Protein AF-A0A6L3Y5H7-F1 (afdb_monomer)

Radius of gyration: 24.81 Å; Cα contacts (8 Å, |Δi|>4): 874; chains: 1; bounding box: 80×49×60 Å

pLDDT: mean 83.63, std 12.34, range [34.47, 98.62]

Structure (mmCIF, N/CA/C/O backbone):
data_AF-A0A6L3Y5H7-F1
#
_entry.id   AF-A0A6L3Y5H7-F1
#
loop_
_atom_site.group_PDB
_atom_site.id
_atom_site.type_symbol
_atom_site.label_atom_id
_atom_site.label_alt_id
_atom_site.label_comp_id
_atom_site.label_asym_id
_atom_site.label_entity_id
_atom_site.label_seq_id
_atom_site.pdbx_PDB_ins_code
_atom_site.Cartn_x
_atom_site.Cartn_y
_atom_site.Cartn_z
_atom_site.occupancy
_atom_site.B_iso_or_equiv
_atom_site.auth_seq_id
_atom_site.auth_comp_id
_atom_site.auth_asym_id
_atom_site.auth_atom_id
_atom_site.pdbx_PDB_model_num
ATOM 1 N N . MET A 1 1 ? -7.117 -4.229 23.472 1.00 52.97 1 MET A N 1
ATOM 2 C CA . MET A 1 1 ? -7.796 -4.451 24.764 1.00 52.97 1 MET A CA 1
ATOM 3 C C . MET A 1 1 ? -7.979 -3.109 25.461 1.00 52.97 1 MET A C 1
ATOM 5 O O . MET A 1 1 ? -7.461 -2.108 24.984 1.00 52.97 1 MET A O 1
ATOM 9 N N . LYS A 1 2 ? -8.780 -3.039 26.532 1.00 72.56 2 LYS A N 1
ATOM 10 C CA . LYS A 1 2 ? -8.893 -1.788 27.302 1.00 72.56 2 LYS A CA 1
ATOM 11 C C . LYS A 1 2 ? -7.529 -1.428 27.893 1.00 72.56 2 LYS A C 1
ATOM 13 O O . LYS A 1 2 ? -6.915 -2.286 28.522 1.00 72.56 2 LYS A O 1
ATOM 18 N N . GLY A 1 3 ? -7.096 -0.183 27.706 1.00 80.12 3 GLY A N 1
ATOM 19 C CA . GLY A 1 3 ? -5.795 0.306 28.177 1.00 80.12 3 GLY A CA 1
ATOM 20 C C . GLY A 1 3 ? -4.668 0.255 27.141 1.00 80.12 3 GLY A C 1
ATOM 21 O O . GLY A 1 3 ? -3.592 0.790 27.418 1.00 80.12 3 GLY A O 1
ATOM 22 N N . ASP A 1 4 ? -4.903 -0.305 25.949 1.00 82.50 4 ASP A N 1
ATOM 23 C CA . ASP A 1 4 ? -3.909 -0.308 24.866 1.00 82.50 4 ASP A CA 1
ATOM 24 C C . ASP A 1 4 ? -3.545 1.123 24.450 1.00 82.50 4 ASP A C 1
ATOM 26 O O . ASP A 1 4 ? -2.378 1.400 24.192 1.00 82.50 4 ASP A O 1
ATOM 30 N N . LEU A 1 5 ? -4.507 2.055 24.449 1.00 86.12 5 LEU A N 1
ATOM 31 C CA . LEU A 1 5 ? -4.246 3.464 24.143 1.00 86.12 5 LEU A CA 1
ATOM 32 C C . LEU A 1 5 ? -3.230 4.098 25.098 1.00 86.12 5 LEU A C 1
ATOM 34 O O . LEU A 1 5 ? -2.352 4.851 24.676 1.00 86.12 5 LEU A O 1
ATOM 38 N N . GLN A 1 6 ? -3.354 3.815 26.394 1.00 85.94 6 GLN A N 1
ATOM 39 C CA . GLN A 1 6 ? -2.448 4.375 27.391 1.00 85.94 6 GLN A CA 1
ATOM 40 C C . GLN A 1 6 ? -1.038 3.813 27.208 1.00 85.94 6 GLN A C 1
ATOM 42 O O . GLN A 1 6 ? -0.081 4.583 27.183 1.00 85.94 6 GLN A O 1
ATOM 47 N N . GLN A 1 7 ? -0.922 2.494 27.026 1.00 85.50 7 GLN A N 1
ATOM 48 C CA . GLN A 1 7 ? 0.362 1.843 26.760 1.00 85.50 7 GLN A CA 1
ATOM 49 C C . GLN A 1 7 ? 0.997 2.376 25.476 1.00 85.50 7 GLN A C 1
ATOM 51 O O . GLN A 1 7 ? 2.177 2.714 25.469 1.00 85.50 7 GLN A O 1
ATOM 56 N N . PHE A 1 8 ? 0.200 2.508 24.415 1.00 88.38 8 PHE A N 1
ATOM 57 C CA . PHE A 1 8 ? 0.643 3.077 23.153 1.00 88.38 8 PHE A CA 1
ATOM 58 C C . PHE A 1 8 ? 1.205 4.483 23.343 1.00 88.38 8 PHE A C 1
ATOM 60 O O . PHE A 1 8 ? 2.317 4.731 22.902 1.00 88.38 8 PHE A O 1
ATOM 67 N N . ASN A 1 9 ? 0.494 5.386 24.025 1.00 87.25 9 ASN A N 1
ATOM 68 C CA . ASN A 1 9 ? 0.980 6.751 24.234 1.00 87.25 9 ASN A CA 1
ATOM 69 C C . ASN A 1 9 ? 2.302 6.786 25.010 1.00 87.25 9 ASN A C 1
ATOM 71 O O . ASN A 1 9 ? 3.198 7.531 24.630 1.00 87.25 9 ASN A O 1
ATOM 75 N N . THR A 1 10 ? 2.445 5.950 26.043 1.00 85.56 10 THR A N 1
ATOM 76 C CA . THR A 1 10 ? 3.697 5.846 26.802 1.00 85.56 10 THR A CA 1
ATOM 77 C C . THR A 1 10 ? 4.855 5.359 25.930 1.00 85.56 10 THR A C 1
ATOM 79 O O . THR A 1 10 ? 5.905 5.987 25.920 1.00 85.56 10 THR A O 1
ATOM 82 N N . LEU A 1 11 ? 4.667 4.284 25.156 1.00 86.19 11 LEU A N 1
ATOM 83 C CA . LEU A 1 11 ? 5.725 3.750 24.290 1.00 86.19 11 LEU A CA 1
ATOM 84 C C . LEU A 1 11 ? 6.022 4.666 23.097 1.00 86.19 11 LEU A C 1
ATOM 86 O O . LEU A 1 11 ? 7.166 4.763 22.661 1.00 86.19 11 LEU A O 1
ATOM 90 N N . ALA A 1 12 ? 4.999 5.313 22.543 1.00 83.81 12 ALA A N 1
ATOM 91 C CA . ALA A 1 12 ? 5.123 6.152 21.360 1.00 83.81 12 ALA A CA 1
ATOM 92 C C . ALA A 1 12 ? 6.037 7.353 21.618 1.00 83.81 12 ALA A C 1
ATOM 94 O O . ALA A 1 12 ? 6.843 7.684 20.755 1.00 83.81 12 ALA A O 1
ATOM 95 N N . ASP A 1 13 ? 5.945 7.966 22.800 1.00 80.00 13 ASP A N 1
ATOM 96 C CA . ASP A 1 13 ? 6.797 9.096 23.183 1.00 80.00 13 ASP A CA 1
ATOM 97 C C . ASP A 1 13 ? 8.266 8.679 23.408 1.00 80.00 13 ASP A C 1
ATOM 99 O O . ASP A 1 13 ? 9.165 9.510 23.299 1.00 80.00 13 ASP A O 1
ATOM 103 N N . GLU A 1 14 ? 8.519 7.398 23.692 1.00 79.19 14 GLU A N 1
ATOM 104 C CA . GLU A 1 14 ? 9.858 6.857 23.958 1.00 79.19 14 GLU A CA 1
ATOM 105 C C . GLU A 1 14 ? 10.546 6.285 22.708 1.00 79.19 14 GLU A C 1
ATOM 107 O O . GLU A 1 14 ? 11.758 6.420 22.551 1.00 79.19 14 GLU A O 1
ATOM 112 N N . ILE A 1 15 ? 9.789 5.605 21.841 1.00 81.50 15 ILE A N 1
ATOM 113 C CA . ILE A 1 15 ? 10.335 4.739 20.782 1.00 81.50 15 ILE A CA 1
ATOM 114 C C . ILE A 1 15 ? 10.212 5.378 19.397 1.00 81.50 15 ILE A C 1
ATOM 116 O O . ILE A 1 15 ? 11.018 5.082 18.510 1.00 81.50 15 ILE A O 1
ATOM 120 N N . LEU A 1 16 ? 9.211 6.235 19.168 1.00 84.25 16 LEU A N 1
ATOM 121 C CA . LEU A 1 16 ? 9.042 6.828 17.847 1.00 84.25 16 LEU A CA 1
ATOM 122 C C . LEU A 1 16 ? 10.131 7.880 17.600 1.00 84.25 16 LEU A C 1
ATOM 124 O O . LEU A 1 16 ? 10.303 8.780 18.422 1.00 84.25 16 LEU A O 1
ATOM 128 N N . PRO A 1 17 ? 10.828 7.824 16.449 1.00 77.56 17 PRO A N 1
ATOM 129 C CA . PRO A 1 17 ? 11.882 8.782 16.113 1.00 77.56 17 PRO A CA 1
ATOM 130 C C . PRO A 1 17 ? 11.434 10.250 16.109 1.00 77.56 17 PRO A C 1
ATOM 132 O O . PRO A 1 17 ? 12.275 11.145 16.183 1.00 77.56 17 PRO A O 1
ATOM 135 N N . GLY A 1 18 ? 10.128 10.501 15.996 1.00 74.69 18 GLY A N 1
ATOM 136 C CA . GLY A 1 18 ? 9.564 11.837 15.886 1.00 74.69 18 GLY A CA 1
ATOM 137 C C . GLY A 1 18 ? 9.741 12.415 14.482 1.00 74.69 18 GLY A C 1
ATOM 138 O O . GLY A 1 18 ? 10.032 11.703 13.519 1.00 74.69 18 GLY A O 1
ATOM 139 N N . SER A 1 19 ? 9.521 13.722 14.356 1.00 72.69 19 SER A N 1
ATOM 140 C CA . SER A 1 19 ? 9.829 14.447 13.121 1.00 72.69 19 SER A CA 1
ATOM 141 C C . SER A 1 19 ? 11.331 14.714 13.042 1.00 72.69 19 SER A C 1
ATOM 143 O O . SER A 1 19 ? 11.913 15.218 14.002 1.00 72.69 19 SER A O 1
ATOM 145 N N . ASP A 1 20 ? 11.953 14.440 11.894 1.00 69.81 20 ASP A N 1
ATOM 146 C CA . ASP A 1 20 ? 13.352 14.809 11.635 1.00 69.81 20 ASP A CA 1
ATOM 147 C C . ASP A 1 20 ? 13.523 16.247 11.110 1.00 69.81 20 ASP A C 1
ATOM 149 O O . ASP A 1 20 ? 14.570 16.595 10.567 1.00 69.81 20 ASP A O 1
ATOM 153 N N . GLY A 1 21 ? 12.500 17.091 11.285 1.00 62.88 21 GLY A N 1
ATOM 154 C CA . GLY A 1 21 ? 12.435 18.463 10.772 1.00 62.88 21 GLY A CA 1
ATOM 155 C C . GLY A 1 21 ? 11.890 18.546 9.346 1.00 62.88 21 GLY A C 1
ATOM 156 O O . GLY A 1 21 ? 11.321 19.567 8.975 1.00 62.88 21 GLY A O 1
ATOM 157 N N . GLU A 1 22 ? 11.976 17.450 8.593 1.00 65.12 22 GLU A N 1
ATOM 158 C CA . GLU A 1 22 ? 11.446 17.337 7.236 1.00 65.12 22 GLU A CA 1
ATOM 159 C C . GLU A 1 22 ? 10.182 16.480 7.213 1.00 65.12 22 GLU A C 1
ATOM 161 O O . GLU A 1 22 ? 9.230 16.812 6.506 1.00 65.12 22 GLU A O 1
ATOM 166 N N . THR A 1 23 ? 10.160 15.377 7.975 1.00 72.81 23 THR A N 1
ATOM 167 C CA . THR A 1 23 ? 9.131 14.337 7.856 1.00 72.81 23 THR A CA 1
ATOM 168 C C . THR A 1 23 ? 8.979 13.437 9.093 1.00 72.81 23 THR A C 1
ATOM 170 O O . THR A 1 23 ? 9.908 13.250 9.874 1.00 72.81 23 THR A O 1
ATOM 173 N N . THR A 1 24 ? 7.827 12.776 9.217 1.00 79.12 24 THR A N 1
ATOM 174 C CA . THR A 1 24 ? 7.539 11.726 10.206 1.00 79.12 24 THR A CA 1
ATOM 175 C C . THR A 1 24 ? 7.597 10.315 9.615 1.00 79.12 24 THR A C 1
ATOM 177 O O . THR A 1 24 ? 7.224 9.364 10.293 1.00 79.12 24 THR A O 1
ATOM 180 N N . TRP A 1 25 ? 8.063 10.118 8.370 1.00 75.12 25 TRP A N 1
ATOM 181 C CA . TRP A 1 25 ? 7.971 8.810 7.684 1.00 75.12 25 TRP A CA 1
ATOM 182 C C . TRP A 1 25 ? 8.691 7.667 8.417 1.00 75.12 25 TRP A C 1
ATOM 184 O O . TRP A 1 25 ? 8.378 6.501 8.187 1.00 75.12 25 TRP A O 1
ATOM 194 N N . LYS A 1 26 ? 9.645 7.987 9.300 1.00 79.62 26 LYS A N 1
ATOM 195 C CA . LYS A 1 26 ? 10.353 7.012 10.143 1.00 79.62 26 LYS A CA 1
ATOM 196 C C . LYS A 1 26 ? 9.504 6.504 11.309 1.00 79.62 26 LYS A C 1
ATOM 198 O O . LYS A 1 26 ? 9.779 5.419 11.814 1.00 79.62 26 LYS A O 1
ATOM 203 N N . ASN A 1 27 ? 8.468 7.238 11.715 1.00 87.25 27 ASN A N 1
ATOM 204 C CA . ASN A 1 27 ? 7.503 6.765 12.699 1.00 87.25 27 ASN A CA 1
ATOM 205 C C . ASN A 1 27 ? 6.696 5.641 12.065 1.00 87.25 27 ASN A C 1
ATOM 207 O O . ASN A 1 27 ? 5.900 5.879 11.161 1.00 87.25 27 ASN A O 1
ATOM 211 N N . THR A 1 28 ? 6.925 4.415 12.519 1.00 89.69 28 THR A N 1
ATOM 212 C CA . THR A 1 28 ? 6.331 3.222 11.921 1.00 89.69 28 THR A CA 1
ATOM 213 C C . THR A 1 28 ? 5.784 2.306 13.001 1.00 89.69 28 THR A C 1
ATOM 215 O O . THR A 1 28 ? 6.452 2.057 14.002 1.00 89.69 28 THR A O 1
ATOM 218 N N . ILE A 1 29 ? 4.594 1.757 12.767 1.00 92.06 29 ILE A N 1
ATOM 219 C CA . ILE A 1 29 ? 4.000 0.694 13.576 1.00 92.06 29 ILE A CA 1
ATOM 220 C C . ILE A 1 29 ? 3.671 -0.515 12.700 1.00 92.06 29 ILE A C 1
ATOM 222 O O . ILE A 1 29 ? 3.086 -0.383 11.626 1.00 92.06 29 ILE A O 1
ATOM 226 N N . CYS A 1 30 ? 4.051 -1.705 13.166 1.00 94.56 30 CYS A N 1
ATOM 227 C CA . CYS A 1 30 ? 3.640 -2.965 12.550 1.00 94.56 30 CYS A CA 1
ATOM 228 C C . CYS A 1 30 ? 2.361 -3.464 13.229 1.00 94.56 30 CYS A C 1
ATOM 230 O O . CYS A 1 30 ? 2.289 -3.484 14.458 1.00 94.56 30 CYS A O 1
ATOM 232 N N . LEU A 1 31 ? 1.365 -3.850 12.439 1.00 94.75 31 LEU A N 1
ATOM 233 C CA . LEU A 1 31 ? 0.042 -4.245 12.902 1.00 94.75 31 LEU A CA 1
ATOM 234 C C . LEU A 1 31 ? -0.222 -5.711 12.557 1.00 94.75 31 LEU A C 1
ATOM 236 O O . LEU A 1 31 ? -0.220 -6.095 11.391 1.00 94.75 31 LEU A O 1
ATOM 240 N N . ASN A 1 32 ? -0.495 -6.504 13.589 1.00 96.75 32 ASN A N 1
ATOM 241 C CA . ASN A 1 32 ? -0.839 -7.915 13.479 1.00 96.75 32 ASN A CA 1
ATOM 242 C C . ASN A 1 32 ? -1.862 -8.254 14.569 1.00 96.75 32 ASN A C 1
ATOM 244 O O . ASN A 1 32 ? -1.506 -8.487 15.725 1.00 96.75 32 ASN A O 1
ATOM 248 N N . SER A 1 33 ? -3.149 -8.151 14.243 1.00 94.38 33 SER A N 1
ATOM 249 C CA . SER A 1 33 ? -4.233 -8.332 15.206 1.00 94.38 33 SER A CA 1
ATOM 250 C C . SER A 1 33 ? -5.557 -8.698 14.526 1.00 94.38 33 SER A C 1
ATOM 252 O O . SER A 1 33 ? -5.925 -8.087 13.518 1.00 94.38 33 SER A O 1
ATOM 254 N N . PRO A 1 34 ? -6.350 -9.613 15.118 1.00 92.50 34 PRO A N 1
ATOM 255 C CA . PRO A 1 34 ? -7.710 -9.894 14.664 1.00 92.50 34 PRO A CA 1
ATOM 256 C C . PRO A 1 34 ? -8.708 -8.762 14.980 1.00 92.50 34 PRO A C 1
ATOM 258 O O . PRO A 1 34 ? -9.883 -8.862 14.639 1.00 92.50 34 PRO A O 1
ATOM 261 N N . GLY A 1 35 ? -8.265 -7.693 15.650 1.00 90.19 35 GLY A N 1
ATOM 262 C CA . GLY A 1 35 ? -9.098 -6.577 16.084 1.00 90.19 35 GLY A CA 1
ATOM 263 C C . GLY A 1 35 ? -9.426 -6.640 17.572 1.00 90.19 35 GLY A C 1
ATOM 264 O O . GLY A 1 35 ? -8.574 -6.980 18.392 1.00 90.19 35 GLY A O 1
ATOM 265 N N . GLY A 1 36 ? -10.652 -6.261 17.943 1.00 88.50 36 GLY A N 1
ATOM 266 C CA . GLY A 1 36 ? -11.109 -6.288 19.331 1.00 88.50 36 GLY A CA 1
ATOM 267 C C . GLY A 1 36 ? -12.005 -5.107 19.684 1.00 88.50 36 GLY A C 1
ATOM 268 O O . GLY A 1 36 ? -12.970 -4.811 18.986 1.00 88.50 36 GLY A O 1
ATOM 269 N N . ASN A 1 37 ? -11.707 -4.442 20.803 1.00 88.31 37 ASN A N 1
ATOM 270 C CA . ASN A 1 37 ? -12.523 -3.332 21.283 1.00 88.31 37 ASN A CA 1
ATOM 271 C C . ASN A 1 37 ? -12.436 -2.139 20.325 1.00 88.31 37 ASN A C 1
ATOM 273 O O . ASN A 1 37 ? -11.374 -1.540 20.163 1.00 88.31 37 ASN A O 1
ATOM 277 N N . LEU A 1 38 ? -13.569 -1.788 19.725 1.00 86.94 38 LEU A N 1
ATOM 278 C CA . LEU A 1 38 ? -13.606 -0.745 18.715 1.00 86.94 38 LEU A CA 1
ATOM 279 C C . LEU A 1 38 ? -13.322 0.652 19.267 1.00 86.94 38 LEU A C 1
ATOM 281 O O . LEU A 1 38 ? -12.617 1.394 18.603 1.00 86.94 38 LEU A O 1
ATOM 285 N N . ALA A 1 39 ? -13.819 0.997 20.457 1.00 87.25 39 ALA A N 1
ATOM 286 C CA . ALA A 1 39 ? -13.585 2.317 21.048 1.00 87.25 39 ALA A CA 1
ATOM 287 C C . ALA A 1 39 ? -12.092 2.562 21.336 1.00 87.25 39 ALA A C 1
ATOM 289 O O . ALA A 1 39 ? -11.577 3.651 21.101 1.00 87.25 39 ALA A O 1
ATOM 290 N N . GLU A 1 40 ? -11.376 1.537 21.804 1.00 89.44 40 GLU A N 1
ATOM 291 C CA . GLU A 1 40 ? -9.915 1.593 21.951 1.00 89.44 40 GLU A CA 1
ATOM 292 C C . GLU A 1 40 ? -9.223 1.653 20.584 1.00 89.44 40 GLU A C 1
ATOM 294 O O . GLU A 1 40 ? -8.308 2.449 20.385 1.00 89.44 40 GLU A O 1
ATOM 299 N N . GLY A 1 41 ? -9.683 0.848 19.621 1.00 91.69 41 GLY A N 1
ATOM 300 C CA . GLY A 1 41 ? -9.126 0.813 18.271 1.00 91.69 41 GLY A CA 1
ATOM 301 C C . GLY A 1 41 ? -9.260 2.139 17.519 1.00 91.69 41 GLY A C 1
ATOM 302 O O . GLY A 1 41 ? -8.294 2.592 16.915 1.00 91.69 41 GLY A O 1
ATOM 303 N N . THR A 1 42 ? -10.417 2.803 17.583 1.00 92.69 42 THR A N 1
ATOM 304 C CA . THR A 1 42 ? -10.630 4.127 16.974 1.00 92.69 42 THR A CA 1
ATOM 305 C C . THR A 1 42 ? -9.832 5.210 17.691 1.00 92.69 42 THR A C 1
ATOM 307 O O . THR A 1 42 ? -9.297 6.102 17.033 1.00 92.69 42 THR A O 1
ATOM 310 N N . ALA A 1 43 ? -9.685 5.129 19.015 1.00 92.88 43 ALA A N 1
ATOM 311 C CA . ALA A 1 43 ? -8.842 6.061 19.756 1.00 92.88 43 ALA A CA 1
ATOM 312 C C . ALA A 1 43 ? -7.358 5.919 19.370 1.00 92.88 43 ALA A C 1
ATOM 314 O O . ALA A 1 43 ? -6.704 6.922 19.085 1.00 92.88 43 ALA A O 1
ATOM 315 N N . LEU A 1 44 ? -6.850 4.685 19.268 1.00 94.31 44 LEU A N 1
ATOM 316 C CA . LEU A 1 44 ? -5.504 4.396 18.761 1.00 94.31 44 LEU A CA 1
ATOM 317 C C . LEU A 1 44 ? -5.321 4.873 17.321 1.00 94.31 44 LEU A C 1
ATOM 319 O O . LEU A 1 44 ? -4.317 5.503 17.003 1.00 94.31 44 LEU A O 1
ATOM 323 N N . ALA A 1 45 ? -6.299 4.611 16.455 1.00 95.81 45 ALA A N 1
ATOM 324 C CA . ALA A 1 45 ? -6.289 5.062 15.069 1.00 95.81 45 ALA A CA 1
ATOM 325 C C . ALA A 1 45 ? -6.205 6.599 14.979 1.00 95.81 45 ALA A C 1
ATOM 327 O O . ALA A 1 45 ? -5.440 7.136 14.179 1.00 95.81 45 ALA A O 1
ATOM 328 N N . GLY A 1 46 ? -6.925 7.308 15.854 1.00 95.06 46 GLY A N 1
ATOM 329 C CA . GLY A 1 46 ? -6.830 8.760 15.983 1.00 95.06 46 GLY A CA 1
ATOM 330 C C . GLY A 1 46 ? -5.438 9.238 16.400 1.00 95.06 46 GLY A C 1
ATOM 331 O O . GLY A 1 46 ? -4.955 10.230 15.859 1.00 95.06 46 GLY A O 1
ATOM 332 N N . GLU A 1 47 ? -4.765 8.542 17.316 1.00 94.25 47 GLU A N 1
ATOM 333 C CA . GLU A 1 47 ? -3.392 8.884 17.707 1.00 94.25 47 GLU A CA 1
ATOM 334 C C . GLU A 1 47 ? -2.362 8.563 16.615 1.00 94.25 47 GLU A C 1
ATOM 336 O O . GLU A 1 47 ? -1.470 9.377 16.377 1.00 94.25 47 GLU A O 1
ATOM 341 N N . ILE A 1 48 ? -2.514 7.444 15.895 1.00 94.56 48 ILE A N 1
ATOM 342 C CA . ILE A 1 48 ? -1.702 7.106 14.711 1.00 94.56 48 ILE A CA 1
ATOM 343 C C . ILE A 1 48 ? -1.771 8.237 13.682 1.00 94.56 48 ILE A C 1
ATOM 345 O O . ILE A 1 48 ? -0.733 8.721 13.223 1.00 94.56 48 ILE A O 1
ATOM 349 N N . TYR A 1 49 ? -2.986 8.698 13.380 1.00 93.88 49 TYR A N 1
ATOM 350 C CA . TYR A 1 49 ? -3.215 9.799 12.453 1.00 93.88 49 TYR A CA 1
ATOM 351 C C . TYR A 1 49 ? -2.587 11.112 12.949 1.00 93.88 49 TYR A C 1
ATOM 353 O O . TYR A 1 49 ? -1.810 11.743 12.232 1.00 93.88 49 TYR A O 1
ATOM 361 N N . LYS A 1 50 ? -2.875 11.522 14.193 1.00 91.50 50 LYS A N 1
ATOM 362 C CA . LYS A 1 50 ? -2.374 12.790 14.758 1.00 91.50 50 LYS A CA 1
ATOM 363 C C . LYS A 1 50 ? -0.850 12.857 14.805 1.00 91.50 50 LYS A C 1
ATOM 365 O O . LYS A 1 50 ? -0.289 13.923 14.578 1.00 91.50 50 LYS A O 1
ATOM 370 N N . ARG A 1 51 ? -0.193 11.738 15.120 1.00 90.25 51 ARG A N 1
ATOM 371 C CA . ARG A 1 51 ? 1.266 11.648 15.294 1.00 90.25 51 ARG A CA 1
ATOM 372 C C . ARG A 1 51 ? 2.022 11.419 13.981 1.00 90.25 51 ARG A C 1
ATOM 374 O O . ARG A 1 51 ? 3.251 11.356 14.000 1.00 90.25 51 ARG A O 1
ATOM 381 N N . GLY A 1 52 ? 1.317 11.272 12.856 1.00 91.06 52 GLY A N 1
ATOM 382 C CA . GLY A 1 52 ? 1.947 11.040 11.560 1.00 91.06 52 GLY A CA 1
ATOM 383 C C . GLY A 1 52 ? 2.700 9.713 11.501 1.00 91.06 52 GLY A C 1
ATOM 384 O O . GLY A 1 52 ? 3.881 9.699 11.153 1.00 91.06 52 GLY A O 1
ATOM 385 N N . ILE A 1 53 ? 2.049 8.616 11.892 1.00 92.69 53 ILE A N 1
ATOM 386 C CA . ILE A 1 53 ? 2.669 7.289 11.949 1.00 92.69 53 ILE A CA 1
ATOM 387 C C . ILE A 1 53 ? 2.322 6.474 10.701 1.00 92.69 53 ILE A C 1
ATOM 389 O O . ILE A 1 53 ? 1.156 6.312 10.349 1.00 92.69 53 ILE A O 1
ATOM 393 N N . THR A 1 54 ? 3.341 5.882 10.083 1.00 93.62 54 THR A N 1
ATOM 394 C CA . THR A 1 54 ? 3.208 4.885 9.017 1.00 93.62 54 THR A CA 1
ATOM 395 C C . THR A 1 54 ? 2.748 3.546 9.586 1.00 93.62 54 THR A C 1
ATOM 397 O O . THR A 1 54 ? 3.326 3.042 10.549 1.00 93.62 54 THR A O 1
ATOM 400 N N . THR A 1 55 ? 1.752 2.922 8.967 1.00 96.69 55 THR A N 1
ATOM 401 C CA . THR A 1 55 ? 1.263 1.590 9.355 1.00 96.69 55 THR A CA 1
ATOM 402 C C . THR A 1 55 ? 1.777 0.522 8.395 1.00 96.69 55 THR A C 1
ATOM 404 O O . THR A 1 55 ? 1.825 0.731 7.182 1.00 96.69 55 THR A O 1
ATOM 407 N N . ILE A 1 56 ? 2.184 -0.633 8.928 1.00 96.38 56 ILE A N 1
ATOM 408 C CA . ILE A 1 56 ? 2.714 -1.754 8.140 1.00 96.38 56 ILE A CA 1
ATOM 409 C C . ILE A 1 56 ? 2.059 -3.069 8.567 1.00 96.38 56 ILE A C 1
ATOM 411 O O . ILE A 1 56 ? 1.945 -3.327 9.760 1.00 96.38 56 ILE A O 1
ATOM 415 N N . ILE A 1 57 ? 1.694 -3.925 7.611 1.00 96.25 57 ILE A N 1
ATOM 416 C CA . ILE A 1 57 ? 1.380 -5.344 7.858 1.00 96.25 57 ILE A CA 1
ATOM 417 C C . ILE A 1 57 ? 2.441 -6.183 7.144 1.00 96.25 57 ILE A C 1
ATOM 419 O O . ILE A 1 57 ? 2.630 -6.036 5.929 1.00 96.25 57 ILE A O 1
ATOM 423 N N . ARG A 1 58 ? 3.185 -7.008 7.891 1.00 92.12 58 ARG A N 1
ATOM 424 C CA . ARG A 1 58 ? 4.317 -7.768 7.341 1.00 92.12 58 ARG A CA 1
ATOM 425 C C . ARG A 1 58 ? 3.865 -9.056 6.666 1.00 92.12 58 ARG A C 1
ATOM 427 O O . ARG A 1 58 ? 2.682 -9.378 6.601 1.00 92.12 58 ARG A O 1
ATOM 434 N N . ASP A 1 59 ? 4.840 -9.779 6.126 1.00 90.31 59 ASP A N 1
ATOM 435 C CA . ASP A 1 59 ? 4.606 -11.065 5.487 1.00 90.31 59 ASP A CA 1
ATOM 436 C C . ASP A 1 59 ? 3.843 -12.023 6.408 1.00 90.31 59 ASP A C 1
ATOM 438 O O . ASP A 1 59 ? 4.207 -12.197 7.568 1.00 90.31 59 ASP A O 1
ATOM 442 N N . SER A 1 60 ? 2.779 -12.625 5.874 1.00 86.81 60 SER A N 1
ATOM 443 C CA . SER A 1 60 ? 1.902 -13.577 6.567 1.00 86.81 60 SER A CA 1
ATOM 444 C C . SER A 1 60 ? 1.233 -13.064 7.856 1.00 86.81 60 SER A C 1
ATOM 446 O O . SER A 1 60 ? 0.635 -13.852 8.587 1.00 86.81 60 SER A O 1
ATOM 448 N N . GLU A 1 61 ? 1.280 -11.758 8.135 1.00 92.94 61 GLU A N 1
ATOM 449 C CA . GLU A 1 61 ? 0.542 -11.140 9.238 1.00 92.94 61 GLU A CA 1
ATOM 450 C C . GLU A 1 61 ? -0.871 -10.732 8.807 1.00 92.94 61 GLU A C 1
ATOM 452 O O . GLU A 1 61 ? -1.162 -10.554 7.619 1.00 92.94 61 GLU A O 1
ATOM 457 N N . ALA A 1 62 ? -1.759 -10.569 9.789 1.00 95.19 62 ALA A N 1
ATOM 458 C CA . ALA A 1 62 ? -3.157 -10.255 9.542 1.00 95.19 62 ALA A CA 1
ATOM 459 C C . ALA A 1 62 ? -3.644 -9.078 10.389 1.00 95.19 62 ALA A C 1
ATOM 461 O O . ALA A 1 62 ? -3.322 -8.966 11.569 1.00 95.19 62 ALA A O 1
ATOM 462 N N . CYS A 1 63 ? -4.460 -8.214 9.796 1.00 98.00 63 CYS A N 1
ATOM 463 C CA . CYS A 1 63 ? -5.034 -7.054 10.457 1.00 98.00 63 CYS A CA 1
ATOM 464 C C . CYS A 1 63 ? -6.521 -6.944 10.113 1.00 98.00 63 CYS A C 1
ATOM 466 O O . CYS A 1 63 ? -6.901 -6.611 8.988 1.00 98.00 63 CYS A O 1
ATOM 468 N N . TYR A 1 64 ? -7.370 -7.250 11.092 1.00 96.62 64 TYR A N 1
ATOM 469 C CA . TYR A 1 64 ? -8.817 -7.333 10.918 1.00 96.62 64 TYR A CA 1
ATOM 470 C C . TYR A 1 64 ? -9.570 -6.333 11.793 1.00 96.62 64 TYR A C 1
ATOM 472 O O . TYR A 1 64 ? -9.103 -5.930 12.862 1.00 96.62 64 TYR A O 1
ATOM 480 N N . SER A 1 65 ? -10.777 -5.955 11.365 1.00 94.81 65 SER A N 1
ATOM 481 C CA . SER A 1 65 ? -11.717 -5.192 12.199 1.00 94.81 65 SER A CA 1
ATOM 482 C C . SER A 1 65 ? -11.129 -3.848 12.674 1.00 94.81 65 SER A C 1
ATOM 484 O O . SER A 1 65 ? -10.642 -3.059 11.866 1.00 94.81 65 SER A O 1
ATOM 486 N N . ALA A 1 66 ? -11.121 -3.582 13.986 1.00 94.38 66 ALA A N 1
ATOM 487 C CA . ALA A 1 66 ? -10.481 -2.417 14.598 1.00 94.38 66 ALA A CA 1
ATOM 488 C C . ALA A 1 66 ? -9.006 -2.231 14.181 1.00 94.38 66 ALA A C 1
ATOM 490 O O . ALA A 1 66 ? -8.575 -1.096 13.985 1.00 94.38 66 ALA A O 1
ATOM 491 N N . CYS A 1 67 ? -8.252 -3.321 13.975 1.00 96.94 67 CYS A N 1
ATOM 492 C CA . CYS A 1 67 ? -6.885 -3.242 13.456 1.00 96.94 67 CYS A CA 1
ATOM 493 C C . CYS A 1 67 ? -6.875 -2.639 12.046 1.00 96.94 67 CYS A C 1
ATOM 495 O O . CYS A 1 67 ? -6.078 -1.750 11.763 1.00 96.94 67 CYS A O 1
ATOM 497 N N . ALA A 1 68 ? -7.788 -3.070 11.170 1.00 97.81 68 ALA A N 1
ATOM 498 C CA . ALA A 1 68 ? -7.874 -2.567 9.801 1.00 97.81 68 ALA A CA 1
ATOM 499 C C . ALA A 1 68 ? -8.188 -1.058 9.769 1.00 97.81 68 ALA A C 1
ATOM 501 O O . ALA A 1 68 ? -7.645 -0.326 8.944 1.00 97.81 68 ALA A O 1
ATOM 502 N N . ILE A 1 69 ? -8.993 -0.562 10.716 1.00 96.62 69 ILE A N 1
ATOM 503 C CA . ILE A 1 69 ? -9.251 0.878 10.885 1.00 96.62 69 ILE A CA 1
ATOM 504 C C . ILE A 1 69 ? -7.973 1.614 11.317 1.00 96.62 69 ILE A C 1
ATOM 506 O O . ILE A 1 69 ? -7.637 2.640 10.728 1.00 96.62 69 ILE A O 1
ATOM 510 N N . MET A 1 70 ? -7.226 1.076 12.290 1.00 97.56 70 MET A N 1
ATOM 511 C CA . MET A 1 70 ? -5.920 1.622 12.690 1.00 97.56 70 MET A CA 1
ATOM 512 C C . MET A 1 70 ? -4.940 1.657 11.516 1.00 97.56 70 MET A C 1
ATOM 514 O O . MET A 1 70 ? -4.283 2.672 11.300 1.00 97.56 70 MET A O 1
ATOM 518 N N . PHE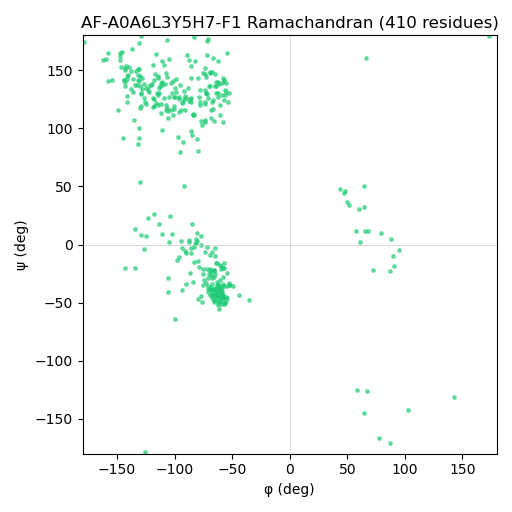 A 1 71 ? -4.882 0.581 10.727 1.00 98.44 71 PHE A N 1
ATOM 519 C CA . PHE A 1 71 ? -4.048 0.489 9.534 1.00 98.44 71 PHE A CA 1
ATOM 520 C C . PHE A 1 71 ? -4.374 1.597 8.532 1.00 98.44 71 PHE A C 1
ATOM 522 O O . PHE A 1 71 ? -3.464 2.271 8.047 1.00 98.44 71 PHE A O 1
ATOM 529 N N . MET A 1 72 ? -5.659 1.844 8.269 1.00 98.12 72 MET A N 1
ATOM 530 C CA . MET A 1 72 ? -6.070 2.884 7.327 1.00 98.12 72 MET A CA 1
ATOM 531 C C . MET A 1 72 ? -5.723 4.295 7.784 1.00 98.12 72 MET A C 1
ATOM 533 O O . MET A 1 72 ? -5.616 5.158 6.919 1.00 98.12 72 MET A O 1
ATOM 537 N N . MET A 1 73 ? -5.513 4.525 9.085 1.00 97.25 73 MET A N 1
ATOM 538 C CA . MET A 1 73 ? -5.094 5.820 9.631 1.00 97.25 73 MET A CA 1
ATOM 539 C C . MET A 1 73 ? -3.589 6.099 9.505 1.00 97.25 73 MET A C 1
ATOM 541 O O . MET A 1 73 ? -3.128 7.150 9.950 1.00 97.25 73 MET A O 1
ATOM 545 N N . GLY A 1 74 ? -2.828 5.201 8.871 1.00 96.19 74 GLY A N 1
ATOM 546 C CA . GLY A 1 74 ? -1.417 5.419 8.577 1.00 96.19 74 GLY A CA 1
ATOM 547 C C . GLY A 1 74 ? -1.191 6.632 7.674 1.00 96.19 74 GLY A C 1
ATOM 548 O O . GLY A 1 74 ? -1.681 6.682 6.542 1.00 96.19 74 GLY A O 1
ATOM 549 N N . VAL A 1 75 ? -0.436 7.611 8.162 1.00 92.44 75 VAL A N 1
ATOM 550 C CA . VAL A 1 75 ? -0.165 8.879 7.474 1.00 92.44 75 VAL A CA 1
ATOM 551 C C . VAL A 1 75 ? 1.265 9.310 7.765 1.00 92.44 75 VAL A C 1
ATOM 553 O O . VAL A 1 75 ? 1.751 9.140 8.876 1.00 92.44 75 VAL A O 1
ATOM 556 N N . ALA A 1 76 ? 1.953 9.864 6.774 1.00 87.44 76 ALA A N 1
ATOM 557 C CA . ALA A 1 76 ? 3.226 10.540 6.983 1.00 87.44 76 ALA A CA 1
ATOM 558 C C . ALA A 1 76 ? 3.012 12.040 6.798 1.00 87.44 76 ALA A C 1
ATOM 560 O O . ALA A 1 76 ? 2.296 12.470 5.892 1.00 87.44 76 ALA A O 1
ATOM 561 N N . GLN A 1 77 ? 3.624 12.828 7.673 1.00 83.25 77 GLN A N 1
ATOM 562 C CA . GLN A 1 77 ? 3.564 14.283 7.658 1.00 83.25 77 GLN A CA 1
ATOM 563 C C . GLN A 1 77 ? 4.974 14.823 7.444 1.00 83.25 77 GLN A C 1
ATOM 565 O O . GLN A 1 77 ? 5.934 14.277 7.970 1.00 83.25 77 GLN A O 1
ATOM 570 N N . GLY A 1 78 ? 5.112 15.887 6.672 1.00 74.50 78 GLY A N 1
ATOM 571 C CA . GLY A 1 78 ? 6.309 16.708 6.578 1.00 74.50 78 GLY A CA 1
ATOM 572 C C . GLY A 1 78 ? 5.984 18.166 6.845 1.00 74.50 78 GLY A C 1
ATOM 573 O O . GLY A 1 78 ? 4.828 18.485 7.117 1.00 74.50 78 GLY A O 1
ATOM 574 N N . GLY A 1 79 ? 6.992 19.042 6.767 1.00 66.38 79 GLY A N 1
ATOM 575 C CA . GLY A 1 79 ? 6.865 20.453 7.165 1.00 66.38 79 GLY A CA 1
ATOM 576 C C . GLY A 1 79 ? 5.580 21.137 6.671 1.00 66.38 79 GLY A C 1
ATOM 577 O O . GLY A 1 79 ? 4.896 21.786 7.457 1.00 66.38 79 GLY A O 1
ATOM 578 N N . GLU A 1 80 ? 5.202 20.913 5.406 1.00 67.62 80 GLU A N 1
ATOM 579 C CA . GLU A 1 80 ? 3.977 21.464 4.796 1.00 67.62 80 GLU A CA 1
ATOM 580 C C . GLU A 1 80 ? 3.161 20.432 3.989 1.00 67.62 80 GLU A C 1
ATOM 582 O O . GLU A 1 80 ? 2.268 20.789 3.224 1.00 67.62 80 GLU A O 1
ATOM 587 N N . MET A 1 81 ? 3.446 19.134 4.119 1.00 69.56 81 MET A N 1
ATOM 588 C CA . MET A 1 81 ? 2.793 18.094 3.311 1.00 69.56 81 MET A CA 1
ATOM 589 C C . MET A 1 81 ? 2.341 16.920 4.168 1.00 69.56 81 MET A C 1
ATOM 591 O O . MET A 1 81 ? 2.959 16.597 5.170 1.00 69.56 81 MET A O 1
ATOM 595 N N . GLY A 1 82 ? 1.266 16.256 3.760 1.00 76.88 82 GLY A N 1
ATOM 596 C CA . GLY A 1 82 ? 0.810 15.013 4.369 1.00 76.88 82 GLY A CA 1
ATOM 597 C C . GLY A 1 82 ? 0.295 14.078 3.289 1.00 76.88 82 GLY A C 1
ATOM 598 O O . GLY A 1 82 ? -0.295 14.536 2.307 1.00 76.88 82 GLY A O 1
ATOM 599 N N . TRP A 1 83 ? 0.555 12.785 3.445 1.00 86.69 83 TRP A N 1
ATOM 600 C CA . TRP A 1 83 ? 0.059 11.758 2.538 1.00 86.69 83 TRP A CA 1
ATOM 601 C C . TRP A 1 83 ? -0.226 10.461 3.291 1.00 86.69 83 TRP A C 1
ATOM 603 O O . TRP A 1 83 ? 0.396 10.164 4.315 1.00 86.69 83 TRP A O 1
ATOM 613 N N . ALA A 1 84 ? -1.164 9.669 2.768 1.00 91.62 84 ALA A N 1
ATOM 614 C CA . ALA A 1 84 ? -1.421 8.331 3.284 1.00 91.62 84 ALA A CA 1
ATOM 615 C C . ALA A 1 84 ? -0.122 7.509 3.254 1.00 91.62 84 ALA A C 1
ATOM 617 O O . ALA A 1 84 ? 0.553 7.437 2.227 1.00 91.62 84 ALA A O 1
ATOM 618 N N . SER A 1 85 ? 0.232 6.904 4.386 1.00 93.25 85 SER A N 1
ATOM 619 C CA . SER A 1 85 ? 1.447 6.106 4.552 1.00 93.25 85 SER A CA 1
ATOM 620 C C . SER A 1 85 ? 1.076 4.791 5.220 1.00 93.25 85 SER A C 1
ATOM 622 O O . SER A 1 85 ? 1.078 4.655 6.444 1.00 93.25 85 SER A O 1
ATOM 624 N N . ARG A 1 86 ? 0.685 3.831 4.384 1.00 95.56 86 ARG A N 1
ATOM 625 C CA . ARG A 1 86 ? 0.168 2.524 4.788 1.00 95.56 86 ARG A CA 1
ATOM 626 C C . ARG A 1 86 ? 0.693 1.456 3.840 1.00 95.56 86 ARG A C 1
ATOM 628 O O . ARG A 1 86 ? 0.519 1.564 2.624 1.00 95.56 86 ARG A O 1
ATOM 635 N N . LYS A 1 87 ? 1.376 0.453 4.391 1.00 96.31 87 LYS A N 1
ATOM 636 C CA . LYS A 1 87 ? 2.126 -0.544 3.618 1.00 96.31 87 LYS A CA 1
ATOM 637 C C . LYS A 1 87 ? 1.720 -1.960 3.985 1.00 96.31 87 LYS A C 1
ATOM 639 O O . LYS A 1 87 ? 1.596 -2.294 5.157 1.00 96.31 87 LYS A O 1
ATOM 644 N N . MET A 1 88 ? 1.573 -2.824 2.996 1.00 96.62 88 MET A N 1
ATOM 645 C CA . MET A 1 88 ? 1.153 -4.202 3.212 1.00 96.62 88 MET A CA 1
ATOM 646 C C . MET A 1 88 ? 1.994 -5.160 2.371 1.00 96.62 88 MET A C 1
ATOM 648 O O . MET A 1 88 ? 2.183 -4.950 1.172 1.00 96.62 88 MET A O 1
ATOM 652 N N . HIS A 1 89 ? 2.515 -6.221 2.990 1.00 96.00 89 HIS A N 1
ATOM 653 C CA . HIS A 1 89 ? 3.203 -7.268 2.241 1.00 96.00 89 HIS A CA 1
ATOM 654 C C . HIS A 1 89 ? 2.213 -7.977 1.312 1.00 96.00 89 HIS A C 1
ATOM 656 O O . HIS A 1 89 ? 1.054 -8.173 1.666 1.00 96.00 89 HIS A O 1
ATOM 662 N N . LYS A 1 90 ? 2.660 -8.435 0.142 1.00 94.38 90 LYS A N 1
ATOM 663 C CA . LYS A 1 90 ? 1.784 -9.097 -0.836 1.00 94.38 90 LYS A CA 1
ATOM 664 C C . LYS A 1 90 ? 1.058 -10.358 -0.319 1.00 94.38 90 LYS A C 1
ATOM 666 O O . LYS A 1 90 ? 0.054 -10.747 -0.906 1.00 94.38 90 LYS A O 1
ATOM 671 N N . ASN A 1 91 ? 1.557 -10.985 0.753 1.00 91.81 91 ASN A N 1
ATOM 672 C CA . ASN A 1 91 ? 0.937 -12.153 1.401 1.00 91.81 91 ASN A CA 1
ATOM 673 C C . ASN A 1 91 ? 0.233 -11.820 2.732 1.00 91.81 91 ASN A C 1
ATOM 675 O O . ASN A 1 91 ? -0.229 -12.728 3.419 1.00 91.81 91 ASN A O 1
ATOM 679 N N . ALA A 1 92 ? 0.214 -10.553 3.139 1.00 94.19 92 ALA A N 1
ATOM 680 C CA . ALA A 1 92 ? -0.495 -10.131 4.337 1.00 94.19 92 ALA A CA 1
ATOM 681 C C . ALA A 1 92 ? -2.014 -10.177 4.126 1.00 94.19 92 ALA A C 1
ATOM 683 O O . ALA A 1 92 ? -2.507 -10.192 2.995 1.00 94.19 92 ALA A O 1
ATOM 684 N N . GLN A 1 93 ? -2.760 -10.163 5.227 1.00 98.12 93 GLN A N 1
ATOM 685 C CA . GLN A 1 93 ? -4.219 -10.178 5.209 1.00 98.12 93 GLN A CA 1
ATOM 686 C C . GLN A 1 93 ? -4.780 -8.901 5.839 1.00 98.12 93 GLN A C 1
ATOM 688 O O . GLN A 1 93 ? -4.477 -8.573 6.984 1.00 98.12 93 GLN A O 1
ATOM 693 N N . LEU A 1 94 ? -5.635 -8.197 5.100 1.00 98.62 94 LEU A N 1
ATOM 694 C CA . LEU A 1 94 ? -6.333 -7.000 5.564 1.00 98.62 94 LEU A CA 1
ATOM 695 C C . LEU A 1 94 ? -7.825 -7.147 5.278 1.00 98.62 94 LEU A C 1
ATOM 697 O O . LEU A 1 94 ? -8.223 -7.284 4.118 1.00 98.62 94 LEU A O 1
ATOM 701 N N . GLY A 1 95 ? -8.638 -7.113 6.335 1.00 98.00 95 GLY A N 1
ATOM 702 C CA . GLY A 1 95 ? -10.075 -7.360 6.234 1.00 98.00 95 GLY A CA 1
ATOM 703 C C . GLY A 1 95 ? -10.916 -6.407 7.075 1.00 98.00 95 GLY A C 1
ATOM 704 O O . GLY A 1 95 ? -10.648 -6.173 8.256 1.00 98.00 95 GLY A O 1
ATOM 705 N N . PHE A 1 96 ? -11.974 -5.888 6.459 1.00 97.38 96 PHE A N 1
ATOM 706 C CA . PHE A 1 96 ? -12.894 -4.926 7.054 1.00 97.38 96 PHE A CA 1
ATOM 707 C C . PHE A 1 96 ? -14.273 -5.548 7.253 1.00 97.38 96 PHE A C 1
ATOM 709 O O . PHE A 1 96 ? -14.804 -6.190 6.353 1.00 97.38 96 PHE A O 1
ATOM 716 N N . HIS A 1 97 ? -14.886 -5.305 8.404 1.00 95.12 97 HIS A N 1
ATOM 717 C CA . HIS A 1 97 ? -16.291 -5.621 8.643 1.00 95.12 97 HIS A CA 1
ATOM 718 C C . HIS A 1 97 ? -16.889 -4.594 9.600 1.00 95.12 97 HIS A C 1
ATOM 720 O O . HIS A 1 97 ? -16.168 -3.848 10.272 1.00 95.12 97 HIS A O 1
ATOM 726 N N . ARG A 1 98 ? -18.216 -4.548 9.674 1.00 90.81 98 ARG A N 1
ATOM 727 C CA . ARG A 1 98 ? -18.923 -3.606 10.532 1.00 90.81 98 ARG A CA 1
ATOM 728 C C . ARG A 1 98 ? -18.737 -3.950 12.011 1.00 90.81 98 ARG A C 1
ATOM 730 O O . ARG A 1 98 ? -18.716 -5.136 12.360 1.00 90.81 98 ARG A O 1
ATOM 737 N N . PRO A 1 99 ? -18.719 -2.949 12.900 1.00 85.50 99 PRO A N 1
ATOM 738 C CA . PRO A 1 99 ? -18.837 -3.195 14.329 1.00 85.50 99 PRO A CA 1
ATOM 739 C C . PRO A 1 99 ? -20.116 -3.974 14.620 1.00 85.50 99 PRO A C 1
ATOM 741 O O . PRO A 1 99 ? -21.183 -3.623 14.115 1.00 85.50 99 PRO A O 1
ATOM 744 N N . TYR A 1 100 ? -20.030 -5.023 15.427 1.00 80.38 100 TYR A N 1
ATOM 745 C CA . TYR A 1 100 ? -21.209 -5.768 15.840 1.00 80.38 100 TYR A CA 1
ATOM 746 C C . TYR A 1 100 ? -21.073 -6.201 17.291 1.00 80.38 100 TYR A C 1
ATOM 748 O O . TYR A 1 100 ? -19.970 -6.346 17.820 1.00 80.38 100 TYR A O 1
ATOM 756 N N . LEU A 1 101 ? -22.221 -6.372 17.933 1.00 75.06 101 LEU A N 1
ATOM 757 C CA . LEU A 1 101 ? -22.296 -6.946 19.260 1.00 75.06 101 LEU A CA 1
ATOM 758 C C . LEU A 1 101 ? -22.470 -8.455 19.110 1.00 75.06 101 LEU A C 1
ATOM 760 O O . LEU A 1 101 ? -23.476 -8.908 18.563 1.00 75.06 101 LEU A O 1
ATOM 764 N N . ASP A 1 102 ? -21.483 -9.214 19.575 1.00 73.81 102 ASP A N 1
ATOM 765 C CA . ASP A 1 102 ? -21.545 -10.671 19.584 1.00 73.81 102 ASP A CA 1
ATOM 766 C C . ASP A 1 102 ? -22.262 -11.154 20.852 1.00 73.81 102 ASP A C 1
ATOM 768 O O . ASP A 1 102 ? -21.681 -11.187 21.939 1.00 73.81 102 ASP A O 1
ATOM 772 N N . ILE A 1 103 ? -23.558 -11.452 20.735 1.00 70.50 103 ILE A N 1
ATOM 773 C CA . ILE A 1 103 ? -24.378 -11.947 21.846 1.00 70.50 103 ILE A CA 1
ATOM 774 C C . ILE A 1 103 ? -24.442 -13.471 21.753 1.00 70.50 103 ILE A C 1
ATOM 776 O O . ILE A 1 103 ? -25.316 -14.032 21.099 1.00 70.50 103 ILE A O 1
ATOM 780 N N . ASN A 1 104 ? -23.527 -14.141 22.449 1.00 64.50 104 ASN A N 1
ATOM 781 C CA . ASN A 1 104 ? -23.483 -15.602 22.549 1.00 64.50 104 ASN A CA 1
ATOM 782 C C . ASN A 1 104 ? -24.265 -16.116 23.772 1.00 64.50 104 ASN A C 1
ATOM 784 O O . ASN A 1 104 ? -23.731 -16.869 24.585 1.00 64.50 104 ASN A O 1
ATOM 788 N N . SER A 1 105 ? -25.516 -15.676 23.947 1.00 66.44 105 SER A N 1
ATOM 789 C CA . SER A 1 105 ? -26.393 -16.186 25.009 1.00 66.44 105 SER A CA 1
ATOM 790 C C . SER A 1 105 ? -27.840 -16.300 24.549 1.00 66.44 105 SER A C 1
ATOM 792 O O . SER A 1 105 ? -28.387 -15.336 24.017 1.00 66.44 105 SER A O 1
ATOM 794 N N . ASP A 1 106 ? -28.487 -17.413 24.890 1.00 66.88 106 ASP A N 1
ATOM 795 C CA . ASP A 1 106 ? -29.937 -17.608 24.732 1.00 66.88 106 ASP A CA 1
ATOM 796 C C . ASP A 1 106 ? -30.763 -16.879 25.821 1.00 66.88 106 ASP A C 1
ATOM 798 O O . ASP A 1 106 ? -31.975 -17.070 25.940 1.00 66.88 106 ASP A O 1
ATOM 802 N N . GLU A 1 107 ? -30.120 -16.053 26.655 1.00 72.31 107 GLU A N 1
ATOM 803 C CA . GLU A 1 107 ? -30.784 -15.282 27.706 1.00 72.31 107 GLU A CA 1
ATOM 804 C C . GLU A 1 107 ? -31.593 -14.104 27.142 1.00 72.31 107 GLU A C 1
ATOM 806 O O . GLU A 1 107 ? -31.216 -13.448 26.169 1.00 72.31 107 GLU A O 1
ATOM 811 N N . GLN A 1 108 ? -32.713 -13.789 27.800 1.00 67.12 108 GLN A N 1
ATOM 812 C CA . GLN A 1 108 ? -33.503 -12.601 27.476 1.00 67.12 108 GLN A CA 1
ATOM 813 C C . GLN A 1 108 ? -32.694 -11.335 27.794 1.00 67.12 108 GLN A C 1
ATOM 815 O O . GLN A 1 108 ? -32.527 -10.955 28.953 1.00 67.12 108 GLN A O 1
ATOM 820 N N . VAL A 1 109 ? -32.213 -10.653 26.754 1.00 72.88 109 VAL A N 1
ATOM 821 C CA . VAL A 1 109 ? -31.505 -9.375 26.882 1.00 72.88 109 VAL A CA 1
ATOM 822 C C . VAL A 1 109 ? -32.497 -8.275 27.262 1.00 72.88 109 VAL A C 1
ATOM 824 O O . VAL A 1 109 ? -33.532 -8.096 26.619 1.00 72.88 109 VAL A O 1
ATOM 827 N N . SER A 1 110 ? -32.189 -7.499 28.306 1.00 82.94 110 SER A N 1
ATOM 828 C CA . SER A 1 110 ? -33.054 -6.383 28.704 1.00 82.94 110 SER A CA 1
ATOM 829 C C . SER A 1 110 ? -33.156 -5.330 27.590 1.00 82.94 110 SER A C 1
ATOM 831 O O . SER A 1 110 ? -32.149 -4.956 26.988 1.00 82.94 110 SER A O 1
ATOM 833 N N . ILE A 1 111 ? -34.355 -4.776 27.367 1.00 83.12 111 ILE A N 1
ATOM 834 C CA . ILE A 1 111 ? -34.589 -3.704 26.375 1.00 83.12 111 ILE A CA 1
ATOM 835 C C . ILE A 1 111 ? -33.653 -2.509 26.620 1.00 83.12 111 ILE A C 1
ATOM 837 O O . ILE A 1 111 ? -33.151 -1.901 25.679 1.00 83.12 111 ILE A O 1
ATOM 841 N N . LYS A 1 112 ? -33.362 -2.200 27.891 1.00 85.31 112 LYS A N 1
ATOM 842 C CA . LYS A 1 112 ? -32.425 -1.136 28.267 1.00 85.31 112 LYS A CA 1
ATOM 843 C C . LYS A 1 112 ? -30.993 -1.443 27.815 1.00 85.31 112 LYS A C 1
ATOM 845 O O . LYS A 1 112 ? -30.323 -0.550 27.313 1.00 85.31 112 LYS A O 1
ATOM 850 N N . ALA A 1 113 ? -30.530 -2.681 27.981 1.00 81.81 113 ALA A N 1
ATOM 851 C CA . ALA A 1 113 ? -29.209 -3.092 27.510 1.00 81.81 113 ALA A CA 1
ATOM 852 C C . ALA A 1 113 ? -29.122 -3.066 25.978 1.00 81.81 113 ALA A C 1
ATOM 854 O O . ALA A 1 113 ? -28.110 -2.625 25.443 1.00 81.81 113 ALA A O 1
ATOM 855 N N . LEU A 1 114 ? -30.193 -3.461 25.280 1.00 83.12 114 LEU A N 1
ATOM 856 C CA . LEU A 1 114 ? -30.261 -3.368 23.822 1.00 83.12 114 LEU A CA 1
ATOM 857 C C . LEU A 1 114 ? -30.195 -1.912 23.336 1.00 83.12 114 LEU A C 1
ATOM 859 O O . LEU A 1 114 ? -29.450 -1.626 22.405 1.00 83.12 114 LEU A O 1
ATOM 863 N N . ALA A 1 115 ? -30.921 -0.995 23.984 1.00 85.62 115 ALA A N 1
ATOM 864 C CA . ALA A 1 115 ? -30.868 0.432 23.661 1.00 85.62 115 ALA A CA 1
ATOM 865 C C . ALA A 1 115 ? -29.453 1.007 23.844 1.00 85.62 115 ALA A C 1
ATOM 867 O O . ALA A 1 115 ? -28.936 1.650 22.938 1.00 85.62 115 ALA A O 1
ATOM 868 N N . VAL A 1 116 ? -28.788 0.689 24.962 1.00 85.88 116 VAL A N 1
ATOM 869 C CA . VAL A 1 116 ? -27.392 1.098 25.198 1.00 85.88 116 VAL A CA 1
ATOM 870 C C . VAL A 1 116 ? -26.453 0.511 24.141 1.00 85.88 116 VAL A C 1
ATOM 872 O O . VAL A 1 116 ? -25.624 1.228 23.598 1.00 85.88 116 VAL A O 1
ATOM 875 N N . GLY A 1 117 ? -26.589 -0.776 23.808 1.00 83.12 117 GLY A N 1
ATOM 876 C CA . GLY A 1 117 ? -25.762 -1.410 22.778 1.00 83.12 117 GLY A CA 1
ATOM 877 C C . GLY A 1 117 ? -25.954 -0.792 21.390 1.00 83.12 117 GLY A C 1
ATOM 878 O O . GLY A 1 117 ? -24.987 -0.646 20.644 1.00 83.12 117 GLY A O 1
ATOM 879 N N . PHE A 1 118 ? -27.184 -0.393 21.056 1.00 84.94 118 PHE A N 1
ATOM 880 C CA . PHE A 1 118 ? -27.482 0.316 19.816 1.00 84.94 118 PHE A CA 1
ATOM 881 C C . PHE A 1 118 ? -26.835 1.706 19.790 1.00 84.94 118 PHE A C 1
ATOM 883 O O . PHE A 1 118 ? -26.150 2.030 18.821 1.00 84.94 118 PHE A O 1
ATOM 890 N N . ASP A 1 119 ? -26.981 2.494 20.858 1.00 87.56 119 ASP A N 1
ATOM 891 C CA . ASP A 1 119 ? -26.361 3.820 20.966 1.00 87.56 119 ASP A CA 1
ATOM 892 C C . ASP A 1 119 ? -24.827 3.740 20.869 1.00 87.56 119 ASP A C 1
ATOM 894 O O . ASP A 1 119 ? -24.203 4.527 20.156 1.00 87.56 119 ASP A O 1
ATOM 898 N N . GLU A 1 120 ? -24.207 2.742 21.506 1.00 84.62 120 GLU A N 1
ATOM 899 C CA . GLU A 1 120 ? -22.763 2.499 21.410 1.00 84.62 120 GLU A CA 1
ATOM 900 C C . GLU A 1 120 ? -22.324 2.112 19.991 1.00 84.62 120 GLU A C 1
ATOM 902 O O . GLU A 1 120 ? -21.315 2.617 19.497 1.00 84.62 120 GLU A O 1
ATOM 907 N N . ALA A 1 121 ? -23.090 1.268 19.293 1.00 83.75 121 ALA A N 1
ATOM 908 C CA . ALA A 1 121 ? -22.798 0.919 17.904 1.00 83.75 121 ALA A CA 1
ATOM 909 C C . ALA A 1 121 ? -22.876 2.149 16.981 1.00 83.75 121 ALA A C 1
ATOM 911 O O . ALA A 1 121 ? -21.994 2.352 16.143 1.00 83.75 121 ALA A O 1
ATOM 912 N N . GLN A 1 122 ? -23.887 3.003 17.171 1.00 88.56 122 GLN A N 1
ATOM 913 C CA . GLN A 1 122 ? -24.046 4.250 16.421 1.00 88.56 122 GLN A CA 1
ATOM 914 C C . GLN A 1 122 ? -22.896 5.225 16.703 1.00 88.56 122 GLN A C 1
ATOM 916 O O . GLN A 1 122 ? -22.315 5.777 15.768 1.00 88.56 122 GLN A O 1
ATOM 921 N N . ASN A 1 123 ? -22.507 5.388 17.970 1.00 88.94 123 ASN A N 1
ATOM 922 C CA . ASN A 1 123 ? -21.359 6.210 18.353 1.00 88.94 123 ASN A CA 1
ATOM 923 C C . ASN A 1 123 ? -20.058 5.694 17.732 1.00 88.94 123 ASN A C 1
ATOM 925 O O . ASN A 1 123 ? -19.245 6.484 17.252 1.00 88.94 123 ASN A O 1
ATOM 929 N N . ALA A 1 124 ? -19.869 4.376 17.687 1.00 86.19 124 ALA A N 1
ATOM 930 C CA . ALA A 1 124 ? -18.681 3.793 17.089 1.00 86.19 124 ALA A CA 1
ATOM 931 C C . ALA A 1 124 ? -18.639 3.985 15.565 1.00 86.19 124 ALA A C 1
ATOM 933 O O . ALA A 1 124 ? -17.590 4.324 15.018 1.00 86.19 124 ALA A O 1
ATOM 934 N N . LEU A 1 125 ? -19.779 3.861 14.878 1.00 89.69 125 LEU A N 1
ATOM 935 C CA . LEU A 1 125 ? -19.883 4.205 13.459 1.00 89.69 125 LEU A CA 1
ATOM 936 C C . LEU A 1 125 ? -19.560 5.684 13.216 1.00 89.69 125 LEU A C 1
ATOM 938 O O . LEU A 1 125 ? -18.781 5.988 12.316 1.00 89.69 125 LEU A O 1
ATOM 942 N N . LEU A 1 126 ? -20.087 6.601 14.036 1.00 92.69 126 LEU A N 1
ATOM 943 C CA . LEU A 1 126 ? -19.767 8.031 13.939 1.00 92.69 126 LEU A CA 1
ATOM 944 C C . LEU A 1 126 ? -18.268 8.302 14.119 1.00 92.69 126 LEU A C 1
ATOM 946 O O . LEU A 1 126 ? -17.696 9.096 13.374 1.00 92.69 126 LEU A O 1
ATOM 950 N N . GLN A 1 127 ? -17.606 7.623 15.059 1.00 91.69 127 GLN A N 1
ATOM 951 C CA . GLN A 1 127 ? -16.153 7.729 15.222 1.00 91.69 127 GLN A CA 1
ATOM 952 C C . GLN A 1 127 ? -15.398 7.244 13.982 1.00 91.69 127 GLN A C 1
ATOM 954 O O . GLN A 1 127 ? -14.459 7.912 13.549 1.00 91.69 127 GLN A O 1
ATOM 959 N N . ILE A 1 128 ? -15.825 6.131 13.378 1.00 93.00 128 ILE A N 1
ATOM 960 C CA . ILE A 1 128 ? -15.234 5.648 12.126 1.00 93.00 128 ILE A CA 1
ATOM 961 C C . ILE A 1 128 ? -15.441 6.668 11.007 1.00 93.00 128 ILE A C 1
ATOM 963 O O . ILE A 1 128 ? -14.490 6.958 10.294 1.00 93.00 128 ILE A O 1
ATOM 967 N N . PHE A 1 129 ? -16.631 7.259 10.869 1.00 95.31 129 PHE A N 1
ATOM 968 C CA . PHE A 1 129 ? -16.872 8.301 9.866 1.00 95.31 129 PHE A CA 1
ATOM 969 C C . PHE A 1 129 ? -15.991 9.537 10.079 1.00 95.31 129 PHE A C 1
ATOM 971 O O . PHE A 1 129 ? -15.485 10.092 9.107 1.00 95.31 129 PHE A O 1
ATOM 978 N N . ASN A 1 130 ? -15.768 9.959 11.324 1.00 95.31 130 ASN A N 1
ATOM 979 C CA . ASN A 1 130 ? -14.884 11.088 11.623 1.00 95.31 130 ASN A CA 1
ATOM 980 C C . ASN A 1 130 ? -13.426 10.790 11.233 1.00 95.31 130 ASN A C 1
ATOM 982 O O . ASN A 1 130 ? -12.763 11.626 10.619 1.00 95.31 130 ASN A O 1
ATOM 986 N N . LEU A 1 131 ? -12.937 9.586 11.545 1.00 95.31 131 LEU A N 1
ATOM 987 C CA . LEU A 1 131 ? -11.602 9.133 11.144 1.00 95.31 131 LEU A CA 1
ATOM 988 C C . LEU A 1 131 ? -11.489 8.993 9.623 1.00 95.31 131 LEU A C 1
ATOM 990 O O . LEU A 1 131 ? -10.565 9.525 9.017 1.00 95.31 131 LEU A O 1
ATOM 994 N N . ALA A 1 132 ? -12.466 8.341 8.995 1.00 96.25 132 ALA A N 1
ATOM 995 C CA . ALA A 1 132 ? -12.530 8.135 7.554 1.00 96.25 132 ALA A CA 1
ATOM 996 C C . ALA A 1 132 ? -12.444 9.456 6.784 1.00 96.25 132 ALA A C 1
ATOM 998 O O . ALA A 1 132 ? -11.669 9.550 5.839 1.00 96.25 132 ALA A O 1
ATOM 999 N N . ASN A 1 133 ? -13.189 10.476 7.221 1.00 95.62 133 ASN A N 1
ATOM 1000 C CA . ASN A 1 133 ? -13.238 11.794 6.585 1.00 95.62 133 ASN A CA 1
ATOM 1001 C C . ASN A 1 133 ? -12.086 12.729 6.981 1.00 95.62 133 ASN A C 1
ATOM 1003 O O . ASN A 1 133 ? -12.044 13.866 6.511 1.00 95.62 133 ASN A O 1
ATOM 1007 N N . SER A 1 134 ? -11.156 12.288 7.833 1.00 93.75 134 SER A N 1
ATOM 1008 C CA . SER A 1 134 ? -9.949 13.071 8.103 1.00 93.75 134 SER A CA 1
ATOM 1009 C C . SER A 1 134 ? -9.147 13.235 6.800 1.00 93.75 134 SER A C 1
ATOM 1011 O O . SER A 1 134 ? -9.068 12.281 6.022 1.00 93.75 134 SER A O 1
ATOM 1013 N N . PRO A 1 135 ? -8.593 14.422 6.503 1.00 91.00 135 PRO A N 1
ATOM 1014 C CA . PRO A 1 135 ? -7.845 14.636 5.270 1.00 91.00 135 PRO A CA 1
ATOM 1015 C C . PRO A 1 135 ? -6.481 13.940 5.333 1.00 91.00 135 PRO A C 1
ATOM 1017 O O . PRO A 1 135 ? -5.823 13.945 6.367 1.00 91.00 135 PRO A O 1
ATOM 1020 N N . THR A 1 136 ? -5.989 13.398 4.219 1.00 86.38 136 THR A N 1
ATOM 1021 C CA . THR A 1 136 ? -4.663 12.746 4.180 1.00 86.38 136 THR A CA 1
ATOM 1022 C C . THR A 1 136 ? -3.489 13.716 4.370 1.00 86.38 136 THR A C 1
ATOM 1024 O O . THR A 1 136 ? -2.346 13.280 4.459 1.00 86.38 136 THR A O 1
ATOM 1027 N N . GLY A 1 137 ? -3.743 15.026 4.414 1.00 84.12 137 GLY A N 1
ATOM 1028 C CA . GLY A 1 137 ? -2.750 16.083 4.586 1.00 84.12 137 GLY A CA 1
ATOM 1029 C C . GLY A 1 137 ? -3.385 17.482 4.613 1.00 84.12 137 GLY A C 1
ATOM 1030 O O . GLY A 1 137 ? -4.580 17.620 4.360 1.00 84.12 137 GLY A O 1
ATOM 1031 N N . PRO A 1 138 ? -2.604 18.541 4.889 1.00 77.94 138 PRO A N 1
ATOM 1032 C CA . PRO A 1 138 ? -3.131 19.893 5.114 1.00 77.94 138 PRO A CA 1
ATOM 1033 C C . PRO A 1 138 ? -3.738 20.560 3.867 1.00 77.94 138 PRO A C 1
ATOM 1035 O O . PRO A 1 138 ? -4.623 21.401 3.996 1.00 77.94 138 PRO A O 1
ATOM 1038 N N . PHE A 1 139 ? -3.293 20.180 2.665 1.00 79.56 139 PHE A N 1
ATOM 1039 C CA . PHE A 1 139 ? -3.702 20.797 1.392 1.00 79.56 139 PHE A CA 1
ATOM 1040 C C . PHE A 1 139 ? -4.425 19.823 0.454 1.00 79.56 139 PHE A C 1
ATOM 1042 O O . PHE A 1 139 ? -4.388 19.971 -0.765 1.00 79.56 139 PHE A O 1
ATOM 1049 N N . THR A 1 140 ? -5.063 18.796 1.010 1.00 80.94 140 THR A N 1
ATOM 1050 C CA . THR A 1 140 ? -5.776 17.767 0.248 1.00 80.94 140 THR A CA 1
ATOM 1051 C C . THR A 1 140 ? -7.158 17.533 0.839 1.00 80.94 140 THR A C 1
ATOM 1053 O O . THR A 1 140 ? -7.342 17.531 2.052 1.00 80.94 140 THR A O 1
ATOM 1056 N N . THR A 1 141 ? -8.138 17.316 -0.033 1.00 82.44 141 THR A N 1
ATOM 1057 C CA . THR A 1 141 ? -9.503 16.913 0.334 1.00 82.44 141 THR A CA 1
ATOM 1058 C C . THR A 1 141 ? -9.691 15.398 0.292 1.00 82.44 141 THR A C 1
ATOM 1060 O O . THR A 1 141 ? -10.797 14.910 0.516 1.00 82.44 141 THR A O 1
ATOM 1063 N N . ARG A 1 142 ? -8.627 14.636 -0.003 1.00 86.88 142 ARG A N 1
ATOM 1064 C CA . ARG A 1 142 ? -8.677 13.173 -0.039 1.00 86.88 142 ARG A CA 1
ATOM 1065 C C . ARG A 1 142 ? -8.898 12.637 1.384 1.00 86.88 142 ARG A C 1
ATOM 1067 O O . ARG A 1 142 ? -8.085 12.945 2.258 1.00 86.88 142 ARG A O 1
ATOM 1074 N N . PRO A 1 143 ? -9.967 11.859 1.628 1.00 93.75 143 PRO A N 1
ATOM 1075 C CA . PRO A 1 143 ? -10.240 11.280 2.939 1.00 93.75 143 PRO A CA 1
ATOM 1076 C C . PRO A 1 143 ? -9.280 10.121 3.243 1.00 93.75 143 PRO A C 1
ATOM 1078 O O . PRO A 1 143 ? -8.844 9.416 2.330 1.00 93.75 143 PRO A O 1
ATOM 1081 N N . MET A 1 144 ? -8.997 9.868 4.524 1.00 94.94 144 MET A N 1
ATOM 1082 C CA . MET A 1 144 ? -8.209 8.707 4.960 1.00 94.94 144 MET A CA 1
ATOM 1083 C C . MET A 1 144 ? -8.846 7.381 4.519 1.00 94.94 144 MET A C 1
ATOM 1085 O O . MET A 1 144 ? -8.132 6.448 4.145 1.00 94.94 144 MET A O 1
ATOM 1089 N N . MET A 1 145 ? -10.179 7.287 4.519 1.00 96.19 145 MET A N 1
ATOM 1090 C CA . MET A 1 145 ? -10.915 6.155 3.950 1.00 96.19 145 MET A CA 1
ATOM 1091 C C . MET A 1 145 ? -11.943 6.660 2.944 1.00 96.19 145 MET A C 1
ATOM 1093 O O . MET A 1 145 ? -12.833 7.439 3.277 1.00 96.19 145 MET A O 1
ATOM 1097 N N . LYS A 1 146 ? -11.841 6.180 1.706 1.00 95.00 146 LYS A N 1
ATOM 1098 C CA . LYS A 1 146 ? -12.781 6.545 0.645 1.00 95.00 146 LYS A CA 1
ATOM 1099 C C . LYS A 1 146 ? -14.178 5.938 0.926 1.00 95.00 146 LYS A C 1
ATOM 1101 O O . LYS A 1 146 ? -14.257 4.864 1.531 1.00 95.00 146 LYS A O 1
ATOM 1106 N N . PRO A 1 147 ? -15.285 6.595 0.520 1.00 93.44 147 PRO A N 1
ATOM 1107 C CA . PRO A 1 147 ? -16.641 6.219 0.950 1.00 93.44 147 PRO A CA 1
ATOM 1108 C C . PRO A 1 147 ? -17.060 4.781 0.621 1.00 93.44 147 PRO A C 1
ATOM 1110 O O . PRO A 1 147 ? -17.757 4.136 1.401 1.00 93.44 147 PRO A O 1
ATOM 1113 N N . ASP A 1 148 ? -16.599 4.256 -0.509 1.00 93.69 148 ASP A N 1
ATOM 1114 C CA . ASP A 1 148 ? -16.838 2.884 -0.952 1.00 93.69 148 ASP A CA 1
ATOM 1115 C C . ASP A 1 148 ? -16.142 1.834 -0.070 1.00 93.69 148 ASP A C 1
ATOM 1117 O O . ASP A 1 148 ? -16.695 0.752 0.114 1.00 93.69 148 ASP A O 1
ATOM 1121 N N . LEU A 1 149 ? -15.006 2.150 0.571 1.00 96.19 149 LEU A N 1
ATOM 1122 C CA . LEU A 1 149 ? -14.432 1.273 1.603 1.00 96.19 149 LEU A CA 1
ATOM 1123 C C . LEU A 1 149 ? -15.333 1.202 2.834 1.00 96.19 149 LEU A C 1
ATOM 1125 O O . LEU A 1 149 ? -15.563 0.126 3.380 1.00 96.19 149 LEU A O 1
ATOM 1129 N N . VAL A 1 150 ? -15.839 2.354 3.280 1.00 95.44 150 VAL A N 1
ATOM 1130 C CA . VAL A 1 150 ? -16.717 2.432 4.455 1.00 95.44 150 VAL A CA 1
ATOM 1131 C C . VAL A 1 150 ? -18.022 1.682 4.183 1.00 95.44 150 VAL A C 1
ATOM 1133 O O . VAL A 1 150 ? -18.470 0.902 5.021 1.00 95.44 150 VAL A O 1
ATOM 1136 N N . GLN A 1 151 ? -18.593 1.844 2.987 1.00 94.38 151 GLN A N 1
ATOM 1137 C CA . GLN A 1 151 ? -19.755 1.078 2.540 1.00 94.38 151 GLN A CA 1
ATOM 1138 C C . GLN A 1 151 ? -19.471 -0.430 2.518 1.00 94.38 151 GLN A C 1
ATOM 1140 O O . GLN A 1 151 ? -20.263 -1.210 3.055 1.00 94.38 151 GLN A O 1
ATOM 1145 N N . ALA A 1 152 ? -18.347 -0.844 1.924 1.00 94.19 152 ALA A N 1
ATOM 1146 C CA . ALA A 1 152 ? -17.961 -2.247 1.860 1.00 94.19 152 ALA A CA 1
ATOM 1147 C C . ALA A 1 152 ? -17.797 -2.834 3.268 1.00 94.19 152 ALA A C 1
ATOM 1149 O O . ALA A 1 152 ? -18.391 -3.864 3.570 1.00 94.19 152 ALA A O 1
ATOM 1150 N N . MET A 1 153 ? -17.106 -2.133 4.168 1.00 95.19 153 MET A N 1
ATOM 1151 C CA . MET A 1 153 ? -16.958 -2.521 5.570 1.00 95.19 153 MET A CA 1
ATOM 1152 C C . MET A 1 153 ? -18.316 -2.709 6.264 1.00 95.19 153 MET A C 1
ATOM 1154 O O . MET A 1 153 ? -18.543 -3.750 6.874 1.00 95.19 153 MET A O 1
ATOM 1158 N N . ILE A 1 154 ? -19.233 -1.737 6.164 1.00 93.38 154 ILE A N 1
ATOM 1159 C CA . ILE A 1 154 ? -20.539 -1.781 6.855 1.00 93.38 154 ILE A CA 1
ATOM 1160 C C . ILE A 1 154 ? -21.437 -2.918 6.327 1.00 93.38 154 ILE A C 1
ATOM 1162 O O . ILE A 1 154 ? -22.331 -3.390 7.035 1.00 93.38 154 ILE A O 1
ATOM 1166 N N . SER A 1 155 ? -21.183 -3.383 5.103 1.00 93.94 155 SER A N 1
ATOM 1167 C CA . SER A 1 155 ? -21.945 -4.460 4.464 1.00 93.94 155 SER A CA 1
ATOM 1168 C C . SER A 1 155 ? -21.545 -5.867 4.928 1.00 93.94 155 SER A C 1
ATOM 1170 O O . SER A 1 155 ? -22.311 -6.797 4.696 1.00 93.94 155 SER A O 1
ATOM 1172 N N . HIS A 1 156 ? -20.403 -6.028 5.607 1.00 93.88 156 HIS A N 1
ATOM 1173 C CA . HIS A 1 156 ? -19.902 -7.323 6.092 1.00 93.88 156 HIS A CA 1
ATOM 1174 C C . HIS A 1 156 ? -20.038 -7.425 7.622 1.00 93.88 156 HIS A C 1
ATOM 1176 O O . HIS A 1 156 ? -19.943 -6.417 8.328 1.00 93.88 156 HIS A O 1
ATOM 1182 N N . VAL A 1 157 ? -20.283 -8.626 8.161 1.00 88.81 157 VAL A N 1
ATOM 1183 C CA . VAL A 1 157 ? -20.557 -8.847 9.596 1.00 88.81 157 VAL A CA 1
ATOM 1184 C C . VAL A 1 157 ? -19.906 -10.121 10.129 1.00 88.81 157 VAL A C 1
ATOM 1186 O O . VAL A 1 157 ? -19.886 -11.151 9.462 1.00 88.81 157 VAL A O 1
ATOM 1189 N N . GLY A 1 158 ? -19.450 -10.093 11.383 1.00 84.38 158 GLY A N 1
ATOM 1190 C CA . GLY A 1 158 ? -18.887 -11.281 12.017 1.00 84.38 158 GLY A CA 1
ATOM 1191 C C . GLY A 1 158 ? -17.573 -11.692 11.366 1.00 84.38 158 GLY A C 1
ATOM 1192 O O . GLY A 1 158 ? -16.662 -10.880 11.245 1.00 84.38 158 GLY A O 1
ATOM 1193 N N . ASN A 1 159 ? -17.506 -12.955 10.943 1.00 85.88 159 ASN A N 1
ATOM 1194 C CA . ASN A 1 159 ? -16.353 -13.530 10.245 1.00 85.88 159 ASN A CA 1
ATOM 1195 C C . ASN A 1 159 ? -16.401 -13.327 8.722 1.00 85.88 159 ASN A C 1
ATOM 1197 O O . ASN A 1 159 ? -15.562 -13.873 8.006 1.00 85.88 159 ASN A O 1
ATOM 1201 N N . ASP A 1 160 ? -17.401 -12.604 8.220 1.00 93.38 160 ASP A N 1
ATOM 1202 C CA . ASP A 1 160 ? -17.434 -12.143 6.841 1.00 93.38 160 ASP A CA 1
ATOM 1203 C C . ASP A 1 160 ? -16.662 -10.822 6.750 1.00 93.38 160 ASP A C 1
ATOM 1205 O O . ASP A 1 160 ? -16.937 -9.890 7.509 1.00 93.38 160 ASP A O 1
ATOM 1209 N N . PHE A 1 161 ? -15.682 -10.751 5.849 1.00 95.88 161 PHE A N 1
ATOM 1210 C CA . PHE A 1 161 ? -14.785 -9.604 5.717 1.00 95.88 161 PHE A CA 1
ATOM 1211 C C . PHE A 1 161 ? -14.711 -9.141 4.268 1.00 95.88 161 PHE A C 1
ATOM 1213 O O . PHE A 1 161 ? -14.489 -9.931 3.349 1.00 95.88 161 PHE A O 1
ATOM 1220 N N . PHE A 1 162 ? -14.756 -7.827 4.078 1.00 97.31 162 PHE A N 1
ATOM 1221 C CA . PHE A 1 162 ? -14.276 -7.211 2.856 1.00 97.31 162 PHE A CA 1
ATOM 1222 C C . PHE A 1 162 ? -12.744 -7.241 2.850 1.00 97.31 162 PHE A C 1
ATOM 1224 O O . PHE A 1 162 ? -12.095 -6.485 3.579 1.00 97.31 162 PHE A O 1
ATOM 1231 N N . MET A 1 163 ? -12.175 -8.132 2.041 1.00 97.69 163 MET A N 1
ATOM 1232 C CA . MET A 1 163 ? -10.731 -8.338 1.944 1.00 97.69 163 MET A CA 1
ATOM 1233 C C . MET A 1 163 ? -10.092 -7.411 0.909 1.00 97.69 163 MET A C 1
ATOM 1235 O O . MET A 1 163 ? -10.569 -7.308 -0.222 1.00 97.69 163 MET A O 1
ATOM 1239 N N . VAL A 1 164 ? -8.964 -6.794 1.264 1.00 97.88 164 VAL A N 1
ATOM 1240 C CA . VAL A 1 164 ? -8.084 -6.108 0.305 1.00 97.88 164 VAL A CA 1
ATOM 1241 C C . VAL A 1 164 ? -7.020 -7.100 -0.158 1.00 97.88 164 VAL A C 1
ATOM 1243 O O . VAL A 1 164 ? -5.960 -7.215 0.447 1.00 97.88 164 VAL A O 1
ATOM 1246 N N . ASP A 1 165 ? -7.327 -7.858 -1.210 1.00 95.94 165 ASP A N 1
ATOM 1247 C CA . ASP A 1 165 ? -6.508 -8.997 -1.648 1.00 95.94 165 ASP A CA 1
ATOM 1248 C C . ASP A 1 165 ? -6.145 -8.986 -3.143 1.00 95.94 165 ASP A C 1
ATOM 1250 O O . ASP A 1 165 ? -5.556 -9.944 -3.654 1.00 95.94 165 ASP A O 1
ATOM 1254 N N . ASP A 1 166 ? -6.453 -7.895 -3.846 1.00 95.06 166 ASP A N 1
ATOM 1255 C CA . ASP A 1 166 ? -6.133 -7.689 -5.258 1.00 95.06 166 ASP A CA 1
ATOM 1256 C C . ASP A 1 166 ? -5.607 -6.276 -5.554 1.00 95.06 166 ASP A C 1
ATOM 1258 O O . ASP A 1 166 ? -5.647 -5.367 -4.718 1.00 95.06 166 ASP A O 1
ATOM 1262 N N . VAL A 1 167 ? -5.079 -6.122 -6.770 1.00 95.06 167 VAL A N 1
ATOM 1263 C CA . VAL A 1 167 ? -4.501 -4.877 -7.294 1.00 95.06 167 VAL A CA 1
ATOM 1264 C C . VAL A 1 167 ? -5.507 -3.724 -7.275 1.00 95.06 167 VAL A C 1
ATOM 1266 O O . VAL A 1 167 ? -5.151 -2.615 -6.874 1.00 95.06 167 VAL A O 1
ATOM 1269 N N . ASN A 1 168 ? -6.756 -3.976 -7.675 1.00 93.56 168 ASN A N 1
ATOM 1270 C CA . ASN A 1 168 ? -7.812 -2.968 -7.730 1.00 93.56 168 ASN A CA 1
ATOM 1271 C C . ASN A 1 168 ? -8.079 -2.363 -6.350 1.00 93.56 168 ASN A C 1
ATOM 1273 O O . ASN A 1 168 ? -8.058 -1.146 -6.192 1.00 93.56 168 ASN A O 1
ATOM 1277 N N . ARG A 1 169 ? -8.291 -3.209 -5.339 1.00 96.00 169 ARG A N 1
ATOM 1278 C CA . ARG A 1 169 ? -8.607 -2.782 -3.973 1.00 96.00 169 ARG A CA 1
ATOM 1279 C C . ARG A 1 169 ? -7.409 -2.117 -3.306 1.00 96.00 169 ARG A C 1
ATOM 1281 O O . ARG A 1 169 ? -7.578 -1.070 -2.688 1.00 96.00 169 ARG A O 1
ATOM 1288 N N . ALA A 1 170 ? -6.207 -2.674 -3.457 1.00 97.19 170 ALA A N 1
ATOM 1289 C CA . ALA A 1 170 ? -5.002 -2.084 -2.876 1.00 97.19 170 ALA A CA 1
ATOM 1290 C C . ALA A 1 170 ? -4.736 -0.676 -3.422 1.00 97.19 170 ALA A C 1
ATOM 1292 O O . ALA A 1 170 ? -4.546 0.262 -2.649 1.00 97.19 170 ALA A O 1
ATOM 1293 N N . GLY A 1 171 ? -4.783 -0.506 -4.746 1.00 95.75 171 GLY A N 1
ATOM 1294 C CA . GLY A 1 171 ? -4.569 0.799 -5.359 1.00 95.75 171 GLY A CA 1
ATOM 1295 C C . GLY A 1 171 ? -5.719 1.776 -5.111 1.00 95.75 171 GLY A C 1
ATOM 1296 O O . GLY A 1 171 ? -5.470 2.927 -4.757 1.00 95.75 171 GLY A O 1
ATOM 1297 N N . ARG A 1 172 ? -6.982 1.321 -5.177 1.00 94.94 172 ARG A N 1
ATOM 1298 C CA . ARG A 1 172 ? -8.155 2.165 -4.891 1.00 94.94 172 ARG A CA 1
ATOM 1299 C C . ARG A 1 172 ? -8.137 2.713 -3.469 1.00 94.94 172 ARG A C 1
ATOM 1301 O O . ARG A 1 172 ? -8.647 3.810 -3.255 1.00 94.94 172 ARG A O 1
ATOM 1308 N N . PHE A 1 173 ? -7.553 2.001 -2.511 1.00 96.00 173 PHE A N 1
ATOM 1309 C CA . PHE A 1 173 ? -7.436 2.457 -1.128 1.00 96.00 173 PHE A CA 1
ATOM 1310 C C . PHE A 1 173 ? -6.036 2.944 -0.770 1.00 96.00 173 PHE A C 1
ATOM 1312 O O . PHE A 1 173 ? -5.706 2.959 0.403 1.00 96.00 173 PHE A O 1
ATOM 1319 N N . ASP A 1 174 ? -5.226 3.380 -1.737 1.00 94.56 174 ASP A N 1
ATOM 1320 C CA . ASP A 1 174 ? -3.898 3.975 -1.530 1.00 94.56 174 ASP A CA 1
ATOM 1321 C C . ASP A 1 174 ? -3.016 3.151 -0.564 1.00 94.56 174 ASP A C 1
ATOM 1323 O O . ASP A 1 174 ? -2.445 3.682 0.390 1.00 94.56 174 ASP A O 1
ATOM 1327 N N . ILE A 1 175 ? -2.979 1.828 -0.756 1.00 97.12 175 ILE A N 1
ATOM 1328 C CA . ILE A 1 175 ? -2.151 0.902 0.024 1.00 97.12 175 ILE A CA 1
ATOM 1329 C C . ILE A 1 175 ? -0.907 0.551 -0.786 1.00 97.12 175 ILE A C 1
ATOM 1331 O O . ILE A 1 175 ? -0.987 -0.019 -1.876 1.00 97.12 175 ILE A O 1
ATOM 1335 N N . GLU A 1 176 ? 0.263 0.877 -0.239 1.00 95.56 176 GLU A N 1
ATOM 1336 C CA . GLU A 1 176 ? 1.541 0.495 -0.831 1.00 95.56 176 GLU A CA 1
ATOM 1337 C C . GLU A 1 176 ? 1.767 -1.001 -0.607 1.00 95.56 176 GLU A C 1
ATOM 1339 O O . GLU A 1 176 ? 1.782 -1.482 0.526 1.00 95.56 176 GLU A O 1
ATOM 1344 N N . ILE A 1 177 ? 1.953 -1.747 -1.692 1.00 96.12 177 ILE A N 1
ATOM 1345 C CA . ILE A 1 177 ? 2.264 -3.171 -1.615 1.00 96.12 177 ILE A CA 1
ATOM 1346 C C . ILE A 1 177 ? 3.772 -3.352 -1.690 1.00 96.12 177 ILE A C 1
ATOM 1348 O O . ILE A 1 177 ? 4.430 -2.717 -2.508 1.00 96.12 177 ILE A O 1
ATOM 1352 N N . PHE A 1 178 ? 4.318 -4.237 -0.863 1.00 93.38 178 PHE A N 1
ATOM 1353 C CA . PHE A 1 178 ? 5.724 -4.635 -0.922 1.00 93.38 178 PHE A CA 1
ATOM 1354 C C . PHE A 1 178 ? 5.872 -6.163 -0.909 1.00 93.38 178 PHE A C 1
ATOM 1356 O O . PHE A 1 178 ? 4.893 -6.899 -0.783 1.00 93.38 178 PHE A O 1
ATOM 1363 N N . GLY A 1 179 ? 7.100 -6.659 -1.090 1.00 86.19 179 GLY A N 1
ATOM 1364 C CA . GLY A 1 179 ? 7.378 -8.104 -1.137 1.00 86.19 179 GLY A CA 1
ATOM 1365 C C . GLY A 1 179 ? 7.248 -8.750 -2.518 1.00 86.19 179 GLY A C 1
ATOM 1366 O O . GLY A 1 179 ? 7.395 -9.965 -2.663 1.00 86.19 179 GLY A O 1
ATOM 1367 N N . PHE A 1 180 ? 6.999 -7.950 -3.554 1.00 90.62 180 PHE A N 1
ATOM 1368 C CA . PHE A 1 180 ? 6.952 -8.406 -4.939 1.00 90.62 180 PHE A CA 1
ATOM 1369 C C . PHE A 1 180 ? 8.135 -7.861 -5.751 1.00 90.62 180 PHE A C 1
ATOM 1371 O O . PHE A 1 180 ? 8.776 -6.876 -5.380 1.00 90.62 180 PHE A O 1
ATOM 1378 N N . GLN A 1 181 ? 8.455 -8.537 -6.850 1.00 87.62 181 GLN A N 1
ATOM 1379 C CA . GLN A 1 181 ? 9.451 -8.101 -7.812 1.00 87.62 181 GLN A CA 1
ATOM 1380 C C . GLN A 1 181 ? 8.844 -6.978 -8.646 1.00 87.62 181 GLN A C 1
ATOM 1382 O O . GLN A 1 181 ? 8.045 -7.220 -9.551 1.00 87.62 181 GLN A O 1
ATOM 1387 N N . GLU A 1 182 ? 9.234 -5.747 -8.338 1.00 89.88 182 GLU A N 1
ATOM 1388 C CA . GLU A 1 182 ? 8.823 -4.595 -9.126 1.00 89.88 182 GLU A CA 1
ATOM 1389 C C . GLU A 1 182 ? 9.373 -4.681 -10.558 1.00 89.88 182 GLU A C 1
ATOM 1391 O O . GLU A 1 182 ? 10.540 -5.062 -10.739 1.00 89.88 182 GLU A O 1
ATOM 1396 N N . PRO A 1 183 ? 8.582 -4.306 -11.582 1.00 87.75 183 PRO A N 1
ATOM 1397 C CA . PRO A 1 183 ? 9.063 -4.264 -12.950 1.00 87.75 183 PRO A CA 1
ATOM 1398 C C . PRO A 1 183 ? 10.057 -3.112 -13.099 1.00 87.75 183 PRO A C 1
ATOM 1400 O O . PRO A 1 183 ? 9.837 -2.004 -12.601 1.00 87.75 183 PRO A O 1
ATOM 1403 N N . THR A 1 184 ? 11.161 -3.379 -13.792 1.00 89.44 184 THR A N 1
ATOM 1404 C CA . THR A 1 184 ? 12.193 -2.381 -14.119 1.00 89.44 184 THR A CA 1
ATOM 1405 C C . THR A 1 184 ? 11.967 -1.734 -15.484 1.00 89.44 184 THR A C 1
ATOM 1407 O O . THR A 1 184 ? 12.743 -0.878 -15.898 1.00 89.44 184 THR A O 1
ATOM 1410 N N . ASP A 1 185 ? 10.941 -2.176 -16.208 1.00 90.12 185 ASP A N 1
ATOM 1411 C CA . ASP A 1 185 ? 10.615 -1.733 -17.556 1.00 90.12 185 ASP A CA 1
ATOM 1412 C C . ASP A 1 185 ? 9.093 -1.767 -17.771 1.00 90.12 185 ASP A C 1
ATOM 1414 O O . ASP A 1 185 ? 8.376 -2.432 -17.019 1.00 90.12 185 ASP A O 1
ATOM 1418 N N . ILE A 1 186 ? 8.619 -1.052 -18.793 1.00 92.56 186 ILE A N 1
ATOM 1419 C CA . ILE A 1 186 ? 7.220 -1.045 -19.233 1.00 92.56 186 ILE A CA 1
ATOM 1420 C C . ILE A 1 186 ? 7.111 -1.258 -20.747 1.00 92.56 186 ILE A C 1
ATOM 1422 O O . ILE A 1 186 ? 7.986 -0.876 -21.535 1.00 92.56 186 ILE A O 1
ATOM 1426 N N . ASP A 1 187 ? 5.993 -1.842 -21.150 1.00 90.12 187 ASP A N 1
ATOM 1427 C CA . ASP A 1 187 ? 5.588 -2.085 -22.530 1.00 90.12 187 ASP A CA 1
ATOM 1428 C C . ASP A 1 187 ? 4.162 -1.570 -22.790 1.00 90.12 187 ASP A C 1
ATOM 1430 O O . ASP A 1 187 ? 3.511 -1.027 -21.898 1.00 90.12 187 ASP A O 1
ATOM 1434 N N . ALA A 1 188 ? 3.673 -1.719 -24.024 1.00 85.88 188 ALA A N 1
ATOM 1435 C CA . ALA A 1 188 ? 2.348 -1.241 -24.418 1.00 85.88 188 ALA A CA 1
ATOM 1436 C C . ALA A 1 188 ? 1.219 -1.822 -23.544 1.00 85.88 188 ALA A C 1
ATOM 1438 O O . ALA A 1 188 ? 0.257 -1.120 -23.232 1.00 85.88 188 ALA A O 1
ATOM 1439 N N . GLN A 1 189 ? 1.351 -3.082 -23.122 1.00 84.75 189 GLN A N 1
ATOM 1440 C CA . GLN A 1 189 ? 0.340 -3.788 -22.340 1.00 84.75 189 GLN A CA 1
ATOM 1441 C C . GLN A 1 189 ? 0.325 -3.334 -20.882 1.00 84.75 189 GLN A C 1
ATOM 1443 O O . GLN A 1 189 ? -0.726 -2.986 -20.348 1.00 84.75 189 GLN A O 1
ATOM 1448 N N . THR A 1 190 ? 1.486 -3.289 -20.241 1.00 91.50 190 THR A N 1
ATOM 1449 C CA . THR A 1 190 ? 1.614 -2.814 -18.859 1.00 91.50 190 THR A CA 1
ATOM 1450 C C . THR A 1 190 ? 1.315 -1.318 -18.741 1.00 91.50 190 THR A C 1
ATOM 1452 O O . THR A 1 190 ? 0.688 -0.900 -17.768 1.00 91.50 190 THR A O 1
ATOM 1455 N N . ALA A 1 191 ? 1.659 -0.514 -19.755 1.00 92.44 191 ALA A N 1
ATOM 1456 C CA . ALA A 1 191 ? 1.233 0.881 -19.839 1.00 92.44 191 ALA A CA 1
ATOM 1457 C C . ALA A 1 191 ? -0.292 1.010 -19.941 1.00 92.44 191 ALA A C 1
ATOM 1459 O O . ALA A 1 191 ? -0.883 1.825 -19.237 1.00 92.44 191 ALA A O 1
ATOM 1460 N N . PHE A 1 192 ? -0.933 0.171 -20.759 1.00 86.56 192 PHE A N 1
ATOM 1461 C CA . PHE A 1 192 ? -2.388 0.141 -20.869 1.00 86.56 192 PHE A CA 1
ATOM 1462 C C . PHE A 1 192 ? -3.056 -0.125 -19.509 1.00 86.56 192 PHE A C 1
ATOM 1464 O O . PHE A 1 192 ? -3.897 0.649 -19.057 1.00 86.56 192 PHE A O 1
ATOM 1471 N N . MET A 1 193 ? -2.609 -1.176 -18.811 1.00 89.06 193 MET A N 1
ATOM 1472 C CA . MET A 1 193 ? -3.112 -1.536 -17.479 1.00 89.06 193 MET A CA 1
ATOM 1473 C C . MET A 1 193 ? -2.905 -0.413 -16.459 1.00 89.06 193 MET A C 1
ATOM 1475 O O . MET A 1 193 ? -3.809 -0.122 -15.677 1.00 89.06 193 MET A O 1
ATOM 1479 N N . ALA A 1 194 ? -1.739 0.237 -16.476 1.00 93.25 194 ALA A N 1
ATOM 1480 C CA . ALA A 1 194 ? -1.439 1.332 -15.560 1.00 93.25 194 ALA A CA 1
ATOM 1481 C C . ALA A 1 194 ? -2.349 2.543 -15.772 1.00 93.25 194 ALA A C 1
ATOM 1483 O O . ALA A 1 194 ? -2.746 3.169 -14.790 1.00 93.25 194 ALA A O 1
ATOM 1484 N N . CYS A 1 195 ? -2.695 2.847 -17.025 1.00 90.44 195 CYS A N 1
ATOM 1485 C CA . CYS A 1 195 ? -3.628 3.916 -17.364 1.00 90.44 195 CYS A CA 1
ATOM 1486 C C . CYS A 1 195 ? -5.013 3.668 -16.761 1.00 90.44 195 CYS A C 1
ATOM 1488 O O . CYS A 1 195 ? -5.516 4.486 -15.990 1.00 90.44 195 CYS A O 1
ATOM 1490 N N . ASP A 1 196 ? -5.590 2.502 -17.066 1.00 86.94 196 ASP A N 1
ATOM 1491 C CA . ASP A 1 196 ? -6.932 2.136 -16.619 1.00 86.94 196 ASP A CA 1
ATOM 1492 C C . ASP A 1 196 ? -6.983 2.063 -15.090 1.00 86.94 196 ASP A C 1
ATOM 1494 O O . ASP A 1 196 ? -7.821 2.712 -14.461 1.00 86.94 196 ASP A O 1
ATOM 1498 N N . ASN A 1 197 ? -6.043 1.343 -14.469 1.00 91.44 197 ASN A N 1
ATOM 1499 C CA . ASN A 1 197 ? -5.965 1.240 -13.013 1.00 91.44 197 ASN A CA 1
ATOM 1500 C C . ASN A 1 197 ? -5.906 2.622 -12.349 1.00 91.44 197 ASN A C 1
ATOM 1502 O O . ASN A 1 197 ? -6.659 2.872 -11.410 1.00 91.44 197 ASN A O 1
ATOM 1506 N N . ALA A 1 198 ? -5.067 3.536 -12.847 1.00 92.31 198 ALA A N 1
ATOM 1507 C CA . ALA A 1 198 ? -4.925 4.863 -12.259 1.00 92.31 198 ALA A CA 1
ATOM 1508 C C . ALA A 1 198 ? -6.236 5.670 -12.290 1.00 92.31 198 ALA A C 1
ATOM 1510 O O . ALA A 1 198 ? -6.587 6.279 -11.281 1.00 92.31 198 ALA A O 1
ATOM 1511 N N . PHE A 1 199 ? -6.995 5.645 -13.392 1.00 88.75 199 PHE A N 1
ATOM 1512 C CA . PHE A 1 199 ? -8.291 6.334 -13.458 1.00 88.75 199 PHE A CA 1
ATOM 1513 C C . PHE A 1 199 ? -9.347 5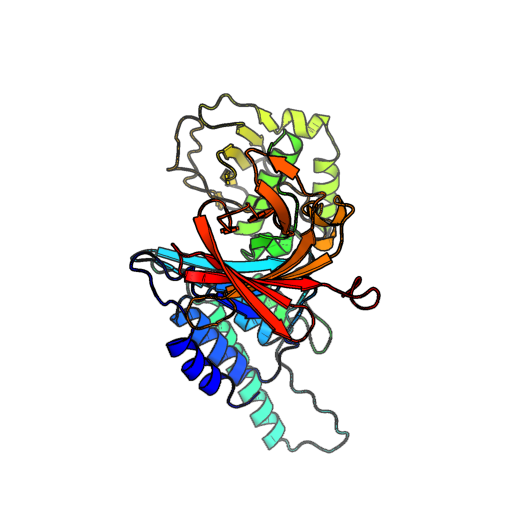.702 -12.545 1.00 88.75 199 PHE A C 1
ATOM 1515 O O . PHE A 1 199 ? -10.074 6.409 -11.841 1.00 88.75 199 PHE A O 1
ATOM 1522 N N . TYR A 1 200 ? -9.433 4.371 -12.512 1.00 87.94 200 TYR A N 1
ATOM 1523 C CA . TYR A 1 200 ? -10.390 3.689 -11.637 1.00 87.94 200 TYR A CA 1
ATOM 1524 C C . TYR A 1 200 ? -10.087 3.934 -10.154 1.00 87.94 200 TYR A C 1
ATOM 1526 O O . TYR A 1 200 ? -11.001 4.161 -9.363 1.00 87.94 200 TYR A O 1
ATOM 1534 N N . TRP A 1 201 ? -8.813 3.979 -9.761 1.00 92.12 201 TRP A N 1
ATOM 1535 C CA . TRP A 1 201 ? -8.429 4.222 -8.367 1.00 92.12 201 TRP A CA 1
ATOM 1536 C C . TRP A 1 201 ? -8.797 5.616 -7.842 1.00 92.12 201 TRP A C 1
ATOM 1538 O O . TRP A 1 201 ? -8.936 5.797 -6.628 1.00 92.12 201 TRP A O 1
ATOM 1548 N N . GLU A 1 202 ? -8.999 6.589 -8.726 1.00 89.50 202 GLU A N 1
ATOM 1549 C CA . GLU A 1 202 ? -9.487 7.921 -8.352 1.00 89.50 202 GLU A CA 1
ATOM 1550 C C . GLU A 1 202 ? -11.022 7.992 -8.307 1.00 89.50 202 GLU A C 1
ATOM 1552 O O . GLU A 1 202 ? -11.582 8.781 -7.552 1.00 89.50 202 GLU A O 1
ATOM 1557 N N . THR A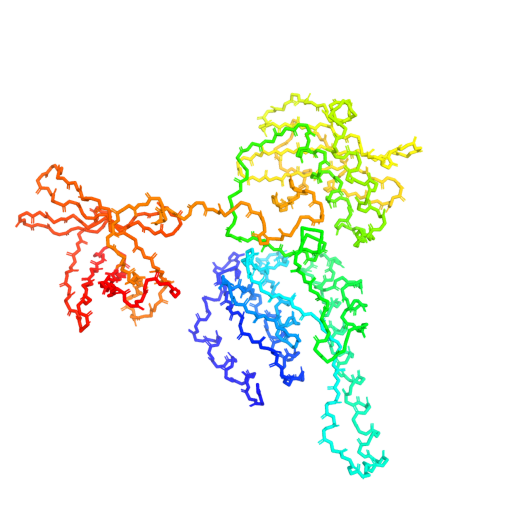 1 203 ? -11.719 7.125 -9.045 1.00 87.00 203 THR A N 1
ATOM 1558 C CA . THR A 1 203 ? -13.180 7.195 -9.206 1.00 87.00 203 THR A CA 1
ATOM 1559 C C . THR A 1 203 ? -13.916 6.210 -8.298 1.00 87.00 203 THR A C 1
ATOM 1561 O O . THR A 1 203 ? -14.644 6.605 -7.384 1.00 87.00 203 THR A O 1
ATOM 1564 N N . ARG A 1 204 ? -13.723 4.901 -8.494 1.00 85.00 204 ARG A N 1
ATOM 1565 C CA . ARG A 1 204 ? -14.481 3.835 -7.815 1.00 85.00 204 ARG A CA 1
ATOM 1566 C C . ARG A 1 204 ? -13.780 2.484 -7.903 1.00 85.00 204 ARG A C 1
ATOM 1568 O O . ARG A 1 204 ? -13.009 2.233 -8.825 1.00 85.00 204 ARG A O 1
ATOM 1575 N N . LEU A 1 205 ? -14.123 1.572 -6.996 1.00 84.75 205 LEU A N 1
ATOM 1576 C CA . LEU A 1 205 ? -13.825 0.157 -7.207 1.00 84.75 205 LEU A CA 1
ATOM 1577 C C . LEU A 1 205 ? -14.411 -0.330 -8.542 1.00 84.75 205 LEU A C 1
ATOM 1579 O O . LEU A 1 205 ? -15.588 -0.116 -8.833 1.00 84.75 205 LEU A O 1
ATOM 1583 N N . MET A 1 206 ? -13.592 -1.013 -9.345 1.00 78.12 206 MET A N 1
ATOM 1584 C CA . MET A 1 206 ? -14.103 -1.746 -10.507 1.00 78.12 206 MET A CA 1
ATOM 1585 C C . MET A 1 206 ? -15.059 -2.860 -10.064 1.00 78.12 206 MET A C 1
ATOM 1587 O O . MET A 1 206 ? -14.694 -3.711 -9.250 1.00 78.12 206 MET A O 1
ATOM 1591 N N . GLU A 1 207 ? -16.261 -2.869 -10.637 1.00 69.56 207 GLU A N 1
ATOM 1592 C CA . GLU A 1 207 ? -17.248 -3.928 -10.430 1.00 69.56 207 GLU A CA 1
ATOM 1593 C C . GLU A 1 207 ? -16.777 -5.253 -11.056 1.00 69.56 207 GLU A C 1
ATOM 1595 O O . GLU A 1 207 ? -16.139 -5.229 -12.115 1.00 69.56 207 GLU A O 1
ATOM 1600 N N . PRO A 1 208 ? -17.145 -6.421 -10.495 1.00 61.09 208 PRO A N 1
ATOM 1601 C CA . PRO A 1 208 ? -16.789 -7.723 -11.062 1.00 61.09 208 PRO A CA 1
ATOM 1602 C C . PRO A 1 208 ? -17.172 -7.887 -12.543 1.00 61.09 208 PRO A C 1
ATOM 1604 O O . PRO A 1 208 ? -16.423 -8.483 -13.304 1.00 61.09 208 PRO A O 1
ATOM 1607 N N . GLY A 1 209 ? -18.290 -7.306 -12.994 1.00 58.09 209 GLY A N 1
ATOM 1608 C CA . GLY A 1 209 ? -18.683 -7.343 -14.412 1.00 58.09 209 GLY A CA 1
ATOM 1609 C C . GLY A 1 209 ? -17.802 -6.487 -15.337 1.00 58.09 209 GLY A C 1
ATOM 1610 O O . GLY A 1 209 ? -17.670 -6.791 -16.521 1.00 58.09 209 GLY A O 1
ATOM 1611 N N . SER A 1 210 ? -17.159 -5.441 -14.810 1.00 62.28 210 SER A N 1
ATOM 1612 C CA . SER A 1 210 ? -16.191 -4.621 -15.555 1.00 62.28 210 SER A CA 1
ATOM 1613 C C . SER A 1 210 ? -14.847 -5.333 -15.719 1.00 62.28 210 SER A C 1
ATOM 1615 O O . SER A 1 210 ? -14.121 -5.073 -16.677 1.00 62.28 210 SER A O 1
ATOM 1617 N N . VAL A 1 211 ? -14.530 -6.263 -14.811 1.00 57.09 211 VAL A N 1
ATOM 1618 C CA . VAL A 1 211 ? -13.316 -7.084 -14.864 1.00 57.09 211 VAL A CA 1
ATOM 1619 C C . VAL A 1 211 ? -13.297 -7.970 -16.109 1.00 57.09 211 VAL A C 1
ATOM 1621 O O . VAL A 1 211 ? -12.259 -8.051 -16.757 1.00 57.09 211 VAL A O 1
ATOM 1624 N N . ASP A 1 212 ? -14.426 -8.571 -16.493 1.00 54.59 212 ASP A N 1
ATOM 1625 C CA . ASP A 1 212 ? -14.515 -9.427 -17.687 1.00 54.59 212 ASP A CA 1
ATOM 1626 C C . ASP A 1 212 ? -14.288 -8.638 -18.986 1.00 54.59 212 ASP A C 1
ATOM 1628 O O . ASP A 1 212 ? -13.602 -9.097 -19.906 1.00 54.59 212 ASP A O 1
ATOM 1632 N N . TYR A 1 213 ? -14.821 -7.415 -19.051 1.00 57.97 213 TYR A N 1
ATOM 1633 C CA . TYR A 1 213 ? -14.601 -6.505 -20.174 1.00 57.97 213 TYR A CA 1
ATOM 1634 C C . TYR A 1 213 ? -13.128 -6.085 -20.277 1.00 57.97 213 TYR A C 1
ATOM 1636 O O . TYR A 1 213 ? -12.529 -6.179 -21.351 1.00 57.97 213 TYR A O 1
ATOM 1644 N N . LEU A 1 214 ? -12.522 -5.697 -19.151 1.00 61.81 214 LEU A N 1
ATOM 1645 C CA . LEU A 1 214 ? -11.104 -5.345 -19.089 1.00 61.81 214 LEU A CA 1
ATOM 1646 C C . LEU A 1 214 ? -10.205 -6.547 -19.386 1.00 61.81 214 LEU A C 1
ATOM 1648 O O . LEU A 1 214 ? -9.220 -6.403 -20.097 1.00 61.81 214 LEU A O 1
ATOM 1652 N N . HIS A 1 215 ? -10.558 -7.749 -18.929 1.00 59.72 215 HIS A N 1
ATOM 1653 C CA . HIS A 1 215 ? -9.822 -8.972 -19.242 1.00 59.72 215 HIS A CA 1
ATOM 1654 C C . HIS A 1 215 ? -9.760 -9.221 -20.753 1.00 59.72 215 HIS A C 1
ATOM 1656 O O . HIS A 1 215 ? -8.690 -9.508 -21.295 1.00 59.72 215 HIS A O 1
ATOM 1662 N N . LYS A 1 216 ? -10.887 -9.054 -21.455 1.00 59.66 216 LYS A N 1
ATOM 1663 C CA . LYS A 1 216 ? -10.927 -9.159 -22.918 1.00 59.66 216 LYS A CA 1
ATOM 1664 C C . LYS A 1 216 ? -10.061 -8.089 -23.587 1.00 59.66 216 LYS A C 1
ATOM 1666 O O . LYS A 1 216 ? -9.338 -8.400 -24.527 1.00 59.66 216 LYS A O 1
ATOM 1671 N N . ALA A 1 217 ? -10.099 -6.854 -23.096 1.00 61.00 217 ALA A N 1
ATOM 1672 C CA . ALA A 1 217 ? -9.291 -5.781 -23.659 1.00 61.00 217 ALA A CA 1
ATOM 1673 C C . ALA A 1 217 ? -7.785 -5.960 -23.397 1.00 61.00 217 ALA A C 1
ATOM 1675 O O . ALA A 1 217 ? -6.975 -5.733 -24.286 1.00 61.00 217 ALA A O 1
ATOM 1676 N N . TYR A 1 218 ? -7.399 -6.451 -22.216 1.00 62.75 218 TYR A N 1
ATOM 1677 C CA . TYR A 1 218 ? -6.002 -6.717 -21.861 1.00 62.75 218 TYR A CA 1
ATOM 1678 C C . TYR A 1 218 ? -5.386 -7.896 -22.624 1.00 62.75 218 TYR A C 1
ATOM 1680 O O . TYR A 1 218 ? -4.159 -8.005 -22.678 1.00 62.75 218 TYR A O 1
ATOM 1688 N N . THR A 1 219 ? -6.209 -8.799 -23.166 1.00 64.31 219 THR A N 1
ATOM 1689 C CA . THR A 1 219 ? -5.761 -10.022 -23.856 1.00 64.31 219 THR A CA 1
ATOM 1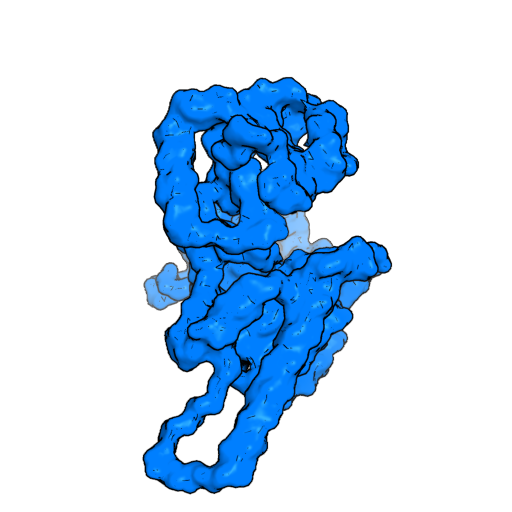690 C C . THR A 1 219 ? -5.726 -9.890 -25.382 1.00 64.31 219 THR A C 1
ATOM 1692 O O . THR A 1 219 ? -5.079 -10.707 -26.039 1.00 64.31 219 THR A O 1
ATOM 1695 N N . ASP A 1 220 ? -6.334 -8.846 -25.954 1.00 74.06 220 ASP A N 1
ATOM 1696 C CA . ASP A 1 220 ? -6.215 -8.509 -27.377 1.00 74.06 220 ASP A CA 1
ATOM 1697 C C . ASP A 1 220 ? -4.961 -7.657 -27.628 1.00 74.06 220 ASP A C 1
ATOM 1699 O O . ASP A 1 220 ? -4.956 -6.430 -27.509 1.00 74.06 220 ASP A O 1
ATOM 1703 N N . LYS A 1 221 ? -3.869 -8.333 -27.990 1.00 69.94 221 LYS A N 1
ATOM 1704 C CA . LYS A 1 221 ? -2.568 -7.695 -28.216 1.00 69.94 221 LYS A CA 1
ATOM 1705 C C . LYS A 1 221 ? -2.603 -6.640 -29.331 1.00 69.94 221 LYS A C 1
ATOM 1707 O O . LYS A 1 221 ? -1.958 -5.603 -29.198 1.00 69.94 221 LYS A O 1
ATOM 1712 N N . GLU A 1 222 ? -3.359 -6.874 -30.403 1.00 70.94 222 GLU A N 1
ATOM 1713 C CA . GLU A 1 222 ? -3.450 -5.931 -31.526 1.00 70.94 222 GLU A CA 1
ATOM 1714 C C . GLU A 1 222 ? -4.269 -4.685 -31.162 1.00 70.94 222 GLU A C 1
ATOM 1716 O O . GLU A 1 222 ? -4.001 -3.590 -31.661 1.00 70.94 222 GLU A O 1
ATOM 1721 N N . ALA A 1 223 ? -5.284 -4.815 -30.304 1.00 71.12 223 ALA A N 1
ATOM 1722 C CA . ALA A 1 223 ? -5.992 -3.661 -29.751 1.00 71.12 223 ALA A CA 1
ATOM 1723 C C . ALA A 1 223 ? -5.078 -2.828 -28.839 1.00 71.12 223 ALA A C 1
ATOM 1725 O O . ALA A 1 223 ? -4.927 -1.625 -29.063 1.00 71.12 223 ALA A O 1
ATOM 1726 N N . VAL A 1 224 ? -4.389 -3.486 -27.903 1.00 71.81 224 VAL A N 1
ATOM 1727 C CA . VAL A 1 224 ? -3.459 -2.847 -26.961 1.00 71.81 224 VAL A CA 1
ATOM 1728 C C . VAL A 1 224 ? -2.350 -2.081 -27.685 1.00 71.81 224 VAL A C 1
ATOM 1730 O O . VAL A 1 224 ? -2.085 -0.930 -27.354 1.00 71.81 224 VAL A O 1
ATOM 1733 N N . GLU A 1 225 ? -1.723 -2.665 -28.709 1.00 74.56 225 GLU A N 1
ATOM 1734 C CA . GLU A 1 225 ? -0.664 -1.989 -29.475 1.00 74.56 225 GLU A CA 1
ATOM 1735 C C . GLU A 1 225 ? -1.176 -0.771 -30.266 1.00 74.56 225 GLU A C 1
ATOM 1737 O O . GLU A 1 225 ? -0.431 0.183 -30.498 1.00 74.56 225 GLU A O 1
ATOM 1742 N N . ARG A 1 226 ? -2.456 -0.760 -30.663 1.00 75.38 226 ARG A N 1
ATOM 1743 C CA . ARG A 1 226 ? -3.076 0.409 -31.309 1.00 75.38 226 ARG A CA 1
ATOM 1744 C C . ARG A 1 226 ? -3.389 1.526 -30.316 1.00 75.38 226 ARG A C 1
ATOM 1746 O O . ARG A 1 226 ? -3.293 2.695 -30.698 1.00 75.38 226 ARG A O 1
ATOM 1753 N N . GLN A 1 227 ? -3.766 1.168 -29.091 1.00 82.88 227 GLN A N 1
ATOM 1754 C CA . GLN A 1 227 ? -4.168 2.094 -28.029 1.00 82.88 227 GLN A CA 1
ATOM 1755 C C . GLN A 1 227 ? -2.978 2.665 -27.251 1.00 82.88 227 GLN A C 1
ATOM 1757 O O . GLN A 1 227 ? -3.031 3.821 -26.846 1.00 82.88 227 GLN A O 1
ATOM 1762 N N . SER A 1 228 ? -1.900 1.896 -27.096 1.00 88.06 228 SER A N 1
ATOM 1763 C CA . SER A 1 228 ? -0.702 2.269 -26.341 1.00 88.06 228 SER A CA 1
ATOM 1764 C C . SER A 1 228 ? 0.492 2.478 -27.266 1.00 88.06 228 SER A C 1
ATOM 1766 O O . SER A 1 228 ? 1.181 1.532 -27.654 1.00 88.06 228 SER A O 1
ATOM 1768 N N . LYS A 1 229 ? 0.785 3.735 -27.600 1.00 87.88 229 LYS A N 1
ATOM 1769 C CA . LYS A 1 229 ? 1.875 4.104 -28.512 1.00 87.88 229 LYS A CA 1
ATOM 1770 C C . LYS A 1 229 ? 3.077 4.624 -27.742 1.00 87.88 229 LYS A C 1
ATOM 1772 O O . LYS A 1 229 ? 2.946 5.516 -26.909 1.00 87.88 229 LYS A O 1
ATOM 1777 N N . LEU A 1 230 ? 4.260 4.099 -28.054 1.00 89.94 230 LEU A N 1
ATOM 1778 C CA . LEU A 1 230 ? 5.512 4.631 -27.521 1.00 89.94 230 LEU A CA 1
ATOM 1779 C C . LEU A 1 230 ? 5.716 6.064 -28.032 1.00 89.94 230 LEU A C 1
ATOM 1781 O O . LEU A 1 230 ? 5.625 6.321 -29.233 1.00 89.94 230 LEU A O 1
ATOM 1785 N N . VAL A 1 231 ? 6.023 6.984 -27.123 1.00 87.06 231 VAL A N 1
ATOM 1786 C CA . VAL A 1 231 ? 6.298 8.389 -27.434 1.00 87.06 231 VAL A CA 1
ATOM 1787 C C . VAL A 1 231 ? 7.711 8.726 -26.980 1.00 87.06 231 VAL A C 1
ATOM 1789 O O . VAL A 1 231 ? 8.145 8.323 -25.900 1.00 87.06 231 VAL A O 1
ATOM 1792 N N . ASN A 1 232 ? 8.437 9.482 -27.804 1.00 81.75 232 ASN A N 1
ATOM 1793 C CA . ASN A 1 232 ? 9.767 9.961 -27.445 1.00 81.75 232 ASN A CA 1
ATOM 1794 C C . ASN A 1 232 ? 9.697 10.807 -26.168 1.00 81.75 232 ASN A C 1
ATOM 1796 O O . ASN A 1 232 ? 8.918 11.753 -26.077 1.00 81.75 232 ASN A O 1
ATOM 1800 N N . SER A 1 233 ? 10.545 10.483 -25.196 1.00 75.25 233 SER A N 1
ATOM 1801 C CA . SER A 1 233 ? 10.680 11.239 -23.956 1.00 75.25 233 SER A CA 1
ATOM 1802 C C . SER A 1 233 ? 12.147 11.326 -23.561 1.00 75.25 233 SER A C 1
ATOM 1804 O O . SER A 1 233 ? 12.916 10.385 -23.755 1.00 75.25 233 SER A O 1
ATOM 1806 N N . SER A 1 234 ? 12.522 12.455 -22.963 1.00 75.31 234 SER A N 1
ATOM 1807 C CA . SER A 1 234 ? 13.837 12.647 -22.346 1.00 75.31 234 SER A CA 1
ATOM 1808 C C . SER A 1 234 ? 13.986 11.888 -21.015 1.00 75.31 234 SER A C 1
ATOM 1810 O O . SER A 1 234 ? 15.075 11.867 -20.448 1.00 75.31 234 SER A O 1
ATOM 1812 N N . TYR A 1 235 ? 12.910 11.267 -20.505 1.00 75.56 235 TYR A N 1
ATOM 1813 C CA . TYR A 1 235 ? 12.807 10.774 -19.126 1.00 75.56 235 TYR A CA 1
ATOM 1814 C C . TYR A 1 235 ? 12.334 9.316 -19.024 1.00 75.56 235 TYR A C 1
ATOM 1816 O O . TYR A 1 235 ? 11.404 9.003 -18.290 1.00 75.56 235 TYR A O 1
ATOM 1824 N N . GLY A 1 236 ? 13.003 8.399 -19.722 1.00 77.94 236 GLY A N 1
ATOM 1825 C CA . GLY A 1 236 ? 12.667 6.969 -19.695 1.00 77.94 236 GLY A CA 1
ATOM 1826 C C . GLY A 1 236 ? 11.597 6.587 -20.720 1.00 77.94 236 GLY A C 1
ATOM 1827 O O . GLY A 1 236 ? 11.262 7.373 -21.607 1.00 77.94 236 GLY A O 1
ATOM 1828 N N . LYS A 1 237 ? 11.084 5.353 -20.639 1.00 87.31 237 LYS A N 1
ATOM 1829 C CA . LYS A 1 237 ? 10.033 4.900 -21.560 1.00 87.31 237 LYS A CA 1
ATOM 1830 C C . LYS A 1 237 ? 8.711 5.572 -21.214 1.00 87.31 237 LYS A C 1
ATOM 1832 O O . LYS A 1 237 ? 8.298 5.557 -20.054 1.00 87.31 237 LYS A O 1
ATOM 1837 N N . ASN A 1 238 ? 8.059 6.128 -22.231 1.00 90.12 238 ASN A N 1
ATOM 1838 C CA . ASN A 1 238 ? 6.773 6.801 -22.120 1.00 90.12 238 ASN A CA 1
ATOM 1839 C C . ASN A 1 238 ? 5.806 6.252 -23.170 1.00 90.12 238 ASN A C 1
ATOM 1841 O O . ASN A 1 238 ? 6.139 6.217 -24.355 1.00 90.12 238 ASN A O 1
ATOM 1845 N N . TYR A 1 239 ? 4.614 5.862 -22.740 1.00 92.19 239 TYR A N 1
ATOM 1846 C CA . TYR A 1 239 ? 3.534 5.438 -23.622 1.00 92.19 239 TYR A CA 1
ATOM 1847 C C . TYR A 1 239 ? 2.373 6.410 -23.501 1.00 92.19 239 TYR A C 1
ATOM 1849 O O . TYR A 1 239 ? 1.934 6.710 -22.395 1.00 92.19 239 TYR A O 1
ATOM 1857 N N . HIS A 1 240 ? 1.870 6.869 -24.638 1.00 90.56 240 HIS A N 1
ATOM 1858 C CA . HIS A 1 240 ? 0.571 7.513 -24.714 1.00 90.56 240 HIS A CA 1
ATOM 1859 C C . HIS A 1 240 ? -0.487 6.431 -24.922 1.00 90.56 240 HIS A C 1
ATOM 1861 O O . HIS A 1 240 ? -0.381 5.634 -25.858 1.00 90.56 240 HIS A O 1
ATOM 1867 N N . VAL A 1 241 ? -1.462 6.388 -24.023 1.00 88.88 241 VAL A N 1
ATOM 1868 C CA . VAL A 1 241 ? -2.492 5.361 -23.928 1.00 88.88 241 VAL A CA 1
ATOM 1869 C C . VAL A 1 241 ? -3.851 6.012 -24.117 1.00 88.88 241 VAL A C 1
ATOM 1871 O O . VAL A 1 241 ? -4.204 6.928 -23.379 1.00 88.88 241 VAL A O 1
ATOM 1874 N N . VAL A 1 242 ? -4.627 5.497 -25.064 1.00 84.25 242 VAL A N 1
ATOM 1875 C CA . VAL A 1 242 ? -6.059 5.787 -25.189 1.00 84.25 242 VAL A CA 1
ATOM 1876 C C . VAL A 1 242 ? -6.824 4.681 -24.465 1.00 84.25 242 VAL A C 1
ATOM 1878 O O . VAL A 1 242 ? -6.739 3.519 -24.868 1.00 84.25 242 VAL A O 1
ATOM 1881 N N . SER A 1 243 ? -7.537 5.022 -23.391 1.00 74.06 243 SER A N 1
ATOM 1882 C CA . SER A 1 243 ? -8.269 4.053 -22.567 1.00 74.06 243 SER A CA 1
ATOM 1883 C C . SER A 1 243 ? -9.434 3.416 -23.338 1.00 74.06 243 SER A C 1
ATOM 1885 O O . SER A 1 243 ? -9.906 3.923 -24.359 1.00 74.06 243 SER A O 1
ATOM 1887 N N . ASN A 1 244 ? -9.917 2.270 -22.858 1.00 67.31 244 ASN A N 1
ATOM 1888 C CA . ASN A 1 244 ? -11.042 1.556 -23.468 1.00 67.31 244 ASN A CA 1
ATOM 1889 C C . ASN A 1 244 ? -12.369 2.312 -23.404 1.00 67.31 244 ASN A C 1
ATOM 1891 O O . ASN A 1 244 ? -13.264 2.037 -24.204 1.00 67.31 244 ASN A O 1
ATOM 1895 N N . ASP A 1 245 ? -12.533 3.203 -22.434 1.00 66.50 245 ASP A N 1
ATOM 1896 C CA . ASP A 1 245 ? -13.745 3.999 -22.257 1.00 66.50 245 ASP A CA 1
ATOM 1897 C C . ASP A 1 245 ? -13.734 5.301 -23.073 1.00 66.50 245 ASP A C 1
ATOM 1899 O O . ASP A 1 245 ? -14.723 6.035 -23.058 1.00 66.50 245 ASP A O 1
ATOM 1903 N N . ALA A 1 246 ? -12.685 5.537 -23.871 1.00 65.44 246 ALA A N 1
ATOM 1904 C CA . ALA A 1 246 ? -12.560 6.705 -24.737 1.00 65.44 246 ALA A CA 1
ATOM 1905 C C . ALA A 1 246 ? -13.602 6.768 -25.871 1.00 65.44 246 ALA A C 1
ATOM 1907 O O . ALA A 1 246 ? -13.701 7.777 -26.557 1.00 65.44 246 ALA A O 1
ATOM 1908 N N . GLY A 1 247 ? -14.384 5.703 -26.108 1.00 58.34 247 GLY A N 1
ATOM 1909 C CA . GLY A 1 247 ? -15.245 5.534 -27.290 1.00 58.34 247 GLY A CA 1
ATOM 1910 C C . GLY A 1 247 ? -15.911 6.813 -27.833 1.00 58.34 247 GLY A C 1
ATOM 1911 O O . GLY A 1 247 ? -15.813 7.066 -29.031 1.00 58.34 247 GLY A O 1
ATOM 1912 N N . TYR A 1 248 ? -16.532 7.627 -26.965 1.00 46.50 248 TYR A N 1
ATOM 1913 C CA . TYR A 1 248 ? -17.136 8.933 -27.302 1.00 46.50 248 TYR A CA 1
ATOM 1914 C C . TYR A 1 248 ? -16.614 10.116 -26.459 1.00 46.50 248 TYR A C 1
ATOM 1916 O O . TYR A 1 248 ? -17.175 11.209 -26.535 1.00 46.50 248 TYR A O 1
ATOM 1924 N N . ALA A 1 249 ? -15.588 9.912 -25.634 1.00 59.34 249 ALA A N 1
ATOM 1925 C CA . ALA A 1 249 ? -15.089 10.889 -24.669 1.00 59.34 249 ALA A CA 1
ATOM 1926 C C . ALA A 1 249 ? -13.559 10.867 -24.634 1.00 59.34 249 ALA A C 1
ATOM 1928 O O . ALA A 1 249 ? -12.952 9.831 -24.878 1.00 59.34 249 ALA A O 1
ATOM 1929 N N . ASP A 1 250 ? -12.918 11.979 -24.284 1.00 69.69 250 ASP A N 1
ATOM 1930 C CA . ASP A 1 250 ? -11.461 11.977 -24.142 1.00 69.69 250 ASP A CA 1
ATOM 1931 C C . ASP A 1 250 ? -11.083 11.231 -22.855 1.00 69.69 250 ASP A C 1
ATOM 1933 O O . ASP A 1 250 ? -11.315 11.717 -21.745 1.00 69.69 250 ASP A O 1
ATOM 1937 N N . ALA A 1 251 ? -10.548 10.021 -23.018 1.00 79.81 251 ALA A N 1
ATOM 1938 C CA . ALA A 1 251 ? -9.982 9.210 -21.950 1.00 79.81 251 ALA A CA 1
ATOM 1939 C C . ALA A 1 251 ? -8.603 8.713 -22.376 1.00 79.81 251 ALA A C 1
ATOM 1941 O O . ALA A 1 251 ? -8.444 7.686 -23.039 1.00 79.81 251 ALA A O 1
ATOM 1942 N N . GLU A 1 252 ? -7.588 9.488 -22.023 1.00 86.62 252 GLU A N 1
ATOM 1943 C CA . GLU A 1 252 ? -6.213 9.241 -22.430 1.00 86.62 252 GLU A CA 1
ATOM 1944 C C . GLU A 1 252 ? -5.240 9.588 -21.314 1.00 86.62 252 GLU A C 1
ATOM 1946 O O . GLU A 1 252 ? -5.496 10.451 -20.470 1.00 86.62 252 GLU A O 1
ATOM 1951 N N . CYS A 1 253 ? -4.097 8.909 -21.306 1.00 88.62 253 CYS A N 1
ATOM 1952 C CA . CYS A 1 253 ? -3.039 9.193 -20.359 1.00 88.62 253 CYS A CA 1
ATOM 1953 C C . CYS A 1 253 ? -1.644 8.940 -20.944 1.00 88.62 253 CYS A C 1
ATOM 1955 O O . CYS A 1 253 ? -1.456 8.191 -21.898 1.00 88.62 253 CYS A O 1
ATOM 1957 N N . ASN A 1 254 ? -0.634 9.559 -20.343 1.00 90.81 254 ASN A N 1
ATOM 1958 C CA . ASN A 1 254 ? 0.764 9.204 -20.517 1.00 90.81 254 ASN A CA 1
ATOM 1959 C C . ASN A 1 254 ? 1.229 8.378 -19.320 1.00 90.81 254 ASN A C 1
ATOM 1961 O O . ASN A 1 254 ? 1.097 8.819 -18.175 1.00 90.81 254 ASN A O 1
ATOM 1965 N N . VAL A 1 255 ? 1.812 7.212 -19.597 1.00 92.25 255 VAL A N 1
ATOM 1966 C CA . VAL A 1 255 ? 2.411 6.320 -18.602 1.00 92.25 255 VAL A CA 1
ATOM 1967 C C . VAL A 1 255 ? 3.918 6.293 -18.786 1.00 92.25 255 VAL A C 1
ATOM 1969 O O . VAL A 1 255 ? 4.424 5.899 -19.840 1.00 92.25 255 VAL A O 1
ATOM 1972 N N . ARG A 1 256 ? 4.640 6.679 -17.732 1.00 90.62 256 ARG A N 1
ATOM 1973 C CA . ARG A 1 256 ? 6.096 6.825 -17.750 1.00 90.62 256 ARG A CA 1
ATOM 1974 C C . ARG A 1 256 ? 6.752 6.089 -16.595 1.00 90.62 256 ARG A C 1
ATOM 1976 O O . ARG A 1 256 ? 6.401 6.318 -15.438 1.00 90.62 256 ARG A O 1
ATOM 1983 N N . LEU A 1 257 ? 7.772 5.288 -16.901 1.00 89.69 257 LEU A N 1
ATOM 1984 C CA . LEU A 1 257 ? 8.667 4.708 -15.898 1.00 89.69 257 LEU A CA 1
ATOM 1985 C C . LEU A 1 257 ? 10.018 5.435 -15.928 1.00 89.69 257 LEU A C 1
ATOM 1987 O O . LEU A 1 257 ? 10.752 5.361 -16.914 1.00 89.69 257 LEU A O 1
ATOM 1991 N N . TYR A 1 258 ? 10.351 6.130 -14.838 1.00 84.38 258 TYR A N 1
ATOM 1992 C CA . TYR A 1 258 ? 11.582 6.918 -14.711 1.00 84.38 258 TYR A CA 1
ATOM 1993 C C . TYR A 1 258 ? 12.169 6.807 -13.306 1.00 84.38 258 TYR A C 1
ATOM 1995 O O . TYR A 1 258 ? 11.457 7.061 -12.338 1.00 84.38 258 TYR A O 1
ATOM 2003 N N . LYS A 1 259 ? 13.465 6.465 -13.192 1.00 80.44 259 LYS A N 1
ATOM 2004 C CA . LYS A 1 259 ? 14.184 6.320 -11.905 1.00 80.44 259 LYS A CA 1
ATOM 2005 C C . LYS A 1 259 ? 13.352 5.554 -10.862 1.00 80.44 259 LYS A C 1
ATOM 2007 O O . LYS A 1 259 ? 13.146 6.028 -9.749 1.00 80.44 259 LYS A O 1
ATOM 2012 N N . ASP A 1 260 ? 12.799 4.418 -11.288 1.00 82.38 260 ASP A N 1
ATOM 2013 C CA . ASP A 1 260 ? 11.945 3.529 -10.492 1.00 82.38 260 ASP A CA 1
ATOM 2014 C C . ASP A 1 260 ? 10.589 4.092 -10.047 1.00 82.38 260 ASP A C 1
ATOM 2016 O O . ASP A 1 260 ? 9.904 3.452 -9.256 1.00 82.38 260 ASP A O 1
ATOM 2020 N N . LYS A 1 261 ? 10.142 5.230 -10.580 1.00 87.81 261 LYS A N 1
ATOM 2021 C CA . LYS A 1 261 ? 8.798 5.767 -10.338 1.00 87.81 261 LYS A CA 1
ATOM 2022 C C . LYS A 1 261 ? 7.906 5.551 -11.549 1.00 87.81 261 LYS A C 1
ATOM 2024 O O . LYS A 1 261 ? 8.259 5.957 -12.660 1.00 87.81 261 LYS A O 1
ATOM 2029 N N . LEU A 1 262 ? 6.750 4.936 -11.315 1.00 91.50 262 LEU A N 1
ATOM 2030 C CA . LEU A 1 262 ? 5.672 4.872 -12.291 1.00 91.50 262 LEU A CA 1
ATOM 2031 C C . LEU A 1 262 ? 4.822 6.131 -12.151 1.00 91.50 262 LEU A C 1
ATOM 2033 O O . LEU A 1 262 ? 4.305 6.431 -11.078 1.00 91.50 262 LEU A O 1
ATOM 2037 N N . ASN A 1 263 ? 4.702 6.873 -13.240 1.00 90.44 263 ASN A N 1
ATOM 2038 C CA . ASN A 1 263 ? 3.978 8.126 -13.273 1.00 90.44 263 ASN A CA 1
ATOM 2039 C C . ASN A 1 263 ? 2.876 8.048 -14.322 1.00 90.44 263 ASN A C 1
ATOM 2041 O O . ASN A 1 263 ? 3.123 7.578 -15.435 1.00 90.44 263 ASN A O 1
ATOM 2045 N N . VAL A 1 264 ? 1.690 8.537 -13.970 1.00 91.00 264 VAL A N 1
ATOM 2046 C CA . VAL A 1 264 ? 0.536 8.604 -14.864 1.00 91.00 264 VAL A CA 1
ATOM 2047 C C . VAL A 1 264 ? -0.023 10.023 -14.855 1.00 91.00 264 VAL A C 1
ATOM 2049 O O . VAL A 1 264 ? -0.183 10.641 -13.804 1.00 91.00 264 VAL A O 1
ATOM 2052 N N . CYS A 1 265 ? -0.307 10.558 -16.032 1.00 89.88 265 CYS A N 1
ATOM 2053 C CA . CYS A 1 265 ? -1.023 11.819 -16.203 1.00 89.88 265 CYS A CA 1
ATOM 2054 C C . CYS A 1 265 ? -2.039 11.654 -17.305 1.00 89.88 265 CYS A C 1
ATOM 2056 O O . CYS A 1 265 ? -1.720 11.028 -18.309 1.00 89.88 265 CYS A O 1
ATOM 2058 N N . GLY A 1 266 ? -3.213 12.248 -17.161 1.00 89.38 266 GLY A N 1
ATOM 2059 C CA . GLY A 1 266 ? -4.234 12.172 -18.188 1.00 89.38 266 GLY A CA 1
ATOM 2060 C C . GLY A 1 266 ? -5.546 12.778 -17.745 1.00 89.38 266 GLY A C 1
ATOM 2061 O O . GLY A 1 266 ? -5.691 13.227 -16.607 1.00 89.38 266 GLY A O 1
ATOM 2062 N N . THR A 1 267 ? -6.510 12.742 -18.646 1.00 88.38 267 THR A N 1
ATOM 2063 C CA . THR A 1 267 ? -7.889 13.152 -18.398 1.00 88.38 267 THR A CA 1
ATOM 2064 C C . THR A 1 267 ? -8.819 12.041 -18.838 1.00 88.38 267 THR A C 1
ATOM 2066 O O . THR A 1 267 ? -8.564 11.376 -19.840 1.00 88.38 267 THR A O 1
ATOM 2069 N N . ASN A 1 268 ? -9.893 11.849 -18.084 1.00 85.75 268 ASN A N 1
ATOM 2070 C CA . ASN A 1 268 ? -10.987 10.967 -18.435 1.00 85.75 268 ASN A CA 1
ATOM 2071 C C . ASN A 1 268 ? -12.303 11.721 -18.247 1.00 85.75 268 ASN A C 1
ATOM 2073 O O . ASN A 1 268 ? -12.809 11.861 -17.130 1.00 85.75 268 ASN A O 1
ATOM 2077 N N . ASN A 1 269 ? -12.849 12.204 -19.360 1.00 83.62 269 ASN A N 1
ATOM 2078 C CA . ASN A 1 269 ? -14.065 13.012 -19.387 1.00 83.62 269 ASN A CA 1
ATOM 2079 C C . ASN A 1 269 ? -15.326 12.191 -19.079 1.00 83.62 269 ASN A C 1
ATOM 2081 O O . ASN A 1 269 ? -16.326 12.759 -18.648 1.00 83.62 269 ASN A O 1
ATOM 2085 N N . THR A 1 270 ? -15.290 10.864 -19.248 1.00 79.50 270 THR A N 1
ATOM 2086 C CA . THR A 1 270 ? -16.406 9.981 -18.867 1.00 79.50 270 THR A CA 1
ATOM 2087 C C . THR A 1 270 ? -16.650 10.019 -17.360 1.00 79.50 270 THR A C 1
ATOM 2089 O O . THR A 1 270 ? -17.797 9.947 -16.915 1.00 79.50 270 THR A O 1
ATOM 2092 N N . TYR A 1 271 ? -15.581 10.158 -16.574 1.00 79.56 271 TYR A N 1
ATOM 2093 C CA . TYR A 1 271 ? -15.640 10.202 -15.113 1.00 79.56 271 TYR A CA 1
ATOM 2094 C C . TYR A 1 271 ? -15.306 11.571 -14.514 1.00 79.56 271 TYR A C 1
ATOM 2096 O O . TYR A 1 271 ? -15.129 11.655 -13.300 1.00 79.56 271 TYR A O 1
ATOM 2104 N N . ASP A 1 272 ? -15.181 12.616 -15.338 1.00 85.69 272 ASP A N 1
ATOM 2105 C CA . ASP A 1 272 ? -14.751 13.960 -14.918 1.00 85.69 272 ASP A CA 1
ATOM 2106 C C . ASP A 1 272 ? -13.501 13.918 -14.014 1.00 85.69 272 ASP A C 1
ATOM 2108 O O . ASP A 1 272 ? -13.436 14.510 -12.937 1.00 85.69 272 ASP A O 1
ATOM 2112 N N . THR A 1 273 ? -12.524 13.093 -14.405 1.00 87.56 273 THR A N 1
ATOM 2113 C CA . THR A 1 273 ? -11.356 12.773 -13.578 1.00 87.56 273 THR A CA 1
ATOM 2114 C C . THR A 1 273 ? -10.069 13.164 -14.278 1.00 87.56 273 THR A C 1
ATOM 2116 O O . THR A 1 273 ? -9.863 12.884 -15.458 1.00 87.56 273 THR A O 1
ATOM 2119 N N . GLN A 1 274 ? -9.161 13.760 -13.513 1.00 88.94 274 GLN A N 1
ATOM 2120 C CA . GLN A 1 274 ? -7.846 14.173 -13.976 1.00 88.94 274 GLN A CA 1
ATOM 2121 C C . GLN A 1 274 ? -6.752 13.510 -13.135 1.00 88.94 274 GLN A C 1
ATOM 2123 O O . GLN A 1 274 ? -6.778 13.551 -11.905 1.00 88.94 274 GLN A O 1
ATOM 2128 N N . LEU A 1 275 ? -5.761 12.932 -13.811 1.00 87.94 275 LEU A N 1
ATOM 2129 C CA . LEU A 1 275 ? -4.538 12.413 -13.211 1.00 87.94 275 LEU A CA 1
ATOM 2130 C C . LEU A 1 275 ? -3.411 13.429 -13.397 1.00 87.94 275 LEU A C 1
ATOM 2132 O O . LEU A 1 275 ? -3.113 13.855 -14.516 1.00 87.94 275 LEU A O 1
ATOM 2136 N N . GLY A 1 276 ? -2.752 13.796 -12.299 1.00 83.62 276 GLY A N 1
ATOM 2137 C CA . GLY A 1 276 ? -1.709 14.820 -12.316 1.00 83.62 276 GLY A CA 1
ATOM 2138 C C . GLY A 1 276 ? -2.279 16.191 -12.691 1.00 83.62 276 GLY A C 1
ATOM 2139 O O . GLY A 1 276 ? -3.414 16.521 -12.342 1.00 83.62 276 GLY A O 1
ATOM 2140 N N . SER A 1 277 ? -1.516 17.003 -13.423 1.00 75.69 277 SER A N 1
ATOM 2141 C CA . SER A 1 277 ? -1.997 18.314 -13.886 1.00 75.69 277 SER A CA 1
ATOM 2142 C C . SER A 1 277 ? -2.870 18.241 -15.146 1.00 75.69 277 SER A C 1
ATOM 2144 O O . SER A 1 277 ? -3.288 19.286 -15.640 1.00 75.69 277 SER A O 1
ATOM 2146 N N . GLY A 1 278 ? -3.127 17.041 -15.685 1.00 69.69 278 GLY A N 1
ATOM 2147 C CA . GLY A 1 278 ? -3.899 16.823 -16.915 1.00 69.69 278 GLY A CA 1
ATOM 2148 C C . GLY A 1 278 ? -3.172 17.233 -18.203 1.00 69.69 278 GLY A C 1
ATOM 2149 O O . GLY A 1 278 ? -3.476 16.711 -19.269 1.00 69.69 278 GLY A O 1
ATOM 2150 N N . VAL A 1 279 ? -2.166 18.111 -18.123 1.00 71.69 279 VAL A N 1
ATOM 2151 C CA . VAL A 1 279 ? -1.378 18.591 -19.272 1.00 71.69 279 VAL A CA 1
ATOM 2152 C C . VAL A 1 279 ? -0.103 17.774 -19.413 1.00 71.69 279 VAL A C 1
ATOM 2154 O O . VAL A 1 279 ? 0.968 18.198 -18.993 1.00 71.69 279 VAL A O 1
ATOM 2157 N N . CYS A 1 280 ? -0.208 16.590 -19.997 1.00 76.12 280 CYS A N 1
ATOM 2158 C CA . CYS A 1 280 ? 0.854 15.589 -19.971 1.00 76.12 280 CYS A CA 1
ATOM 2159 C C . CYS A 1 280 ? 1.970 15.863 -20.986 1.00 76.12 280 CYS A C 1
ATOM 2161 O O . CYS A 1 280 ? 2.014 15.254 -22.052 1.00 76.12 280 CYS A O 1
ATOM 2163 N N . ASP A 1 281 ? 2.889 16.769 -20.652 1.00 73.88 281 ASP A N 1
ATOM 2164 C CA . ASP A 1 281 ? 4.063 17.052 -21.478 1.00 73.88 281 ASP A CA 1
ATOM 2165 C C . ASP A 1 281 ? 5.195 16.029 -21.211 1.00 73.88 281 ASP A C 1
ATOM 2167 O O . ASP A 1 281 ? 5.810 16.039 -20.134 1.00 73.88 281 ASP A O 1
ATOM 2171 N N . PRO A 1 282 ? 5.526 15.149 -22.180 1.00 66.19 282 PRO A N 1
ATOM 2172 C CA . PRO A 1 282 ? 6.566 14.132 -22.020 1.00 66.19 282 PRO A CA 1
ATOM 2173 C C . PRO A 1 282 ? 7.988 14.712 -21.941 1.00 66.19 282 PRO A C 1
ATOM 2175 O O . PRO A 1 282 ? 8.927 13.964 -21.635 1.00 66.19 282 PRO A O 1
ATOM 2178 N N . SER A 1 283 ? 8.154 16.013 -22.208 1.00 69.19 283 SER A N 1
ATOM 2179 C CA . SER A 1 283 ? 9.414 16.757 -22.136 1.00 69.19 283 SER A CA 1
ATOM 2180 C C . SER A 1 283 ? 9.688 17.402 -20.771 1.00 69.19 283 SER A C 1
ATOM 2182 O O . SER A 1 283 ? 10.784 17.921 -20.567 1.00 69.19 283 SER A O 1
ATOM 2184 N N . LEU A 1 284 ? 8.747 17.337 -19.817 1.00 67.00 284 LEU A N 1
ATOM 2185 C CA . LEU A 1 284 ? 8.904 17.902 -18.471 1.00 67.00 284 LEU A CA 1
ATOM 2186 C C . LEU A 1 284 ? 9.252 16.829 -17.420 1.00 67.00 284 LEU A C 1
ATOM 2188 O O . LEU A 1 284 ? 8.727 15.708 -17.428 1.00 67.00 284 LEU A O 1
ATOM 2192 N N . GLU A 1 285 ? 10.154 17.178 -16.491 1.00 59.62 285 GLU A N 1
ATOM 2193 C CA . GLU A 1 285 ? 10.747 16.221 -15.544 1.00 59.62 285 GLU A CA 1
ATOM 2194 C C . GLU A 1 285 ? 9.812 15.840 -14.380 1.00 59.62 285 GLU A C 1
ATOM 2196 O O . GLU A 1 285 ? 9.695 14.652 -14.085 1.00 59.62 285 GLU A O 1
ATOM 2201 N N . TYR A 1 286 ? 9.109 16.794 -13.745 1.00 52.94 286 TYR A N 1
ATOM 2202 C CA . TYR A 1 286 ? 8.394 16.515 -12.478 1.00 52.94 286 TYR A CA 1
ATOM 2203 C C . TYR A 1 286 ? 7.028 17.197 -12.257 1.00 52.94 286 TYR A C 1
ATOM 2205 O O . TYR A 1 286 ? 6.254 16.705 -11.447 1.00 52.94 286 TYR A O 1
ATOM 2213 N N . GLY A 1 287 ? 6.682 18.293 -12.941 1.00 49.53 287 GLY A N 1
ATOM 2214 C CA . GLY A 1 287 ? 5.566 19.165 -12.514 1.00 49.53 287 GLY A CA 1
ATOM 2215 C C . GLY A 1 287 ? 4.138 18.735 -12.884 1.00 49.53 287 GLY A C 1
ATOM 2216 O O . GLY A 1 287 ? 3.211 19.512 -12.690 1.00 49.53 287 GLY A O 1
ATOM 2217 N N . VAL A 1 288 ? 3.954 17.554 -13.478 1.00 55.09 288 VAL A N 1
ATOM 2218 C CA . VAL A 1 288 ? 2.756 17.243 -14.281 1.00 55.09 288 VAL A CA 1
ATOM 2219 C C . VAL A 1 288 ? 2.139 15.874 -13.976 1.00 55.09 288 VAL A C 1
ATOM 2221 O O . VAL A 1 288 ? 0.969 15.645 -14.278 1.00 55.09 288 VAL A O 1
ATOM 2224 N N . LEU A 1 289 ? 2.892 14.946 -13.378 1.00 58.34 289 LEU A N 1
ATOM 2225 C CA . LEU A 1 289 ? 2.492 13.539 -13.319 1.00 58.34 289 LEU A CA 1
ATOM 2226 C C . LEU A 1 289 ? 2.152 13.078 -11.898 1.00 58.34 289 LEU A C 1
ATOM 2228 O O . LEU A 1 289 ? 2.863 13.398 -10.948 1.00 58.34 289 LEU A O 1
ATOM 2232 N N . ASN A 1 290 ? 1.088 12.284 -11.776 1.00 77.81 290 ASN A N 1
ATOM 2233 C CA . ASN A 1 290 ? 0.717 11.600 -10.542 1.00 77.81 290 ASN A CA 1
ATOM 2234 C C . ASN A 1 290 ? 1.606 10.360 -10.366 1.00 77.81 290 ASN A C 1
ATOM 2236 O O . ASN A 1 290 ? 1.700 9.537 -11.279 1.00 77.81 290 ASN A O 1
ATOM 2240 N N . SER A 1 291 ? 2.263 10.216 -9.214 1.00 85.56 291 SER A N 1
ATOM 2241 C CA . SER A 1 291 ? 3.034 9.006 -8.909 1.00 85.56 291 SER A CA 1
ATOM 2242 C C . SER A 1 291 ? 2.071 7.904 -8.486 1.00 85.56 291 SER A C 1
ATOM 2244 O O . SER A 1 291 ? 1.334 8.062 -7.517 1.00 85.56 291 SER A O 1
ATOM 2246 N N . VAL A 1 292 ? 2.105 6.773 -9.184 1.00 90.06 292 VAL A N 1
ATOM 2247 C CA . VAL A 1 292 ? 1.196 5.644 -8.958 1.00 90.06 292 VAL A CA 1
ATOM 2248 C C . VAL A 1 292 ? 2.002 4.420 -8.524 1.00 90.06 292 VAL A C 1
ATOM 2250 O O . VAL A 1 292 ? 3.144 4.228 -8.942 1.00 90.06 292 VAL A O 1
ATOM 2253 N N . SER A 1 293 ? 1.420 3.579 -7.667 1.00 92.25 293 SER A N 1
ATOM 2254 C CA . SER A 1 293 ? 2.039 2.310 -7.267 1.00 92.25 293 SER A CA 1
ATOM 2255 C C . SER A 1 293 ? 2.303 1.413 -8.480 1.00 92.25 293 SER A C 1
ATOM 2257 O O . SER A 1 293 ? 1.449 1.273 -9.357 1.00 92.25 293 SER A O 1
ATOM 2259 N N . LYS A 1 294 ? 3.460 0.737 -8.515 1.00 94.31 294 LYS A N 1
ATOM 2260 C CA . LYS A 1 294 ? 3.823 -0.164 -9.623 1.00 94.31 294 LYS A CA 1
ATOM 2261 C C . LYS A 1 294 ? 2.904 -1.371 -9.761 1.00 94.31 294 LYS A C 1
ATOM 2263 O O . LYS A 1 294 ? 2.886 -1.965 -10.833 1.00 94.31 294 LYS A O 1
ATOM 2268 N N . ILE A 1 295 ? 2.094 -1.699 -8.749 1.00 95.62 295 ILE A N 1
ATOM 2269 C CA . ILE A 1 295 ? 1.048 -2.722 -8.898 1.00 95.62 295 ILE A CA 1
ATOM 2270 C C . ILE A 1 295 ? 0.039 -2.363 -10.002 1.00 95.62 295 ILE A C 1
ATOM 2272 O O . ILE A 1 295 ? -0.618 -3.254 -10.524 1.00 95.62 295 ILE A O 1
ATOM 2276 N N . ALA A 1 296 ? -0.035 -1.090 -10.420 1.00 94.69 296 ALA A N 1
ATOM 2277 C CA . ALA A 1 296 ? -0.852 -0.650 -11.550 1.00 94.69 296 ALA A CA 1
ATOM 2278 C C . ALA A 1 296 ? -0.450 -1.311 -12.882 1.00 94.69 296 ALA A C 1
ATOM 2280 O O . ALA A 1 296 ? -1.244 -1.327 -13.814 1.00 94.69 296 ALA A O 1
ATOM 2281 N N . LEU A 1 297 ? 0.753 -1.887 -12.976 1.00 93.81 297 LEU A N 1
ATOM 2282 C CA . LEU A 1 297 ? 1.223 -2.624 -14.154 1.00 93.81 297 LEU A CA 1
ATOM 2283 C C . LEU A 1 297 ? 0.621 -4.035 -14.265 1.00 93.81 297 LEU A C 1
ATOM 2285 O O . LEU A 1 297 ? 0.939 -4.756 -15.206 1.00 93.81 297 LEU A O 1
ATOM 2289 N N . TRP A 1 298 ? -0.225 -4.441 -13.315 1.00 91.75 298 TRP A N 1
ATOM 2290 C CA . TRP A 1 298 ? -0.928 -5.720 -13.331 1.00 91.75 298 TRP A CA 1
ATOM 2291 C C . TRP A 1 298 ? -2.424 -5.538 -13.584 1.00 91.75 298 TRP A C 1
ATOM 2293 O O . TRP A 1 298 ? -2.997 -4.509 -13.217 1.00 91.75 298 TRP A O 1
ATOM 2303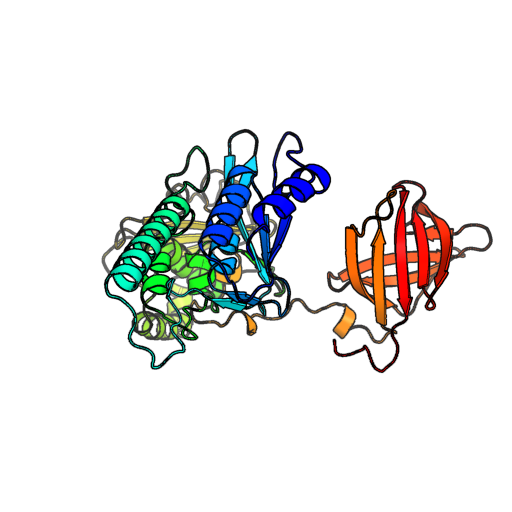 N N . PRO A 1 299 ? -3.105 -6.560 -14.133 1.00 87.06 299 PRO A N 1
ATOM 2304 C CA . PRO A 1 299 ? -4.555 -6.538 -14.232 1.00 87.06 299 PRO A CA 1
ATOM 2305 C C . PRO A 1 299 ? -5.198 -6.319 -12.860 1.00 87.06 299 PRO A C 1
ATOM 2307 O O . PRO A 1 299 ? -4.788 -6.944 -11.880 1.00 87.06 299 PRO A O 1
ATOM 2310 N N . ALA A 1 300 ? -6.240 -5.492 -12.811 1.00 87.31 300 ALA A N 1
ATOM 2311 C CA . ALA A 1 300 ? -6.931 -5.077 -11.588 1.00 87.31 300 ALA A CA 1
ATOM 2312 C C . ALA A 1 300 ? -7.391 -6.250 -10.695 1.00 87.31 300 ALA A C 1
ATOM 2314 O O . ALA A 1 300 ? -7.368 -6.164 -9.471 1.00 87.31 300 ALA A O 1
ATOM 2315 N N . TYR A 1 301 ? -7.765 -7.373 -11.309 1.00 84.75 301 TYR A N 1
ATOM 2316 C CA . TYR A 1 301 ? -8.232 -8.589 -10.636 1.00 84.75 301 TYR A CA 1
ATOM 2317 C C . TYR A 1 301 ? -7.107 -9.507 -10.136 1.00 84.75 301 TYR A C 1
ATOM 2319 O O . TYR A 1 301 ? -7.375 -10.570 -9.571 1.00 84.75 301 TYR A O 1
ATOM 2327 N N . SER A 1 302 ? -5.843 -9.154 -10.378 1.00 88.06 302 SER A N 1
ATOM 2328 C CA . SER A 1 302 ? -4.714 -9.984 -9.964 1.00 88.06 302 SER A CA 1
ATOM 2329 C C . SER A 1 302 ? -4.630 -10.010 -8.445 1.00 88.06 302 SER A C 1
ATOM 2331 O O . SER A 1 302 ? -4.524 -8.962 -7.806 1.00 88.06 302 SER A O 1
ATOM 2333 N N . LYS A 1 303 ? -4.648 -11.213 -7.865 1.00 92.75 303 LYS A N 1
ATOM 2334 C CA . LYS A 1 303 ? -4.446 -11.392 -6.425 1.00 92.75 303 LYS A CA 1
ATOM 2335 C C . LYS A 1 303 ? -3.045 -10.947 -6.027 1.00 92.75 303 LYS A C 1
ATOM 2337 O O . LYS A 1 303 ? -2.075 -11.320 -6.688 1.00 92.75 303 LYS A O 1
ATOM 2342 N N . LEU A 1 304 ? -2.938 -10.213 -4.923 1.00 94.75 304 LEU A N 1
ATOM 2343 C CA . LEU A 1 304 ? -1.661 -9.682 -4.434 1.00 94.75 304 LEU A CA 1
ATOM 2344 C C . LEU A 1 304 ? -0.652 -10.806 -4.164 1.00 94.75 304 LEU A C 1
ATOM 2346 O O . LEU A 1 304 ? 0.491 -10.726 -4.608 1.00 94.75 304 LEU A O 1
ATOM 2350 N N . ALA A 1 305 ? -1.101 -11.909 -3.560 1.00 90.31 305 ALA A N 1
ATOM 2351 C CA . ALA A 1 305 ? -0.265 -13.079 -3.278 1.00 90.31 305 ALA A CA 1
ATOM 2352 C C . ALA A 1 305 ? 0.374 -13.694 -4.543 1.00 90.31 305 ALA A C 1
ATOM 2354 O O . ALA A 1 305 ? 1.475 -14.249 -4.484 1.00 90.31 305 ALA A O 1
ATOM 2355 N N . ASN A 1 306 ? -0.284 -13.542 -5.700 1.00 89.62 306 ASN A N 1
ATOM 2356 C CA . ASN A 1 306 ? 0.174 -14.064 -6.988 1.00 89.62 306 ASN A CA 1
ATOM 2357 C C . ASN A 1 306 ? 1.141 -13.121 -7.717 1.00 89.62 306 ASN A C 1
ATOM 2359 O O . ASN A 1 306 ? 1.703 -13.515 -8.740 1.00 89.62 306 ASN A O 1
ATOM 2363 N N . LEU A 1 307 ? 1.353 -11.894 -7.224 1.00 87.75 307 LEU A N 1
ATOM 2364 C CA . LEU A 1 307 ? 2.400 -11.024 -7.758 1.00 87.75 307 LEU A CA 1
ATOM 2365 C C . LEU A 1 307 ? 3.748 -11.748 -7.646 1.00 87.75 307 LEU A C 1
ATOM 2367 O O . LEU A 1 307 ? 3.977 -12.441 -6.649 1.00 87.75 307 LEU A O 1
ATOM 2371 N N . PRO A 1 308 ? 4.653 -11.623 -8.631 1.00 82.44 308 PRO A N 1
ATOM 2372 C CA . PRO A 1 308 ? 5.930 -12.324 -8.590 1.00 82.44 308 PRO A CA 1
ATOM 2373 C C . PRO A 1 308 ? 6.652 -11.934 -7.306 1.00 82.44 308 PRO A C 1
ATOM 2375 O O . PRO A 1 308 ? 6.822 -10.748 -7.041 1.00 82.44 308 PRO A O 1
ATOM 2378 N N . SER A 1 309 ? 7.034 -12.903 -6.472 1.00 73.12 309 SER A N 1
ATOM 2379 C CA . SER A 1 309 ? 7.812 -12.587 -5.273 1.00 73.12 309 SER A CA 1
ATOM 2380 C C . SER A 1 309 ? 9.075 -11.855 -5.698 1.00 73.12 309 SER A C 1
ATOM 2382 O O . SER A 1 309 ? 9.694 -12.228 -6.699 1.00 73.12 309 SER A O 1
ATOM 2384 N N . LYS A 1 310 ? 9.487 -10.846 -4.926 1.00 65.25 310 LYS A N 1
ATOM 2385 C CA . LYS A 1 310 ? 10.881 -10.410 -4.997 1.00 65.25 310 LYS A CA 1
ATOM 2386 C C . LYS A 1 310 ? 11.690 -11.680 -4.774 1.00 65.25 310 LYS A C 1
ATOM 2388 O O . LYS A 1 310 ? 11.401 -12.383 -3.807 1.00 65.25 310 LYS A O 1
ATOM 2393 N N . ILE A 1 311 ? 12.566 -12.057 -5.711 1.00 51.19 311 ILE A N 1
ATOM 2394 C CA . ILE A 1 311 ? 13.393 -13.250 -5.514 1.00 51.19 311 ILE A CA 1
ATOM 2395 C C . ILE A 1 311 ? 14.146 -12.983 -4.223 1.00 51.19 311 ILE A C 1
ATOM 2397 O O . ILE A 1 311 ? 15.035 -12.132 -4.188 1.00 51.19 311 ILE A O 1
ATOM 2401 N N . ASP A 1 312 ? 13.725 -13.657 -3.159 1.00 50.53 312 ASP A N 1
ATOM 2402 C CA . ASP A 1 312 ? 14.417 -13.632 -1.897 1.00 50.53 312 ASP A CA 1
ATOM 2403 C C . ASP A 1 312 ? 15.797 -14.193 -2.224 1.00 50.53 312 ASP A C 1
ATOM 2405 O O . ASP A 1 312 ? 15.952 -15.348 -2.644 1.00 50.53 312 ASP A O 1
ATOM 2409 N N . ALA A 1 313 ? 16.807 -13.326 -2.149 1.00 50.62 313 ALA A N 1
ATOM 2410 C CA . ALA A 1 313 ? 18.167 -13.697 -2.500 1.00 50.62 313 ALA A CA 1
ATOM 2411 C C . ALA A 1 313 ? 18.596 -14.941 -1.703 1.00 50.62 313 ALA A C 1
ATOM 2413 O O . ALA A 1 313 ? 19.412 -15.725 -2.182 1.00 50.62 313 ALA A O 1
ATOM 2414 N N . THR A 1 314 ? 17.988 -15.188 -0.535 1.00 49.38 314 THR A N 1
ATOM 2415 C CA . THR A 1 314 ? 18.228 -16.373 0.283 1.00 49.38 314 THR A CA 1
ATOM 2416 C C . THR A 1 314 ? 17.671 -17.673 -0.307 1.00 49.38 314 THR A C 1
ATOM 2418 O O . THR A 1 314 ? 18.262 -18.723 -0.062 1.00 49.38 314 THR A O 1
ATOM 2421 N N . THR A 1 315 ? 16.595 -17.656 -1.105 1.00 48.72 315 THR A N 1
ATOM 2422 C CA . THR A 1 315 ? 16.045 -18.871 -1.746 1.00 48.72 315 THR A CA 1
ATOM 2423 C C . THR A 1 315 ? 16.916 -19.338 -2.914 1.00 48.72 315 THR A C 1
ATOM 2425 O O . THR A 1 315 ? 17.025 -20.535 -3.177 1.00 48.72 315 THR A O 1
ATOM 2428 N N . ALA A 1 316 ? 17.584 -18.403 -3.597 1.00 50.34 316 ALA A N 1
ATOM 2429 C CA . ALA A 1 316 ? 18.541 -18.707 -4.662 1.00 50.34 316 ALA A CA 1
ATOM 2430 C C . ALA A 1 316 ? 19.918 -19.159 -4.127 1.00 50.34 316 ALA A C 1
ATOM 2432 O O . ALA A 1 316 ? 20.696 -19.786 -4.852 1.00 50.34 316 ALA A O 1
ATOM 2433 N N . LEU A 1 317 ? 20.238 -18.857 -2.863 1.00 57.56 317 LEU A N 1
ATOM 2434 C CA . LEU A 1 317 ? 21.537 -19.141 -2.253 1.00 57.56 317 LEU A CA 1
ATOM 2435 C C . LEU A 1 317 ? 21.547 -20.484 -1.510 1.00 57.56 317 LEU A C 1
ATOM 2437 O O . LEU A 1 317 ? 20.836 -20.702 -0.533 1.00 57.56 317 LEU A O 1
ATOM 2441 N N . LYS A 1 318 ? 22.448 -21.383 -1.921 1.00 64.19 318 LYS A N 1
ATOM 2442 C CA . LYS A 1 318 ? 22.748 -22.624 -1.191 1.00 64.19 318 LYS A CA 1
ATOM 2443 C C . LYS A 1 318 ? 23.715 -22.317 -0.039 1.00 64.19 318 LYS A C 1
ATOM 2445 O O . LYS A 1 318 ? 24.927 -22.353 -0.235 1.00 64.19 318 LYS A O 1
ATOM 2450 N N . GLY A 1 319 ? 23.195 -22.010 1.150 1.00 75.56 319 GLY A N 1
ATOM 2451 C CA . GLY A 1 319 ? 24.019 -21.709 2.327 1.00 75.56 319 GLY A CA 1
ATOM 2452 C C . GLY A 1 319 ? 23.298 -21.908 3.667 1.00 75.56 319 GLY A C 1
ATOM 2453 O O . GLY A 1 319 ? 22.075 -22.062 3.696 1.00 75.56 319 GLY A O 1
ATOM 2454 N N . PRO A 1 320 ? 24.033 -21.960 4.794 1.00 84.31 320 PRO A N 1
ATOM 2455 C CA . PRO A 1 320 ? 23.420 -22.048 6.113 1.00 84.31 320 PRO A CA 1
ATOM 2456 C C . PRO A 1 320 ? 22.621 -20.775 6.430 1.00 84.31 320 PRO A C 1
ATOM 2458 O O . PRO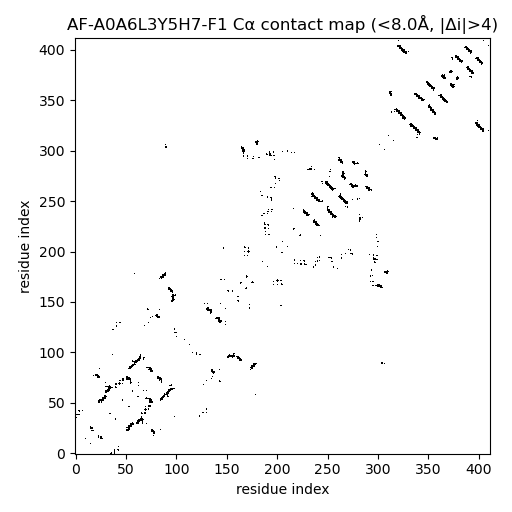 A 1 320 ? 23.089 -19.663 6.178 1.00 84.31 320 PRO A O 1
ATOM 2461 N N . ARG A 1 321 ? 21.414 -20.958 6.984 1.00 85.50 321 ARG A N 1
ATOM 2462 C CA . ARG A 1 321 ? 20.519 -19.869 7.402 1.00 85.50 321 ARG A CA 1
ATOM 2463 C C . ARG A 1 321 ? 20.859 -19.412 8.821 1.00 85.50 321 ARG A C 1
ATOM 2465 O O . ARG A 1 321 ? 21.198 -20.232 9.681 1.00 85.50 321 ARG A O 1
ATOM 2472 N N . TYR A 1 322 ? 20.753 -18.113 9.050 1.00 90.25 322 TYR A N 1
ATOM 2473 C CA . TYR A 1 322 ? 20.982 -17.474 10.339 1.00 90.25 322 TYR A CA 1
ATOM 2474 C C . TYR A 1 322 ? 19.825 -16.520 10.646 1.00 90.25 322 TYR A C 1
ATOM 2476 O O . TYR A 1 322 ? 19.311 -15.868 9.742 1.00 90.25 322 TYR A O 1
ATOM 2484 N N . ARG A 1 323 ? 19.453 -16.396 11.921 1.00 90.56 323 ARG A N 1
ATOM 2485 C CA . ARG A 1 323 ? 18.695 -15.241 12.413 1.00 90.56 323 ARG A CA 1
ATOM 2486 C C . ARG A 1 323 ? 19.681 -14.087 12.556 1.00 90.56 323 ARG A C 1
ATOM 2488 O O . ARG A 1 323 ? 20.559 -14.128 13.425 1.00 90.56 323 ARG A O 1
ATOM 2495 N N . CYS A 1 324 ? 19.590 -13.133 11.638 1.00 87.06 324 CYS A N 1
ATOM 2496 C CA . CYS A 1 324 ? 20.429 -11.949 11.568 1.00 87.06 324 CYS A CA 1
ATOM 2497 C C . CYS A 1 324 ? 19.712 -10.781 12.241 1.00 87.06 324 CYS A C 1
ATOM 2499 O O . CYS A 1 324 ? 18.603 -10.441 11.852 1.00 87.06 324 CYS A O 1
ATOM 2501 N N . VAL A 1 325 ? 20.361 -10.153 13.219 1.00 89.62 325 VAL A N 1
ATOM 2502 C CA . VAL A 1 325 ? 19.808 -9.038 13.996 1.00 89.62 325 VAL A CA 1
ATOM 2503 C C . VAL A 1 325 ? 20.775 -7.862 13.937 1.00 89.62 325 VAL A C 1
ATOM 2505 O O . VAL A 1 325 ? 21.949 -8.013 14.281 1.00 89.62 325 VAL A O 1
ATOM 2508 N N . VAL A 1 326 ? 20.303 -6.684 13.540 1.00 84.50 326 VAL A N 1
ATOM 2509 C CA . VAL A 1 326 ? 21.023 -5.421 13.720 1.00 84.50 326 VAL A CA 1
ATOM 2510 C C . VAL A 1 326 ? 20.513 -4.757 14.988 1.00 84.50 326 VAL A C 1
ATOM 2512 O O . VAL A 1 326 ? 19.314 -4.543 15.127 1.00 84.50 326 VAL A O 1
ATOM 2515 N N . LYS A 1 327 ? 21.412 -4.391 15.903 1.00 85.00 327 LYS A N 1
ATOM 2516 C CA . LYS A 1 327 ? 21.072 -3.616 17.100 1.00 85.00 327 LYS A CA 1
ATOM 2517 C C . LYS A 1 327 ? 21.725 -2.238 17.069 1.00 85.00 327 LYS A C 1
ATOM 2519 O O . LYS A 1 327 ? 22.841 -2.084 16.567 1.00 85.00 327 LYS A O 1
ATOM 2524 N N . ALA A 1 328 ? 21.038 -1.238 17.599 1.00 79.50 328 ALA A N 1
ATOM 2525 C CA . ALA A 1 328 ? 21.599 0.082 17.850 1.00 79.50 328 ALA A CA 1
ATOM 2526 C C . ALA A 1 328 ? 22.597 0.041 19.027 1.00 79.50 328 ALA A C 1
ATOM 2528 O O . ALA A 1 328 ? 22.842 -1.010 19.626 1.00 79.50 328 ALA A O 1
ATOM 2529 N N . GLU A 1 329 ? 23.233 1.178 19.321 1.00 80.06 329 GLU A N 1
ATOM 2530 C CA . GLU A 1 329 ? 24.216 1.291 20.410 1.00 80.06 329 GLU A CA 1
ATOM 2531 C C . GLU A 1 329 ? 23.591 1.023 21.790 1.00 80.06 329 GLU A C 1
ATOM 2533 O O . GLU A 1 329 ? 24.226 0.422 22.653 1.00 80.06 329 GLU A O 1
ATOM 2538 N N . ASP A 1 330 ? 22.318 1.374 21.956 1.00 83.19 330 ASP A N 1
ATOM 2539 C CA . ASP A 1 330 ? 21.490 1.122 23.140 1.00 83.19 330 ASP A CA 1
ATOM 2540 C C . ASP A 1 330 ? 20.905 -0.304 23.199 1.00 83.19 330 ASP A C 1
ATOM 2542 O O . ASP A 1 330 ? 20.077 -0.607 24.058 1.00 83.19 330 ASP A O 1
ATOM 2546 N N . ASN A 1 331 ? 21.355 -1.196 22.307 1.00 79.19 331 ASN A N 1
ATOM 2547 C CA . ASN A 1 331 ? 20.942 -2.595 22.206 1.00 79.19 331 ASN A CA 1
ATOM 2548 C C . ASN A 1 331 ? 19.481 -2.811 21.746 1.00 79.19 331 ASN A C 1
ATOM 2550 O O . ASN A 1 331 ? 19.013 -3.951 21.778 1.00 79.19 331 ASN A O 1
ATOM 2554 N N . GLN A 1 332 ? 18.784 -1.777 21.255 1.00 77.56 332 GLN A N 1
ATOM 2555 C CA . GLN A 1 332 ? 17.487 -1.945 20.591 1.00 77.56 332 GLN A CA 1
ATOM 2556 C C . GLN A 1 332 ? 17.646 -2.645 19.238 1.00 77.56 332 GLN A C 1
ATOM 2558 O O . GLN A 1 332 ? 18.545 -2.310 18.463 1.00 77.56 332 GLN A O 1
ATOM 2563 N N . THR A 1 333 ? 16.770 -3.606 18.932 1.00 78.38 333 THR A N 1
ATOM 2564 C CA . THR A 1 333 ? 16.730 -4.249 17.611 1.00 78.38 333 THR A CA 1
ATOM 2565 C C . THR A 1 333 ? 16.243 -3.246 16.569 1.00 78.38 333 THR A C 1
ATOM 2567 O O . THR A 1 333 ? 15.111 -2.779 16.622 1.00 78.38 333 THR A O 1
ATOM 2570 N N . VAL A 1 334 ? 17.120 -2.929 15.622 1.00 70.62 334 VAL A N 1
ATOM 2571 C CA . VAL A 1 334 ? 16.858 -2.044 14.480 1.00 70.62 334 VAL A CA 1
ATOM 2572 C C . VAL A 1 334 ? 16.334 -2.838 13.290 1.00 70.62 334 VAL A C 1
ATOM 2574 O O . VAL A 1 334 ? 15.548 -2.317 12.508 1.00 70.62 334 VAL A O 1
ATOM 2577 N N . ASP A 1 335 ? 16.805 -4.073 13.135 1.00 65.50 335 ASP A N 1
ATOM 2578 C CA . ASP A 1 335 ? 16.442 -4.945 12.023 1.00 65.50 335 ASP A CA 1
ATOM 2579 C C . ASP A 1 335 ? 16.612 -6.411 12.437 1.00 65.50 335 ASP A C 1
ATOM 2581 O O . ASP A 1 335 ? 17.561 -6.739 13.154 1.00 65.50 335 ASP A O 1
ATOM 2585 N N . GLU A 1 336 ? 15.711 -7.289 12.008 1.00 84.50 336 GLU A N 1
ATOM 2586 C CA . GLU A 1 336 ? 15.776 -8.727 12.276 1.00 84.50 336 GLU A CA 1
ATOM 2587 C C . GLU A 1 336 ? 15.145 -9.518 11.132 1.00 84.50 336 GLU A C 1
ATOM 2589 O O . GLU A 1 336 ? 13.941 -9.449 10.900 1.00 84.50 336 GLU A O 1
ATOM 2594 N N . GLU A 1 337 ? 15.962 -10.320 10.450 1.00 76.44 337 GLU A N 1
ATOM 2595 C CA . GLU A 1 337 ? 15.525 -11.154 9.330 1.00 76.44 337 GLU A CA 1
ATOM 2596 C C . GLU A 1 337 ? 16.305 -12.479 9.283 1.00 76.44 337 GLU A C 1
ATOM 2598 O O . GLU A 1 337 ? 17.367 -12.653 9.896 1.00 76.44 337 GLU A O 1
ATOM 2603 N N . ILE A 1 338 ? 15.797 -13.439 8.505 1.00 81.50 338 ILE A N 1
ATOM 2604 C CA . ILE A 1 338 ? 16.514 -14.678 8.195 1.00 81.50 338 ILE A CA 1
ATOM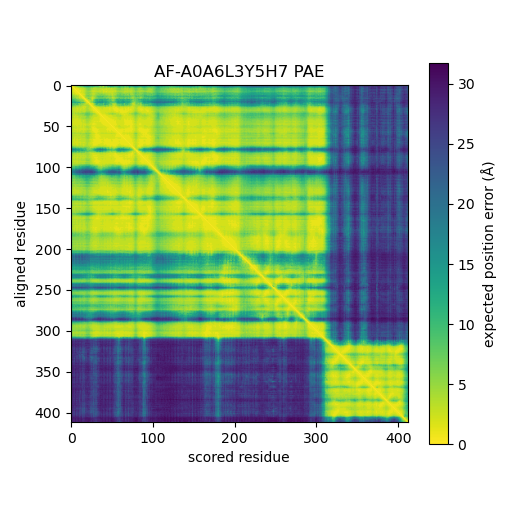 2605 C C . ILE A 1 338 ? 17.450 -14.426 7.013 1.00 81.50 338 ILE A C 1
ATOM 2607 O O . ILE A 1 338 ? 17.010 -14.247 5.884 1.00 81.50 338 ILE A O 1
ATOM 2611 N N . CYS A 1 339 ? 18.753 -14.464 7.258 1.00 81.62 339 CYS A N 1
ATOM 2612 C CA . CYS A 1 339 ? 19.788 -14.271 6.245 1.00 81.62 339 CYS A CA 1
ATOM 2613 C C . CYS A 1 339 ? 20.450 -15.609 5.875 1.00 81.62 339 CYS A C 1
ATOM 2615 O O . CYS A 1 339 ? 20.427 -16.580 6.641 1.00 81.62 339 CYS A O 1
ATOM 2617 N N . VAL A 1 340 ? 21.098 -15.667 4.711 1.00 84.81 340 VAL A N 1
ATOM 2618 C CA . VAL A 1 340 ? 21.891 -16.829 4.280 1.00 84.81 340 VAL A CA 1
ATOM 2619 C C . VAL A 1 340 ? 23.361 -16.464 4.194 1.00 84.81 340 VAL A C 1
ATOM 2621 O O . VAL A 1 340 ? 23.742 -15.481 3.558 1.00 84.81 340 VAL A O 1
ATOM 2624 N N . GLN A 1 341 ? 24.204 -17.287 4.811 1.00 87.94 341 GLN A N 1
ATOM 2625 C CA . GLN A 1 341 ? 25.644 -17.157 4.659 1.00 87.94 341 GLN A CA 1
ATOM 2626 C C . GLN A 1 341 ? 26.064 -17.649 3.263 1.00 87.94 341 GLN A C 1
ATOM 2628 O O . GLN A 1 341 ? 25.839 -18.809 2.913 1.00 87.94 341 GLN A O 1
ATOM 2633 N N . GLY A 1 342 ? 26.690 -16.777 2.473 1.00 78.38 342 GLY A N 1
ATOM 2634 C CA . GLY A 1 342 ? 27.270 -17.118 1.173 1.00 78.38 342 GLY A CA 1
ATOM 2635 C C . GLY A 1 342 ? 28.542 -17.970 1.291 1.00 78.38 342 GLY A C 1
ATOM 2636 O O . GLY A 1 342 ? 29.062 -18.200 2.382 1.00 78.38 342 GLY A O 1
ATOM 2637 N N . SER A 1 343 ? 29.094 -18.410 0.154 1.00 69.62 343 SER A N 1
ATOM 2638 C CA . SER A 1 343 ? 30.263 -19.315 0.104 1.00 69.62 343 SER A CA 1
ATOM 2639 C C . SER A 1 343 ? 31.573 -18.732 0.659 1.00 69.62 343 SER A C 1
ATOM 2641 O O . SER A 1 343 ? 32.566 -19.450 0.744 1.00 69.62 343 SER A O 1
ATOM 2643 N N . GLY A 1 344 ? 31.578 -17.462 1.072 1.00 74.31 344 GLY A N 1
ATOM 2644 C CA . GLY A 1 344 ? 32.765 -16.736 1.509 1.00 74.31 344 GLY A CA 1
ATOM 2645 C C . GLY A 1 344 ? 33.772 -16.514 0.376 1.00 74.31 344 GLY A C 1
ATOM 2646 O O . GLY A 1 344 ? 33.734 -17.166 -0.666 1.00 74.31 344 GLY A O 1
ATOM 2647 N N . SER A 1 345 ? 34.676 -15.555 0.546 1.00 84.06 345 SER A N 1
ATOM 2648 C CA . SER A 1 345 ? 35.763 -15.311 -0.409 1.00 84.06 345 SER A CA 1
ATOM 2649 C C . SER A 1 345 ? 37.038 -14.904 0.311 1.00 84.06 345 SER A C 1
ATOM 2651 O O . SER A 1 345 ? 36.987 -14.288 1.372 1.00 84.06 345 SER A O 1
ATOM 2653 N N . THR A 1 346 ? 38.192 -15.222 -0.268 1.00 86.12 346 THR A N 1
ATOM 2654 C CA . THR A 1 346 ? 39.479 -14.747 0.246 1.00 86.12 346 THR A CA 1
ATOM 2655 C C . THR A 1 346 ? 40.019 -13.694 -0.704 1.00 86.12 346 THR A C 1
ATOM 2657 O O . THR A 1 346 ? 40.319 -13.997 -1.856 1.00 86.12 346 THR A O 1
ATOM 2660 N N . ALA A 1 347 ? 40.150 -12.458 -0.229 1.00 80.19 347 ALA A N 1
ATOM 2661 C CA . ALA A 1 347 ? 40.686 -11.352 -1.015 1.00 80.19 347 ALA A CA 1
ATOM 2662 C C . ALA A 1 347 ? 41.537 -10.438 -0.130 1.00 80.19 347 ALA A C 1
ATOM 2664 O O . ALA A 1 347 ? 41.182 -10.167 1.015 1.00 80.19 347 ALA A O 1
ATOM 2665 N N . ASN A 1 348 ? 42.669 -9.961 -0.657 1.00 83.25 348 ASN A N 1
ATOM 2666 C CA . ASN A 1 348 ? 43.556 -9.000 0.014 1.00 83.25 348 ASN A CA 1
ATOM 2667 C C . ASN A 1 348 ? 43.968 -9.396 1.450 1.00 83.25 348 ASN A C 1
ATOM 2669 O O . ASN A 1 348 ? 44.123 -8.540 2.318 1.00 83.25 348 ASN A O 1
ATOM 2673 N N . GLY A 1 349 ? 44.129 -10.697 1.718 1.00 86.69 349 GLY A N 1
ATOM 2674 C CA . GLY A 1 349 ? 44.514 -11.211 3.039 1.00 86.69 349 GLY A CA 1
ATOM 2675 C C . GLY A 1 349 ? 43.383 -11.282 4.074 1.00 86.69 349 GLY A C 1
ATOM 2676 O O . GLY A 1 349 ? 43.663 -11.557 5.241 1.00 86.69 349 GLY A O 1
ATOM 2677 N N . PHE A 1 350 ? 42.132 -11.068 3.660 1.00 89.69 350 PHE A N 1
ATOM 2678 C CA . PHE A 1 350 ? 40.939 -11.240 4.487 1.00 89.69 350 PHE A CA 1
ATOM 2679 C C . PHE A 1 350 ? 40.107 -12.432 4.008 1.00 89.69 350 PHE A C 1
ATOM 2681 O O . PHE A 1 350 ? 39.917 -12.618 2.805 1.00 89.69 350 PHE A O 1
ATOM 2688 N N . LEU A 1 351 ? 39.575 -13.200 4.960 1.00 91.50 351 LEU A N 1
ATOM 2689 C CA . LEU A 1 351 ? 38.446 -14.099 4.743 1.00 91.50 351 LEU A CA 1
ATOM 2690 C C . LEU A 1 351 ? 37.156 -13.287 4.886 1.00 91.50 351 LEU A C 1
ATOM 2692 O O . LEU A 1 351 ? 36.823 -12.850 5.985 1.00 91.50 351 LEU A O 1
ATOM 2696 N N . ASN A 1 352 ? 36.444 -13.086 3.785 1.00 90.56 352 ASN A N 1
ATOM 2697 C CA . ASN A 1 352 ? 35.156 -12.410 3.743 1.00 90.56 352 ASN A CA 1
ATOM 2698 C C . ASN A 1 352 ? 34.031 -13.432 3.887 1.00 90.56 352 ASN A C 1
ATOM 2700 O O . ASN A 1 352 ? 33.951 -14.388 3.116 1.00 90.56 352 ASN A O 1
ATOM 2704 N N . ILE A 1 353 ? 33.163 -13.213 4.866 1.00 90.44 353 ILE A N 1
ATOM 2705 C CA . ILE A 1 353 ? 31.951 -13.985 5.105 1.00 90.44 353 ILE A CA 1
ATOM 2706 C C . ILE A 1 353 ? 30.769 -13.073 4.795 1.00 90.44 353 ILE A C 1
ATOM 2708 O O . ILE A 1 353 ? 30.542 -12.089 5.499 1.00 90.44 353 ILE A O 1
ATOM 2712 N N . ASP A 1 354 ? 30.028 -13.413 3.746 1.00 88.19 354 ASP A N 1
ATOM 2713 C CA . ASP A 1 354 ? 28.846 -12.669 3.322 1.00 88.19 354 ASP A CA 1
ATOM 2714 C C . ASP A 1 354 ? 27.611 -13.235 4.024 1.00 88.19 354 ASP A C 1
ATOM 2716 O O . ASP A 1 354 ? 27.319 -14.423 3.891 1.00 88.19 354 ASP A O 1
ATOM 2720 N N . PHE A 1 355 ? 26.853 -12.383 4.702 1.00 87.38 355 PHE A N 1
ATOM 2721 C CA . PHE A 1 355 ? 25.472 -12.643 5.090 1.00 87.38 355 PHE A CA 1
ATOM 2722 C C . PHE A 1 355 ? 24.570 -11.897 4.119 1.00 87.38 355 PHE A C 1
ATOM 2724 O O . PHE A 1 355 ? 24.570 -10.665 4.087 1.00 87.38 355 PHE A O 1
ATOM 2731 N N . VAL A 1 356 ? 23.853 -12.646 3.287 1.00 80.12 356 VAL A N 1
ATOM 2732 C CA . VAL A 1 356 ? 22.922 -12.090 2.309 1.00 80.12 356 VAL A CA 1
ATOM 2733 C C . VAL A 1 356 ? 21.539 -12.039 2.935 1.00 80.12 356 VAL A C 1
ATOM 2735 O O . VAL A 1 356 ? 21.021 -13.057 3.397 1.00 80.12 356 VAL A O 1
ATOM 2738 N N . TRP A 1 357 ? 20.978 -10.840 2.971 1.00 77.12 357 TRP A N 1
ATOM 2739 C CA . TRP A 1 357 ? 19.650 -10.557 3.498 1.00 77.12 357 TRP A CA 1
ATOM 2740 C C . TRP A 1 357 ? 18.575 -10.871 2.446 1.00 77.12 357 TRP A C 1
ATOM 2742 O O . TRP A 1 357 ? 18.884 -10.821 1.249 1.00 77.12 357 TRP A O 1
ATOM 2752 N N . PRO A 1 358 ? 17.316 -11.118 2.847 1.00 61.69 358 PRO A N 1
ATOM 2753 C CA . PRO A 1 358 ? 16.180 -11.249 1.932 1.00 61.69 358 PRO A CA 1
ATOM 2754 C C . PRO A 1 358 ? 16.063 -10.112 0.915 1.00 61.69 358 PRO A C 1
ATOM 2756 O O . PRO A 1 358 ? 15.753 -10.332 -0.257 1.00 61.69 358 PRO A O 1
ATOM 2759 N N . SER A 1 359 ? 16.413 -8.891 1.329 1.00 53.50 359 SER A N 1
ATOM 2760 C CA . SER A 1 359 ? 16.457 -7.714 0.454 1.00 53.50 359 SER A CA 1
ATOM 2761 C C . SER A 1 359 ? 17.474 -7.797 -0.699 1.00 53.50 359 SER A C 1
ATOM 2763 O O . SER A 1 359 ? 17.386 -6.990 -1.626 1.00 53.50 359 SER A O 1
ATOM 2765 N N . GLY A 1 360 ? 18.432 -8.732 -0.649 1.00 57.97 360 GLY A N 1
ATOM 2766 C CA . GLY A 1 360 ? 19.598 -8.825 -1.536 1.00 57.97 360 GLY A CA 1
ATOM 2767 C C . GLY A 1 360 ? 20.823 -8.048 -1.038 1.00 57.97 360 GLY A C 1
ATOM 2768 O O . GLY A 1 360 ? 21.924 -8.219 -1.569 1.00 57.97 360 GLY A O 1
ATOM 2769 N N . SER A 1 361 ? 20.655 -7.228 0.005 1.00 64.56 361 SER A N 1
ATOM 2770 C CA . SER A 1 361 ? 21.755 -6.537 0.683 1.00 64.56 361 SER A CA 1
ATOM 2771 C C . SER A 1 361 ? 22.729 -7.535 1.309 1.00 64.56 361 SER A C 1
ATOM 2773 O O . SER A 1 361 ? 22.376 -8.683 1.590 1.00 64.56 361 SER A O 1
ATOM 2775 N N . LYS A 1 362 ? 23.967 -7.100 1.558 1.00 80.00 362 LYS A N 1
ATOM 2776 C CA . LYS A 1 362 ? 24.998 -7.934 2.183 1.00 80.00 362 LYS A CA 1
ATOM 2777 C C . LYS A 1 362 ? 25.577 -7.277 3.424 1.00 80.00 362 LYS A C 1
ATOM 2779 O O . LYS A 1 362 ? 25.983 -6.119 3.378 1.00 80.00 362 LYS A O 1
ATOM 2784 N N . THR A 1 363 ? 25.708 -8.062 4.487 1.00 84.81 363 THR A N 1
ATOM 2785 C CA . THR A 1 363 ? 26.639 -7.769 5.577 1.00 84.81 363 THR A CA 1
ATOM 2786 C C . THR A 1 363 ? 27.883 -8.620 5.388 1.00 84.81 363 THR A C 1
ATOM 2788 O O . THR A 1 363 ? 27.811 -9.845 5.421 1.00 84.81 363 THR A O 1
ATOM 2791 N N . VAL A 1 364 ? 29.027 -7.979 5.179 1.00 88.50 364 VAL A N 1
ATOM 2792 C CA . VAL A 1 364 ? 30.303 -8.645 4.915 1.00 88.50 364 VAL A CA 1
ATOM 2793 C C . VAL A 1 364 ? 31.187 -8.541 6.146 1.00 88.50 364 VAL A C 1
ATOM 2795 O O . VAL A 1 364 ? 31.583 -7.444 6.544 1.00 88.50 364 VAL A O 1
ATOM 2798 N N . ILE A 1 365 ? 31.520 -9.689 6.731 1.00 94.00 365 ILE A N 1
ATOM 2799 C CA . ILE A 1 365 ? 32.500 -9.796 7.810 1.00 94.00 365 ILE A CA 1
ATOM 2800 C C . ILE A 1 365 ? 33.846 -10.182 7.208 1.00 94.00 365 ILE A C 1
ATOM 2802 O O . ILE A 1 365 ? 34.002 -11.291 6.704 1.0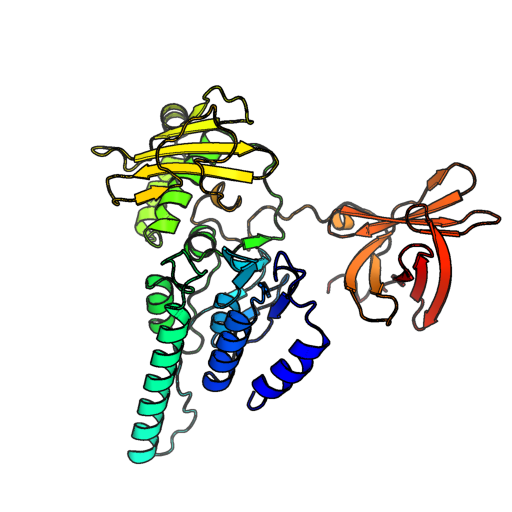0 94.00 365 ILE A O 1
ATOM 2806 N N . SER A 1 366 ? 34.832 -9.292 7.283 1.00 93.38 366 SER A N 1
ATOM 2807 C CA . SER A 1 366 ? 36.187 -9.549 6.789 1.00 93.38 366 SER A CA 1
ATOM 2808 C C . SER A 1 366 ? 37.123 -9.849 7.955 1.00 93.38 366 SER A C 1
ATOM 2810 O O . SER A 1 366 ? 37.393 -8.985 8.791 1.00 93.38 366 SER A O 1
ATOM 2812 N N . ILE A 1 367 ? 37.658 -11.066 7.999 1.00 92.50 367 ILE A N 1
ATOM 2813 C CA . ILE A 1 367 ? 38.563 -11.544 9.048 1.00 92.50 367 ILE A CA 1
ATOM 2814 C C . ILE A 1 367 ? 39.987 -11.600 8.486 1.00 92.50 367 ILE A C 1
ATOM 2816 O O . ILE A 1 367 ? 40.295 -12.443 7.645 1.00 92.50 367 ILE A O 1
ATOM 2820 N N . GLY A 1 368 ? 40.853 -10.691 8.931 1.00 90.38 368 GLY A N 1
ATOM 2821 C CA . GLY A 1 368 ? 42.277 -10.658 8.595 1.00 90.38 368 GLY A CA 1
ATOM 2822 C C . GLY A 1 368 ? 43.153 -11.095 9.771 1.00 90.38 368 GLY A C 1
ATOM 2823 O O . GLY A 1 368 ? 42.667 -11.317 10.877 1.00 90.38 368 GLY A O 1
ATOM 2824 N N . LYS A 1 369 ? 44.474 -11.184 9.556 1.00 87.81 369 LYS A N 1
ATOM 2825 C CA . LYS A 1 369 ? 45.434 -11.578 10.612 1.00 87.81 369 LYS A CA 1
ATOM 2826 C C . LYS A 1 369 ? 45.463 -10.613 11.803 1.00 87.81 369 LYS A C 1
ATOM 2828 O O . LYS A 1 369 ? 45.691 -11.046 12.925 1.00 87.81 369 LYS A O 1
ATOM 2833 N N . THR A 1 370 ? 45.278 -9.320 11.545 1.00 88.88 370 THR A N 1
ATOM 2834 C CA . THR A 1 370 ? 45.432 -8.241 12.538 1.00 88.88 370 THR A CA 1
ATOM 2835 C C . THR A 1 370 ? 44.213 -7.330 12.640 1.00 88.88 370 THR A C 1
ATOM 2837 O O . THR A 1 370 ? 44.203 -6.424 13.465 1.00 88.88 370 THR A O 1
ATOM 2840 N N . ALA A 1 371 ? 43.194 -7.540 11.804 1.00 90.56 371 ALA A N 1
ATOM 2841 C CA . ALA A 1 371 ? 42.027 -6.674 11.740 1.00 90.56 371 ALA A CA 1
ATOM 2842 C C . ALA A 1 371 ? 40.762 -7.482 11.458 1.00 90.56 371 ALA A C 1
ATOM 2844 O O . ALA A 1 371 ? 40.766 -8.406 10.642 1.00 90.56 371 ALA A O 1
ATOM 2845 N N . LEU A 1 372 ? 39.677 -7.077 12.105 1.00 94.62 372 LEU A N 1
ATOM 2846 C CA . LEU A 1 372 ? 38.324 -7.535 11.842 1.00 94.62 372 LEU A CA 1
ATOM 2847 C C . LEU A 1 372 ? 37.531 -6.351 11.299 1.00 94.62 372 LEU A C 1
ATOM 2849 O O . LEU A 1 372 ? 37.640 -5.247 11.833 1.00 94.62 372 LEU A O 1
ATOM 2853 N N . LYS A 1 373 ? 36.762 -6.572 10.234 1.00 92.81 373 LYS A N 1
ATOM 2854 C CA . LYS A 1 373 ? 35.943 -5.527 9.626 1.00 92.81 373 LYS A CA 1
ATOM 2855 C C . LYS A 1 373 ? 34.515 -5.985 9.386 1.00 92.81 373 LYS A C 1
ATOM 2857 O O . LYS A 1 373 ? 34.282 -7.164 9.126 1.00 92.81 373 LYS A O 1
ATOM 2862 N N . ILE A 1 374 ? 33.589 -5.034 9.416 1.00 91.25 374 ILE A N 1
ATOM 2863 C CA . ILE A 1 374 ? 32.201 -5.200 8.982 1.00 91.25 374 ILE A CA 1
ATOM 2864 C C . ILE A 1 374 ? 31.883 -4.135 7.937 1.00 91.25 374 ILE A C 1
ATOM 2866 O O . ILE A 1 374 ? 32.034 -2.942 8.192 1.00 91.25 374 ILE A O 1
ATOM 2870 N N . ASN A 1 375 ? 31.490 -4.567 6.738 1.00 87.25 375 ASN A N 1
ATOM 2871 C CA . ASN A 1 375 ? 31.235 -3.687 5.590 1.00 87.25 375 ASN A CA 1
ATOM 2872 C C . ASN A 1 375 ? 32.381 -2.685 5.322 1.00 87.25 375 ASN A C 1
ATOM 2874 O O . ASN A 1 375 ? 32.149 -1.541 4.942 1.00 87.25 375 ASN A O 1
ATOM 2878 N N . GLY A 1 376 ? 33.629 -3.119 5.534 1.00 85.00 376 GLY A N 1
ATOM 2879 C CA . GLY A 1 376 ? 34.841 -2.328 5.289 1.00 85.00 376 GLY A CA 1
ATOM 2880 C C . GLY A 1 376 ? 35.350 -1.495 6.472 1.00 85.00 376 GLY A C 1
ATOM 2881 O O . GLY A 1 376 ? 36.539 -1.166 6.486 1.00 85.00 376 GLY A O 1
ATOM 2882 N N . ASP A 1 377 ? 34.521 -1.230 7.483 1.00 88.44 377 ASP A N 1
ATOM 2883 C CA . ASP A 1 377 ? 34.918 -0.513 8.703 1.00 88.44 377 ASP A CA 1
ATOM 2884 C C . ASP A 1 377 ? 35.520 -1.464 9.739 1.00 88.44 377 ASP A C 1
ATOM 2886 O O . ASP A 1 377 ? 35.166 -2.641 9.764 1.00 88.44 377 ASP A O 1
ATOM 2890 N N . LEU A 1 378 ? 36.386 -0.962 10.628 1.00 93.50 378 LEU A N 1
ATOM 2891 C CA . LEU A 1 378 ? 36.871 -1.741 11.772 1.00 93.50 378 LEU A CA 1
ATOM 2892 C C . LEU A 1 378 ? 35.707 -2.218 12.644 1.00 93.50 378 LEU A C 1
ATOM 2894 O O . LEU A 1 378 ? 34.700 -1.523 12.810 1.00 93.50 378 LEU A O 1
ATOM 2898 N N . ALA A 1 379 ? 35.852 -3.429 13.172 1.00 93.62 379 ALA A N 1
ATOM 2899 C CA . ALA A 1 379 ? 34.821 -4.070 13.959 1.00 93.62 379 ALA A CA 1
ATOM 2900 C C . ALA A 1 379 ? 35.371 -4.782 15.189 1.00 93.62 379 ALA A C 1
ATOM 2902 O O . ALA A 1 379 ? 36.462 -5.356 15.169 1.00 93.62 379 ALA A O 1
ATOM 2903 N N . GLN A 1 380 ? 34.543 -4.827 16.227 1.00 92.56 380 GLN A N 1
ATOM 2904 C CA . GLN A 1 380 ? 34.781 -5.612 17.435 1.00 92.56 380 GLN A CA 1
ATOM 2905 C C . GLN A 1 380 ? 33.860 -6.826 17.446 1.00 92.56 380 GLN A C 1
ATOM 2907 O O . GLN A 1 380 ? 32.722 -6.742 16.992 1.00 92.56 380 GLN A O 1
ATOM 2912 N N . ARG A 1 381 ? 34.339 -7.964 17.958 1.00 93.31 381 ARG A N 1
ATOM 2913 C CA . ARG A 1 381 ? 33.552 -9.201 18.046 1.00 93.31 381 ARG A CA 1
ATOM 2914 C C . ARG A 1 381 ? 33.219 -9.532 19.489 1.00 93.31 381 ARG A C 1
ATOM 2916 O O . ARG A 1 381 ? 34.106 -9.535 20.339 1.00 93.31 381 ARG A O 1
ATOM 2923 N N . LYS A 1 382 ? 31.976 -9.938 19.719 1.00 91.12 382 LYS A N 1
ATOM 2924 C CA . LYS A 1 382 ? 31.501 -10.529 20.971 1.00 91.12 382 LYS A CA 1
ATOM 2925 C C . LYS A 1 382 ? 30.751 -11.824 20.666 1.00 91.12 382 LYS A C 1
ATOM 2927 O O . LYS A 1 382 ? 30.073 -11.930 19.647 1.00 91.12 382 LYS A O 1
ATOM 2932 N N . PHE A 1 383 ? 30.878 -12.804 21.552 1.00 88.12 383 PHE A N 1
ATOM 2933 C CA . PHE A 1 383 ? 30.071 -14.021 21.516 1.00 88.12 383 PHE A CA 1
ATOM 2934 C C . PHE A 1 383 ? 28.932 -13.901 22.529 1.00 88.12 383 PHE A C 1
ATOM 2936 O O . PHE A 1 383 ? 29.152 -13.465 23.660 1.00 88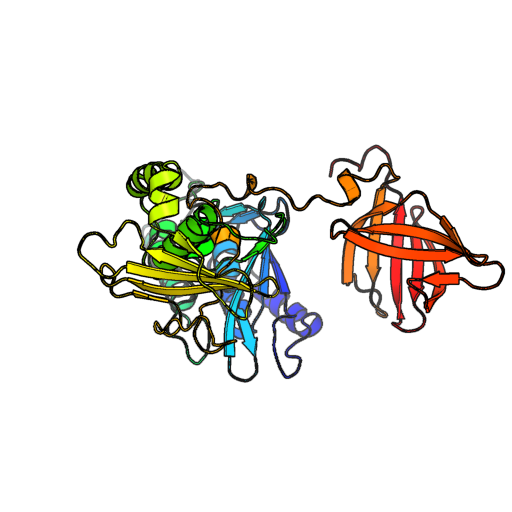.12 383 PHE A O 1
ATOM 2943 N N . GLU A 1 384 ? 27.727 -14.269 22.111 1.00 84.44 384 GLU A N 1
ATOM 2944 C CA . GLU A 1 384 ? 26.525 -14.306 22.944 1.00 84.44 384 GLU A CA 1
ATOM 2945 C C . GLU A 1 384 ? 26.010 -15.757 23.065 1.00 84.44 384 GLU A C 1
ATOM 2947 O O . GLU A 1 384 ? 26.451 -16.632 22.309 1.00 84.44 384 GLU A O 1
ATOM 2952 N N . PRO A 1 385 ? 25.120 -16.059 24.033 1.00 81.25 385 PRO A N 1
ATOM 2953 C CA . PRO A 1 385 ? 24.512 -17.385 24.166 1.00 81.25 385 PRO A CA 1
ATOM 2954 C C . PRO A 1 385 ? 23.822 -17.863 22.873 1.00 81.25 385 PRO A C 1
ATOM 2956 O O . PRO A 1 385 ? 23.546 -17.069 21.980 1.00 81.25 385 PRO A O 1
ATOM 2959 N N . ASN A 1 386 ? 23.512 -19.161 22.783 1.00 78.81 386 ASN A N 1
ATOM 2960 C CA . ASN A 1 386 ? 22.821 -19.789 21.639 1.00 78.81 386 ASN A CA 1
ATOM 2961 C C . ASN A 1 386 ? 23.593 -19.769 20.304 1.00 78.81 386 ASN A C 1
ATOM 2963 O O . ASN A 1 386 ? 22.990 -19.746 19.237 1.00 78.81 386 ASN A O 1
ATOM 2967 N N . ASN A 1 387 ? 24.929 -19.837 20.344 1.00 79.12 387 ASN A N 1
ATOM 2968 C CA . ASN A 1 387 ? 25.792 -19.777 19.153 1.00 79.12 387 ASN A CA 1
ATOM 2969 C C . ASN A 1 387 ? 25.643 -18.473 18.348 1.00 79.12 387 ASN A C 1
ATOM 2971 O O . ASN A 1 387 ? 25.845 -18.458 17.129 1.00 79.12 387 ASN A O 1
ATOM 2975 N N . THR A 1 388 ? 25.326 -17.377 19.031 1.00 87.69 388 THR A N 1
ATOM 2976 C CA . THR A 1 388 ? 25.206 -16.053 18.427 1.00 87.69 388 THR A CA 1
ATOM 2977 C C . THR A 1 388 ? 26.563 -15.362 18.398 1.00 87.69 388 THR A C 1
ATOM 2979 O O . THR A 1 388 ? 27.233 -15.210 19.420 1.00 87.69 388 THR A O 1
ATOM 2982 N N . THR A 1 389 ? 26.991 -14.928 17.213 1.00 92.44 389 THR A N 1
ATOM 2983 C CA . THR A 1 389 ? 28.203 -14.110 17.062 1.00 92.44 389 THR A CA 1
ATOM 2984 C C . THR A 1 389 ? 27.810 -12.694 16.678 1.00 92.44 389 THR A C 1
ATOM 2986 O O . THR A 1 389 ? 27.114 -12.508 15.684 1.00 92.44 389 THR A O 1
ATOM 2989 N N . CYS A 1 390 ? 28.279 -11.710 17.442 1.00 93.75 390 CYS A N 1
ATOM 2990 C CA . CYS A 1 390 ? 27.976 -10.300 17.244 1.00 93.75 390 CYS A CA 1
ATOM 2991 C C . CYS A 1 390 ? 29.219 -9.496 16.847 1.00 93.75 390 CYS A C 1
ATOM 2993 O O . CYS A 1 390 ? 30.319 -9.729 17.355 1.00 93.75 390 CYS A O 1
ATOM 2995 N N . PHE A 1 391 ? 29.020 -8.520 15.967 1.00 94.50 391 PHE A N 1
ATOM 2996 C CA . PHE A 1 391 ? 30.041 -7.644 15.409 1.00 94.50 391 PHE A CA 1
ATOM 2997 C C . PHE A 1 391 ? 29.599 -6.188 15.541 1.00 94.50 391 PHE A C 1
ATOM 2999 O O . PHE A 1 391 ? 28.590 -5.809 14.952 1.00 94.50 391 PHE A O 1
ATOM 3006 N N . GLN A 1 392 ? 30.334 -5.370 16.291 1.00 93.88 392 GLN A N 1
ATOM 3007 C CA . GLN A 1 392 ? 30.064 -3.936 16.379 1.00 93.88 392 GLN A CA 1
ATOM 3008 C C . GLN A 1 392 ? 30.865 -3.194 15.319 1.00 93.88 392 GLN A C 1
ATOM 3010 O O . GLN A 1 392 ? 32.080 -3.356 15.252 1.00 93.88 392 GLN A O 1
ATOM 3015 N N . ASN A 1 393 ? 30.207 -2.366 14.517 1.00 90.38 393 ASN A N 1
ATOM 3016 C CA . ASN A 1 393 ? 30.872 -1.457 13.591 1.00 90.38 393 ASN A CA 1
ATOM 3017 C C . ASN A 1 393 ? 31.415 -0.243 14.367 1.00 90.38 393 ASN A C 1
ATOM 3019 O O . ASN A 1 393 ? 30.644 0.497 14.977 1.00 90.38 393 ASN A O 1
ATOM 3023 N N . GLU A 1 394 ? 32.728 -0.002 14.342 1.00 90.31 394 GLU A N 1
ATOM 3024 C CA . GLU A 1 394 ? 33.342 1.051 15.166 1.00 90.31 394 GLU A CA 1
ATOM 3025 C C . GLU A 1 394 ? 32.962 2.477 14.741 1.00 90.31 394 GLU A C 1
ATOM 3027 O O . GLU A 1 394 ? 33.009 3.383 15.579 1.00 90.31 394 GLU A O 1
ATOM 3032 N N . ARG A 1 395 ? 32.555 2.675 13.478 1.00 83.00 395 ARG A N 1
ATOM 3033 C CA . ARG A 1 395 ? 32.115 3.968 12.933 1.00 83.00 395 ARG A CA 1
ATOM 3034 C C . ARG A 1 395 ? 30.673 4.291 13.318 1.00 83.00 395 ARG A C 1
ATOM 3036 O O . ARG A 1 395 ? 30.396 5.405 13.738 1.00 83.00 395 ARG A O 1
ATOM 3043 N N . THR A 1 396 ? 29.761 3.333 13.160 1.00 78.62 396 THR A N 1
ATOM 3044 C CA . THR A 1 396 ? 28.314 3.547 13.373 1.00 78.62 396 THR A CA 1
ATOM 3045 C C . THR A 1 396 ? 27.827 3.144 14.760 1.00 78.62 396 THR A C 1
ATOM 3047 O O . THR A 1 396 ? 26.679 3.416 15.090 1.00 78.62 396 THR A O 1
ATOM 3050 N N . LYS A 1 397 ? 28.663 2.455 15.545 1.00 87.06 397 LYS A N 1
ATOM 3051 C CA . LYS A 1 397 ? 28.355 1.885 16.870 1.00 87.06 397 LYS A CA 1
ATOM 3052 C C . LYS A 1 397 ? 27.240 0.832 16.900 1.00 87.06 397 LYS A C 1
ATOM 3054 O O . LYS A 1 397 ? 26.969 0.274 17.962 1.00 87.06 397 LYS A O 1
ATOM 3059 N N . LYS A 1 398 ? 26.672 0.473 15.744 1.00 83.81 398 LYS A N 1
ATOM 3060 C CA . LYS A 1 398 ? 25.663 -0.585 15.600 1.00 83.81 398 LYS A CA 1
ATOM 3061 C C . LYS A 1 398 ? 26.276 -1.979 15.692 1.00 83.81 398 LYS A C 1
ATOM 3063 O O . LYS A 1 398 ? 27.398 -2.209 15.232 1.00 83.81 398 LYS A O 1
ATOM 3068 N N . TRP A 1 399 ? 25.502 -2.914 16.228 1.00 91.62 399 TRP A N 1
ATOM 3069 C CA . TRP A 1 399 ? 25.821 -4.335 16.293 1.00 91.62 399 TRP A CA 1
ATOM 3070 C C . TRP A 1 399 ? 25.127 -5.106 15.181 1.00 91.62 399 TRP A C 1
ATOM 3072 O O . TRP A 1 399 ? 23.969 -4.859 14.880 1.00 91.62 399 TRP A O 1
ATOM 3082 N N . PHE A 1 400 ? 25.814 -6.093 14.623 1.00 93.38 400 PHE A N 1
ATOM 3083 C CA . PHE A 1 400 ? 25.240 -7.135 13.783 1.00 93.38 400 PHE A CA 1
ATOM 3084 C C . PHE A 1 400 ? 25.471 -8.489 14.451 1.00 93.38 400 PHE A C 1
ATOM 3086 O O . PHE A 1 400 ? 26.618 -8.880 14.652 1.00 93.38 400 PHE A O 1
ATOM 3093 N N . CYS A 1 401 ? 24.402 -9.197 14.792 1.00 93.88 401 CYS A N 1
ATOM 3094 C CA . CYS A 1 401 ? 24.420 -10.494 15.452 1.00 93.88 401 CYS A CA 1
ATOM 3095 C C . CYS A 1 401 ? 23.847 -11.567 14.528 1.00 93.88 401 CYS A C 1
ATOM 3097 O O . CYS A 1 401 ? 22.743 -11.417 14.017 1.00 93.88 401 CYS A O 1
ATOM 3099 N N . ALA A 1 402 ? 24.573 -12.666 14.346 1.00 93.12 402 ALA A N 1
ATOM 3100 C CA . ALA A 1 402 ? 24.130 -13.801 13.546 1.00 93.12 402 ALA A CA 1
ATOM 3101 C C . ALA A 1 402 ? 24.020 -15.053 14.423 1.00 93.12 402 ALA A C 1
ATOM 3103 O O . ALA A 1 402 ? 25.018 -15.517 14.984 1.00 93.12 402 ALA A O 1
ATOM 3104 N N . THR A 1 403 ? 22.810 -15.608 14.509 1.00 93.25 403 THR A N 1
ATOM 3105 C CA . THR A 1 403 ? 22.499 -16.842 15.248 1.00 93.25 403 THR A CA 1
ATOM 3106 C C . THR A 1 403 ? 22.242 -17.964 14.257 1.00 93.25 403 THR A C 1
ATOM 3108 O O . THR A 1 403 ? 21.345 -17.852 13.424 1.00 93.25 403 THR A O 1
ATOM 3111 N N . LYS A 1 404 ? 23.027 -19.041 14.297 1.00 88.44 404 LYS A N 1
ATOM 3112 C CA . LYS A 1 404 ? 22.869 -20.143 13.338 1.00 88.44 404 LYS A CA 1
ATOM 3113 C C . LYS A 1 404 ? 21.585 -20.923 13.624 1.00 88.44 404 LYS A C 1
ATOM 3115 O O . LYS A 1 404 ? 21.426 -21.425 14.732 1.00 88.44 404 LYS A O 1
ATOM 3120 N N . LEU A 1 405 ? 20.724 -21.080 12.620 1.00 83.62 405 LEU A N 1
ATOM 3121 C CA . LEU A 1 405 ? 19.476 -21.834 12.762 1.00 83.62 405 LEU A CA 1
ATOM 3122 C C . LEU A 1 405 ? 19.726 -23.341 12.665 1.00 83.62 405 LEU A C 1
ATOM 3124 O O . LEU A 1 405 ? 20.557 -23.807 11.873 1.00 83.62 405 LEU A O 1
ATOM 3128 N N . THR A 1 406 ? 18.987 -24.114 13.459 1.00 76.62 406 THR A N 1
ATOM 3129 C CA . THR A 1 406 ? 19.002 -25.583 13.386 1.00 76.62 406 THR A CA 1
ATOM 3130 C C . THR A 1 406 ? 17.951 -26.093 12.393 1.00 76.62 406 THR A C 1
ATOM 3132 O O . THR A 1 406 ? 17.069 -25.358 11.960 1.00 76.62 406 THR A O 1
ATOM 3135 N N . THR A 1 407 ? 18.059 -27.350 11.955 1.00 57.06 407 THR A N 1
ATOM 3136 C CA . THR A 1 407 ? 17.213 -27.950 10.900 1.00 57.06 407 THR A CA 1
ATOM 3137 C C . THR A 1 407 ? 15.706 -27.923 11.165 1.00 57.06 407 THR A C 1
ATOM 3139 O O . THR A 1 407 ? 14.955 -28.097 10.215 1.00 57.06 407 THR A O 1
ATOM 3142 N N . THR A 1 408 ? 15.268 -27.683 12.399 1.00 49.69 408 THR A N 1
ATOM 3143 C CA . THR A 1 408 ? 13.859 -27.597 12.814 1.00 49.69 408 THR A CA 1
ATOM 3144 C C . THR A 1 408 ? 13.253 -26.191 12.727 1.00 49.69 408 THR A C 1
ATOM 3146 O O . THR A 1 408 ? 12.052 -26.056 12.902 1.00 49.69 408 THR A O 1
ATOM 3149 N N . GLU A 1 409 ? 14.045 -25.154 12.435 1.00 47.62 409 GLU A N 1
ATOM 3150 C CA . GLU A 1 409 ? 13.601 -23.744 12.361 1.00 47.62 409 GLU A CA 1
ATOM 3151 C C . GLU A 1 409 ? 13.676 -23.174 10.929 1.00 47.62 409 GLU A C 1
ATOM 3153 O O . GLU A 1 409 ? 13.744 -21.964 10.733 1.00 47.62 409 GLU A O 1
ATOM 3158 N N . LYS A 1 410 ? 13.759 -24.039 9.909 1.00 44.16 410 LYS A N 1
ATOM 3159 C CA . LYS A 1 410 ? 13.999 -23.630 8.512 1.00 44.16 410 LYS A CA 1
ATOM 3160 C C . LYS A 1 410 ? 12.750 -23.179 7.748 1.00 44.16 410 LYS A C 1
ATOM 3162 O O . LYS A 1 410 ? 12.924 -22.546 6.710 1.00 44.16 410 LYS A O 1
ATOM 3167 N N . ASP A 1 411 ? 11.563 -23.469 8.276 1.00 35.50 411 ASP A N 1
ATOM 3168 C CA . ASP A 1 411 ? 10.273 -23.316 7.585 1.00 35.50 411 ASP A CA 1
ATOM 3169 C C . ASP A 1 411 ? 9.290 -22.397 8.346 1.00 35.50 411 ASP A C 1
ATOM 3171 O O . ASP A 1 411 ? 8.078 -22.543 8.202 1.00 35.50 411 ASP A O 1
ATOM 3175 N N . GLY A 1 412 ? 9.806 -21.507 9.202 1.00 34.47 412 GLY A N 1
ATOM 3176 C CA . GLY A 1 412 ? 9.016 -20.563 10.003 1.00 34.47 412 GLY A CA 1
ATOM 3177 C C . GLY A 1 412 ? 9.058 -19.144 9.470 1.00 34.47 412 GLY A C 1
ATOM 3178 O O . GLY A 1 412 ? 10.161 -18.729 9.039 1.00 34.47 412 GLY A O 1
#

Mean predicted aligned error: 13.47 Å

InterPro domains:
  IPR029045 ClpP/crotonase-like domain superfamily [SSF52096] (25-105)

Organism: NCBI:txid94626

Nearest PDB structures (foldseek):
  7dft-assembly1_E  TM=5.689E-01  e=8.501E-05  Xanthomonas oryzae
  7p81-assembly2_Q  TM=6.314E-01  e=3.955E-04  Bacillus subtilis subsp. subtilis str. 168
  3sll-assembly1_D  TM=6.662E-01  e=1.022E+00  Mycobacteroides abscessus ATCC 19977
  3fzx-assembly1_A-2  TM=3.738E-01  e=7.690E-01  Bacteroides fragilis NCTC 9343
  6sj9-assembly1_A  TM=1.325E-01  e=4.462E-02  Paenarthrobacter aurescens

Solvent-accessible surface area (backbone atoms only — not comparable to full-atom values): 21818 Å² total; per-residue (Å²): 96,95,63,48,50,59,53,46,55,59,48,46,76,72,69,45,76,49,66,77,79,55,36,13,66,78,17,68,46,80,45,70,34,83,41,67,53,50,73,45,25,53,52,40,16,51,49,34,38,75,69,14,22,22,23,32,27,49,75,75,27,39,20,18,38,30,34,33,54,30,39,50,29,9,16,25,34,35,81,86,46,37,38,67,26,28,38,34,22,34,57,29,46,41,27,28,32,32,92,75,85,86,76,92,63,96,64,90,74,53,70,67,58,52,50,52,52,50,53,50,52,51,52,50,50,50,51,48,50,56,54,22,62,34,51,32,22,90,89,46,86,52,42,46,43,54,68,66,58,57,51,45,18,62,74,20,54,84,93,40,57,45,64,53,55,25,36,42,51,29,51,44,64,60,42,45,73,41,69,46,53,75,78,92,73,83,50,41,61,34,34,42,32,29,48,52,44,55,56,36,38,76,73,49,81,81,51,78,76,53,48,60,57,48,50,55,52,74,68,36,62,72,59,31,54,73,32,17,39,81,44,90,41,88,58,49,62,30,27,42,26,50,46,89,78,24,85,91,35,65,24,37,29,39,32,30,49,39,97,92,40,38,30,36,13,15,39,27,60,85,74,76,42,67,33,46,68,43,62,68,56,59,84,60,92,70,92,29,53,30,80,48,68,71,62,29,49,42,59,49,82,42,43,36,64,73,45,55,57,39,76,38,43,41,79,78,46,94,46,62,48,22,50,32,33,33,22,43,75,87,64,47,80,75,46,78,49,68,22,21,36,52,92,50,49,78,55,98,75,21,44,33,41,35,34,30,30,49,89,59,50,73,50,34,39,32,48,37,95,88,50,42,24,41,74,84,38,55,36,49,80,50,80,50,80,81,70,21,44,31,36,31,27,70,85,78,49,29,33,43,32,41,25,64,60,56,92,89,65,76,87,118

Foldseek 3Di:
DPCVLVVCVVVCVVPQPAAPQFKSASQEDEFADQADDLVSLLSLLVVQLVRQHAYEYDAQGEAHESRLLSQLSHKMDGPAWIAHHHEYELRYKHWAAQDDDDDPDPDDDDPVNVVVRVVVSVVSLVSSVVQQQDARGDPGRHGSHDVVNSVQRHPADDPGTDIPFWLLSCQLNVYAYDQFDFDPADDLLLQQLLLVSVQCSVFHRDDPVVLVVVVVCSPPPVNSPVQWDWDDAPFATKTKGQHPVPPPHGRIWIWGQGPNWTWIFAATPVRRDTAFQRPDDRHDDDRGTHTGHSSSSDRRGHTSNPRHGPQQVQVVADAFKWFKFKAALVRHTPDTAIWGWHPWDDDPQWTWIWTQGRVRDTWIWTHHPPFIATPRAGWDWDADPQRKIWIARPVRRMIIIIHTDDPVPPPD

Secondary structure (DSSP, 8-state):
-TTHHHHHHHHHHHH-----SSB-TT-EEE--B----HHHHHHHHHHHHHTTPEEEE-TT-EEETHHHHHHHT-EEEBSS-EEE-EEEETT-EEEE----------S---HHHHHHHHHHHHHHHHHHHHHHTSBSSTT---BSS-HHHHHHHHH--TT--EE--BHHHHHHTTPEEESB---S---HHHHHHHHHHHHHHHH-PPPHHHHHHHHHHHH-HHHHHHHEEEE--SSSEEEEEE-GGGGGS-EEEEEEEETTEEEEEEEETTTTEEETTS---TT-SSSS-EEE-GGGGS-TT-BGGGSPBP--HHHH--S-EEEEEEE-TT--EEEEEEEEE---EEETTEEEEEEE-TTS-EEEEEE-SS-EEETTEEEEEEEETTTEEEEEETTT--EEEEEEPPTTSTT-

Sequence (412 aa):
MKGDLQQFNTLADEILPGSDGETTWKNTICLNSPGGNLAEGTALAGEIYKRGITTIIRDSEACYSACAIMFMMGVAQGGEMGWASRKMHKNAQLGFHRPYLDINSDEQVSIKALAVGFDEAQNALLQIFNLANSPTGPFTTRPMMKPDLVQAMISHVGNDFFMVDDVNRAGRFDIEIFGFQEPTDIDAQTAFMACDNAFYWETRLMEPGSVDYLHKAYTDKEAVERQSKLVNSSYGKNYHVVSNDAGYADAECNVRLYKDKLNVCGTNNTYDTQLGSGVCDPSLEYGVLNSVSKIALWPAYSKLANLPSKIDATTALKGPRYRCVVKAEDNQTVDEEICVQGSGSTANGFLNIDFVWPSGSKTVISIGKTALKINGDLAQRKFEPNNTTCFQNERTKKWFCATKLTTTEKDG